Protein AF-0000000087550745 (afdb_homodimer)

Foldseek 3Di:
DDPPQPAFLLLVVLVVQVADDDDDPDDDDDDDVVVVVCVVPAPADKKKWKAFSNRQFIHDTDPCVCQFAVHPDDDGGNLVVVVFFDLVCLLLVLQLSNVVVVVCVVVPLVQQQFKKKKFKTWGATSVRDIFIKIKMKGQNDGDPSSRGGMIMMMIGGCRVVDRDGQSKMWMAGHPVGGDIDIDGCPVVVPDQLPCLVQDPVLLSLLSCLSSVDDLVRSCVVVVHDSVVSVVSVVSSCVSQVHPDSVSSNVSCSVSSVD/DDPPQPAFLLLVVLVVQVADDDDDPDDDDDDDVVVVVCVVPAPADKKKWKAFSNRQFIDDTDPCVCQFAVHPDDDGGNLVVVVFFDLVCLLLVLQLSNVVVVVCVVVPLVQQQFKKKKFKTWGATSVGDIFIKIKMKGQNDGDPSSRGTMIMMMIGGCRVVDRDGQSKMWMAGHPVGGDIDIDGCPVVVPDQLPCLVQDPVLLSLLSCLLSVDDLVRSCVVVVHDSVVSVVSVVSSCVSQVHPDSVSSNVSCSVSSVD

Radius of gyration: 26.05 Å; Cα contacts (8 Å, |Δi|>4): 948; chains: 2; bounding box: 43×88×63 Å

pLDDT: mean 74.12, std 20.61, range [26.25, 97.5]

Nearest PDB structures (foldseek):
  3clo-assembly1_B  TM=5.464E-01  e=2.932E-12  Bacteroides thetaiotaomicron VPI-5482
  3clo-assembly2_C-2  TM=5.522E-01  e=1.733E-11  Bacteroides thetaiotaomicron VPI-5482
  7xi3-assembly1_A  TM=6.611E-01  e=1.599E-03  Mus musculus
  3gdi-assembly1_B  TM=6.402E-01  e=3.003E-03  Mus musculus
  5y7y-assembly1_B  TM=6.169E-01  e=2.529E-03  Bos taurus

Structure (mmCIF, N/CA/C/O backbone):
data_AF-0000000087550745-model_v1
#
loop_
_entity.id
_entity.type
_entity.pdbx_description
1 polymer 'LuxR family transcriptional regulator'
#
loop_
_atom_site.group_PDB
_atom_site.id
_atom_site.type_symbol
_atom_site.label_atom_id
_atom_site.label_alt_id
_atom_site.label_comp_id
_atom_site.label_asym_id
_atom_site.label_entity_id
_atom_site.label_seq_id
_atom_site.pdbx_PDB_ins_code
_atom_site.Cartn_x
_atom_site.Cartn_y
_atom_site.Cartn_z
_atom_site.occupancy
_atom_site.B_iso_or_equiv
_atom_site.auth_seq_id
_atom_site.auth_comp_id
_atom_site.auth_asym_id
_atom_site.auth_atom_id
_atom_site.pdbx_PDB_model_num
ATOM 1 N N . MET A 1 1 ? 15.719 37.594 24.797 1 26.25 1 MET A N 1
ATOM 2 C CA . MET A 1 1 ? 14.594 37.656 23.859 1 26.25 1 MET A CA 1
ATOM 3 C C . MET A 1 1 ? 14.219 36.281 23.359 1 26.25 1 MET A C 1
ATOM 5 O O . MET A 1 1 ? 15.062 35.562 22.797 1 26.25 1 MET A O 1
ATOM 9 N N . GLY A 1 2 ? 13.227 35.594 24 1 27.47 2 GLY A N 1
ATOM 10 C CA . GLY A 1 2 ? 12.953 34.156 24.094 1 27.47 2 GLY A CA 1
ATOM 11 C C . GLY A 1 2 ? 12.477 33.562 22.781 1 27.47 2 GLY A C 1
ATOM 12 O O . GLY A 1 2 ? 11.711 34.188 22.047 1 27.47 2 GLY A O 1
ATOM 13 N N . ASN A 1 3 ? 13.328 32.812 22.047 1 27.67 3 ASN A N 1
ATOM 14 C CA . ASN A 1 3 ? 13.172 32.125 20.781 1 27.67 3 ASN A CA 1
ATOM 15 C C . ASN A 1 3 ? 11.859 31.328 20.734 1 27.67 3 ASN A C 1
ATOM 17 O O . ASN A 1 3 ? 11.711 30.312 21.406 1 27.67 3 ASN A O 1
ATOM 21 N N . ILE A 1 4 ? 10.742 32.031 20.594 1 31.38 4 ILE A N 1
ATOM 22 C CA . ILE A 1 4 ? 9.422 31.453 20.438 1 31.38 4 ILE A CA 1
ATOM 23 C C . ILE A 1 4 ? 9.445 30.438 19.297 1 31.38 4 ILE A C 1
ATOM 25 O O . ILE A 1 4 ? 9.688 30.781 18.141 1 31.38 4 ILE A O 1
ATOM 29 N N . GLU A 1 5 ? 9.812 29.234 19.547 1 31.73 5 GLU A N 1
ATOM 30 C CA . GLU A 1 5 ? 9.812 28.062 18.703 1 31.73 5 GLU A CA 1
ATOM 31 C C . GLU A 1 5 ? 8.523 27.953 17.891 1 31.73 5 GLU A C 1
ATOM 33 O O . GLU A 1 5 ? 7.43 27.906 18.453 1 31.73 5 GLU A O 1
ATOM 38 N N . LYS A 1 6 ? 8.492 28.438 16.75 1 32.53 6 LYS A N 1
ATOM 39 C CA . LYS A 1 6 ? 7.445 28.484 15.727 1 32.53 6 LYS A CA 1
ATOM 40 C C . LYS A 1 6 ? 6.781 27.125 15.562 1 32.53 6 LYS A C 1
ATOM 42 O O . LYS A 1 6 ? 7.434 26.156 15.188 1 32.53 6 LYS A O 1
ATOM 47 N N . LYS A 1 7 ? 5.672 26.953 16.234 1 33.5 7 LYS A N 1
ATOM 48 C CA . LYS A 1 7 ? 4.875 25.719 16.234 1 33.5 7 LYS A CA 1
ATOM 49 C C . LYS A 1 7 ? 4.375 25.391 14.836 1 33.5 7 LYS A C 1
ATOM 51 O O . LYS A 1 7 ? 4.055 26.281 14.055 1 33.5 7 LYS A O 1
ATOM 56 N N . HIS A 1 8 ? 4.473 24.188 14.305 1 34.88 8 HIS A N 1
ATOM 57 C CA . HIS A 1 8 ? 4.152 23.703 12.969 1 34.88 8 HIS A CA 1
ATOM 58 C C . HIS A 1 8 ? 2.666 23.844 12.664 1 34.88 8 HIS A C 1
ATOM 60 O O . HIS A 1 8 ? 1.827 23.641 13.547 1 34.88 8 HIS A O 1
ATOM 66 N N . PRO A 1 9 ? 2.262 24.359 11.562 1 32.78 9 PRO A N 1
ATOM 67 C CA . PRO A 1 9 ? 0.885 24.719 11.227 1 32.78 9 PRO A CA 1
ATOM 68 C C . PRO A 1 9 ? -0.096 23.562 11.406 1 32.78 9 PRO A C 1
ATOM 70 O O . PRO A 1 9 ? -1.253 23.781 11.773 1 32.78 9 PRO A O 1
ATOM 73 N N . LEU A 1 10 ? 0.311 22.344 11.039 1 35.41 10 LEU A N 1
ATOM 74 C CA . LEU A 1 10 ? -0.59 21.219 11.258 1 35.41 10 LEU A CA 1
ATOM 75 C C . LEU A 1 10 ? -1.054 21.172 12.711 1 35.41 10 LEU A C 1
ATOM 77 O O . LEU A 1 10 ? -2.111 20.609 13.008 1 35.41 10 LEU A O 1
ATOM 81 N N . ILE A 1 11 ? -0.181 21.828 13.445 1 40.38 11 ILE A N 1
ATOM 82 C CA . ILE A 1 11 ? -0.551 21.828 14.859 1 40.38 11 ILE A CA 1
ATOM 83 C C . ILE A 1 11 ? -1.88 22.547 15.039 1 40.38 11 ILE A C 1
ATOM 85 O O . ILE A 1 11 ? -2.736 22.109 15.812 1 40.38 11 ILE A O 1
ATOM 89 N N . GLU A 1 12 ? -1.921 23.625 14.391 1 38.81 12 GLU A N 1
ATOM 90 C CA . GLU A 1 12 ? -3.152 24.391 14.539 1 38.81 12 GLU A CA 1
ATOM 91 C C . GLU A 1 12 ? -4.359 23.609 14.031 1 38.81 12 GLU A C 1
ATOM 93 O O . GLU A 1 12 ? -5.434 23.656 14.633 1 38.81 12 GLU A O 1
ATOM 98 N N . ILE A 1 13 ? -4.234 22.984 12.828 1 38.56 13 ILE A N 1
ATOM 99 C CA . ILE A 1 13 ? -5.312 22.141 12.328 1 38.56 13 ILE A CA 1
ATOM 100 C C . ILE A 1 13 ? -5.645 21.062 13.359 1 38.56 13 ILE A C 1
ATOM 102 O O . ILE A 1 13 ? -6.82 20.812 13.641 1 38.56 13 ILE A O 1
ATOM 106 N N . TRP A 1 14 ? -4.527 20.531 13.75 1 37.34 14 TRP A N 1
ATOM 107 C CA . TRP A 1 14 ? -4.719 19.5 14.766 1 37.34 14 TRP A CA 1
ATOM 108 C C . TRP A 1 14 ? -5.262 20.094 16.062 1 37.34 14 TRP A C 1
ATOM 110 O O . TRP A 1 14 ? -6.039 19.453 16.766 1 37.34 14 TRP A O 1
ATOM 120 N N . ASN A 1 15 ? -4.84 21.359 16.344 1 41.06 15 ASN A N 1
ATOM 121 C CA . ASN A 1 15 ? -5.332 22.047 17.516 1 41.06 15 ASN A CA 1
ATOM 122 C C . ASN A 1 15 ? -6.824 22.375 17.406 1 41.06 15 ASN A C 1
ATOM 124 O O . ASN A 1 15 ? -7.48 22.656 18.406 1 41.06 15 ASN A O 1
ATOM 128 N N . ALA A 1 16 ? -7.176 22.672 16.234 1 35.22 16 ALA A N 1
ATOM 129 C CA . ALA A 1 16 ? -8.602 22.953 16.094 1 35.22 16 ALA A CA 1
ATOM 130 C C . ALA A 1 16 ? -9.445 21.781 16.578 1 35.22 16 ALA A C 1
ATOM 132 O O . ALA A 1 16 ? -10.672 21.906 16.703 1 35.22 16 ALA A O 1
ATOM 133 N N . TYR A 1 17 ? -8.797 20.719 16.547 1 31.16 17 TYR A N 1
ATOM 134 C CA . TYR A 1 17 ? -9.43 19.641 17.297 1 31.16 17 TYR A CA 1
ATOM 135 C C . TYR A 1 17 ? -9.508 19.969 18.781 1 31.16 17 TYR A C 1
ATOM 137 O O . TYR A 1 17 ? -8.57 20.547 19.344 1 31.16 17 TYR A O 1
ATOM 145 N N . PRO A 1 18 ? -10.625 20.078 19.406 1 28.62 18 PRO A N 1
ATOM 146 C CA . PRO A 1 18 ? -10.742 20.547 20.797 1 28.62 18 PRO A CA 1
ATOM 147 C C . PRO A 1 18 ? -9.688 19.953 21.719 1 28.62 18 PRO A C 1
ATOM 149 O O . PRO A 1 18 ? -9.602 18.719 21.859 1 28.62 18 PRO A O 1
ATOM 152 N N . SER A 1 19 ? -8.461 20.297 21.469 1 29.95 19 SER A N 1
ATOM 153 C CA . SER A 1 19 ? -7.461 19.703 22.344 1 29.95 19 SER A CA 1
ATOM 154 C C . SER A 1 19 ? -7.328 20.484 23.641 1 29.95 19 SER A C 1
ATOM 156 O O . SER A 1 19 ? -7.312 21.719 23.625 1 29.95 19 SER A O 1
ATOM 158 N N . SER A 1 20 ? -7.949 20.016 24.766 1 26.41 20 SER A N 1
ATOM 159 C CA . SER A 1 20 ? -7.402 20.469 26.047 1 26.41 20 SER A CA 1
ATOM 160 C C . SER A 1 20 ? -5.906 20.188 26.141 1 26.41 20 SER A C 1
ATOM 162 O O . SER A 1 20 ? -5.445 19.125 25.703 1 26.41 20 SER A O 1
ATOM 164 N N . ARG A 1 21 ? -4.984 21.109 26.391 1 27.33 21 ARG A N 1
ATOM 165 C CA . ARG A 1 21 ? -3.533 21.234 26.484 1 27.33 21 ARG A CA 1
ATOM 166 C C . ARG A 1 21 ? -2.965 20.25 27.5 1 27.33 21 ARG A C 1
ATOM 168 O O . ARG A 1 21 ? -2.803 20.578 28.672 1 27.33 21 ARG A O 1
ATOM 175 N N . LYS A 1 22 ? -3.307 18.984 27.844 1 30.02 22 LYS A N 1
ATOM 176 C CA . LYS A 1 22 ? -2.475 18.5 28.938 1 30.02 22 LYS A CA 1
ATOM 177 C C . LYS A 1 22 ? -1.048 18.234 28.469 1 30.02 22 LYS A C 1
ATOM 179 O O . LYS A 1 22 ? -0.823 17.922 27.297 1 30.02 22 LYS A O 1
ATOM 184 N N . GLU A 1 23 ? 0.021 18.203 29.359 1 27.86 23 GLU A N 1
ATOM 185 C CA . GLU A 1 23 ? 1.466 18.109 29.547 1 27.86 23 GLU A CA 1
ATOM 186 C C . GLU A 1 23 ? 2.045 16.906 28.812 1 27.86 23 GLU A C 1
ATOM 188 O O . GLU A 1 23 ? 1.304 16.016 28.391 1 27.86 23 GLU A O 1
ATOM 193 N N . ASP A 1 24 ? 3.301 16.344 29.25 1 30.47 24 ASP A N 1
ATOM 194 C CA . ASP A 1 24 ? 4.562 15.703 28.891 1 30.47 24 ASP A CA 1
ATOM 195 C C . ASP A 1 24 ? 4.371 14.211 28.641 1 30.47 24 ASP A C 1
ATOM 197 O O . ASP A 1 24 ? 4.512 13.391 29.547 1 30.47 24 ASP A O 1
ATOM 201 N N . THR A 1 25 ? 3.309 13.688 28.109 1 31.59 25 THR A N 1
ATOM 202 C CA . THR A 1 25 ? 3.188 12.242 28.266 1 31.59 25 THR A CA 1
ATOM 203 C C . THR A 1 25 ? 4.25 11.523 27.438 1 31.59 25 THR A C 1
ATOM 205 O O . THR A 1 25 ? 4.449 11.836 26.266 1 31.59 25 THR A O 1
ATOM 208 N N . GLU A 1 26 ? 5.137 10.711 28.141 1 31.48 26 GLU A N 1
ATOM 209 C CA . GLU A 1 26 ? 6.246 9.844 27.766 1 31.48 26 GLU A CA 1
ATOM 210 C C . GLU A 1 26 ? 5.859 8.938 26.594 1 31.48 26 GLU A C 1
ATOM 212 O O . GLU A 1 26 ? 4.793 8.32 26.625 1 31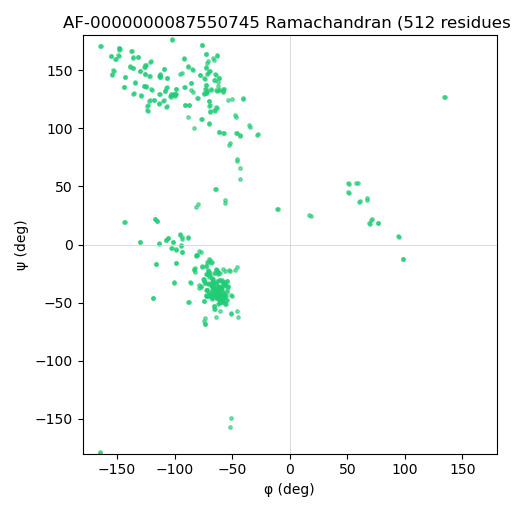.48 26 GLU A O 1
ATOM 217 N N . ILE A 1 27 ? 6.375 9.117 25.516 1 35.84 27 ILE A N 1
ATOM 218 C CA . ILE A 1 27 ? 6.34 8.438 24.219 1 35.84 27 ILE A CA 1
ATOM 219 C C . ILE A 1 27 ? 6.785 6.984 24.391 1 35.84 27 ILE A C 1
ATOM 221 O O . ILE A 1 27 ? 7.895 6.719 24.859 1 35.84 27 ILE A O 1
ATOM 225 N N . LEU A 1 28 ? 5.902 6.035 24.531 1 32.44 28 LEU A N 1
ATOM 226 C CA . LEU A 1 28 ? 6.137 4.613 24.75 1 32.44 28 LEU A CA 1
ATOM 227 C C . LEU A 1 28 ? 6.891 3.998 23.562 1 32.44 28 LEU A C 1
ATOM 229 O O . LEU A 1 28 ? 6.75 4.453 22.438 1 32.44 28 LEU A O 1
ATOM 233 N N . ASN A 1 29 ? 7.965 3.096 23.859 1 33.69 29 ASN A N 1
ATOM 234 C CA . ASN A 1 29 ? 8.938 2.297 23.125 1 33.69 29 ASN A CA 1
ATOM 235 C C . ASN A 1 29 ? 8.25 1.257 22.234 1 33.69 29 ASN A C 1
ATOM 237 O O . ASN A 1 29 ? 7.426 0.478 22.719 1 33.69 29 ASN A O 1
ATOM 241 N N . LYS A 1 30 ? 8.031 1.413 21.062 1 36.38 30 LYS A N 1
ATOM 242 C CA . LYS A 1 30 ? 7.379 0.523 20.109 1 36.38 30 LYS A CA 1
ATOM 243 C C . LYS A 1 30 ? 8.203 -0.742 19.891 1 36.38 30 LYS A C 1
ATOM 245 O O . LYS A 1 30 ? 9.391 -0.668 19.562 1 36.38 30 LYS A O 1
ATOM 250 N N . PRO A 1 31 ? 7.867 -2.021 20.203 1 36.91 31 PRO A N 1
ATOM 251 C CA . PRO A 1 31 ? 8.531 -3.328 20.188 1 36.91 31 PRO A CA 1
ATOM 252 C C . PRO A 1 31 ? 8.867 -3.797 18.766 1 36.91 31 PRO A C 1
ATOM 254 O O . PRO A 1 31 ? 8.242 -3.35 17.797 1 36.91 31 PRO A O 1
ATOM 257 N N . PRO A 1 32 ? 9.875 -4.836 18.438 1 44.97 32 PRO A N 1
ATOM 258 C CA . PRO A 1 32 ? 10.5 -5.457 17.281 1 44.97 32 PRO A CA 1
ATOM 259 C C . PRO A 1 32 ? 9.5 -6.168 16.375 1 44.97 32 PRO A C 1
ATOM 261 O O . PRO A 1 32 ? 9.57 -6.043 15.148 1 44.97 32 PRO A O 1
ATOM 264 N N . ILE A 1 33 ? 8.656 -7.164 16.75 1 42.31 33 ILE A N 1
ATOM 265 C CA . ILE A 1 33 ? 7.684 -7.902 15.953 1 42.31 33 ILE A CA 1
ATOM 266 C C . ILE A 1 33 ? 6.848 -6.922 15.125 1 42.31 33 ILE A C 1
ATOM 268 O O . ILE A 1 33 ? 6.492 -7.211 13.984 1 42.31 33 ILE A O 1
ATOM 272 N N . GLU A 1 34 ? 6.82 -5.785 15.562 1 53.19 34 GLU A N 1
ATOM 273 C CA . GLU A 1 34 ? 6.078 -4.695 14.938 1 53.19 34 GLU A CA 1
ATOM 274 C C . GLU A 1 34 ? 6.727 -4.27 13.625 1 53.19 34 GLU A C 1
ATOM 276 O O . GLU A 1 34 ? 6.035 -3.986 12.648 1 53.19 34 GLU A O 1
ATOM 281 N N . ARG A 1 35 ? 8.016 -4.516 13.641 1 55.44 35 ARG A N 1
ATOM 282 C CA . ARG A 1 35 ? 8.727 -4.109 12.43 1 55.44 35 ARG A CA 1
ATOM 283 C C . ARG A 1 35 ? 8.484 -5.094 11.297 1 55.44 35 ARG A C 1
ATOM 285 O O . ARG A 1 35 ? 8.211 -4.688 10.164 1 55.44 35 ARG A O 1
ATOM 292 N N . ILE A 1 36 ? 8.406 -6.387 11.648 1 54.38 36 ILE A N 1
ATOM 293 C CA . ILE A 1 36 ? 8.281 -7.426 10.633 1 54.38 36 ILE A CA 1
ATOM 294 C C . ILE A 1 36 ? 6.879 -7.387 10.023 1 54.38 36 ILE A C 1
ATOM 296 O O . ILE A 1 36 ? 6.723 -7.461 8.805 1 54.38 36 ILE A O 1
ATOM 300 N N . ILE A 1 37 ? 5.93 -7.152 10.836 1 62.56 37 ILE A N 1
ATOM 301 C CA . ILE A 1 37 ? 4.559 -7.141 10.344 1 62.56 37 ILE A CA 1
ATOM 302 C C . ILE A 1 37 ? 4.332 -5.902 9.477 1 62.56 37 ILE A C 1
ATOM 304 O O . ILE A 1 37 ? 3.709 -5.984 8.414 1 62.56 37 ILE A O 1
ATOM 308 N N . GLY A 1 38 ? 4.969 -4.887 9.859 1 68.38 38 GLY A N 1
ATOM 309 C CA . GLY A 1 38 ? 4.922 -3.693 9.039 1 68.38 38 GLY A CA 1
ATOM 310 C C . GLY A 1 38 ? 5.539 -3.891 7.664 1 68.38 38 GLY A C 1
ATOM 311 O O . GLY A 1 38 ? 4.953 -3.508 6.652 1 68.38 38 GLY A O 1
ATOM 312 N N . GLU A 1 39 ? 6.645 -4.625 7.703 1 70.88 39 GLU A N 1
ATOM 313 C CA . GLU A 1 39 ? 7.355 -4.883 6.453 1 70.88 39 GLU A CA 1
ATOM 314 C C . GLU A 1 39 ? 6.562 -5.828 5.555 1 70.88 39 GLU A C 1
ATOM 316 O O . GLU A 1 39 ? 6.645 -5.738 4.324 1 70.88 39 GLU A O 1
ATOM 321 N N . MET A 1 40 ? 5.723 -6.582 6.16 1 72.12 40 MET A N 1
ATOM 322 C CA . MET A 1 40 ? 4.914 -7.531 5.398 1 72.12 40 MET A CA 1
ATOM 323 C C . MET A 1 40 ? 3.811 -6.809 4.633 1 72.12 40 MET A C 1
ATOM 325 O O . MET A 1 40 ? 3.496 -7.172 3.496 1 72.12 40 MET A O 1
ATOM 329 N N . PHE A 1 41 ? 3.387 -5.77 5.227 1 82.44 41 PHE A N 1
ATOM 330 C CA . PHE A 1 41 ? 2.215 -5.129 4.641 1 82.44 41 PHE A CA 1
ATOM 331 C C . PHE A 1 41 ? 2.623 -3.941 3.775 1 82.44 41 PHE A C 1
ATOM 333 O O . PHE A 1 41 ? 1.837 -3.469 2.951 1 82.44 41 PHE A O 1
ATOM 340 N N . ALA A 1 42 ? 3.887 -3.514 3.986 1 84.62 42 ALA A N 1
ATOM 341 C CA . ALA A 1 42 ? 4.332 -2.359 3.207 1 84.62 42 ALA A CA 1
ATOM 342 C C . ALA A 1 42 ? 4.453 -2.713 1.727 1 84.62 42 ALA A C 1
ATOM 344 O O . ALA A 1 42 ? 5.094 -3.703 1.368 1 84.62 42 ALA A O 1
ATOM 345 N N . ILE A 1 43 ? 3.916 -1.849 0.873 1 90 43 ILE A N 1
ATOM 346 C CA . ILE A 1 43 ? 3.852 -2.158 -0.551 1 90 43 ILE A CA 1
ATOM 347 C C . ILE A 1 43 ? 5.066 -1.568 -1.264 1 90 43 ILE A C 1
ATOM 349 O O . ILE A 1 43 ? 5.234 -1.751 -2.471 1 90 43 ILE A O 1
ATOM 353 N N . GLY A 1 44 ? 5.922 -0.901 -0.604 1 89.69 44 GLY A N 1
ATOM 354 C CA . GLY A 1 44 ? 7.145 -0.267 -1.068 1 89.69 44 GLY A CA 1
ATOM 355 C C . GLY A 1 44 ? 8.078 0.123 0.06 1 89.69 44 GLY A C 1
ATOM 356 O O . GLY A 1 44 ? 7.82 -0.186 1.225 1 89.69 44 GLY A O 1
ATOM 357 N N . GLU A 1 45 ? 9.211 0.732 -0.355 1 91.75 45 GLU A N 1
ATOM 358 C CA . GLU A 1 45 ? 10.086 1.254 0.694 1 91.75 45 GLU A CA 1
ATOM 359 C C . GLU A 1 45 ? 9.344 2.258 1.575 1 91.75 45 GLU A C 1
ATOM 361 O O . GLU A 1 45 ? 8.633 3.125 1.072 1 91.75 45 GLU A O 1
ATOM 366 N N . PHE A 1 46 ? 9.492 2.043 2.885 1 92.25 46 PHE A N 1
ATOM 367 C CA . PHE A 1 46 ? 8.703 2.879 3.785 1 92.25 46 PHE A CA 1
ATOM 368 C C . PHE A 1 46 ? 9.547 3.34 4.969 1 92.25 46 PHE A C 1
ATOM 370 O O . PHE A 1 46 ? 10.672 2.873 5.16 1 92.25 46 PHE A O 1
ATOM 377 N N . TYR A 1 47 ? 9.047 4.289 5.664 1 91.62 47 TYR A N 1
ATOM 378 C CA . TYR A 1 47 ? 9.516 4.688 6.984 1 91.62 47 TYR A CA 1
ATOM 379 C C . TYR A 1 47 ? 8.367 5.223 7.836 1 91.62 47 TYR A C 1
ATOM 381 O O . TYR A 1 47 ? 7.273 5.477 7.32 1 91.62 47 TYR A O 1
ATOM 389 N N . TYR A 1 48 ? 8.586 5.27 9.109 1 89.69 48 TYR A N 1
ATOM 390 C CA . TYR A 1 48 ? 7.586 5.836 10.008 1 89.69 48 TYR A CA 1
ATOM 391 C C . TYR A 1 48 ? 8.234 6.75 11.039 1 89.69 48 TYR A C 1
ATOM 393 O O . TYR A 1 48 ? 9.461 6.754 11.188 1 89.69 48 TYR A O 1
ATOM 401 N N . TYR A 1 49 ? 7.473 7.578 11.617 1 88.31 49 TYR A N 1
ATOM 402 C CA . TYR A 1 49 ? 7.855 8.43 12.734 1 88.31 49 TYR A CA 1
ATOM 403 C C . TYR A 1 49 ? 6.648 8.734 13.617 1 88.31 49 TYR A C 1
ATOM 405 O O . TYR A 1 49 ? 5.504 8.547 13.203 1 88.31 49 TYR A O 1
ATOM 413 N N . VAL A 1 50 ? 6.977 9.109 14.805 1 87.44 50 VAL A N 1
ATOM 414 C CA . VAL A 1 50 ? 5.941 9.555 15.734 1 87.44 50 VAL A CA 1
ATOM 415 C C . VAL A 1 50 ? 5.906 11.078 15.773 1 87.44 50 VAL A C 1
ATOM 417 O O . VAL A 1 50 ? 6.949 11.727 15.875 1 87.44 50 VAL A O 1
ATOM 420 N N . LEU A 1 51 ? 4.75 11.633 15.609 1 85.81 51 LEU A N 1
ATOM 421 C CA . LEU A 1 51 ? 4.539 13.078 15.641 1 85.81 51 LEU A CA 1
ATOM 422 C C . LEU A 1 51 ? 3.832 13.492 16.922 1 85.81 51 LEU A C 1
ATOM 424 O O . LEU A 1 51 ? 2.77 12.953 17.25 1 85.81 51 LEU A O 1
ATOM 428 N N . ASN A 1 52 ? 4.516 14.297 17.656 1 81.88 52 ASN A N 1
ATOM 429 C CA . ASN A 1 52 ? 3.797 15.039 18.688 1 81.88 52 ASN A CA 1
ATOM 430 C C . ASN A 1 52 ? 2.994 16.188 18.109 1 81.88 52 ASN A C 1
ATOM 432 O O . ASN A 1 52 ? 3.564 17.203 17.688 1 81.88 52 ASN A O 1
ATOM 436 N N . ILE A 1 53 ? 1.759 16.031 18.094 1 77 53 ILE A N 1
ATOM 437 C CA . ILE A 1 53 ? 0.876 16.969 17.391 1 77 53 ILE A CA 1
ATOM 438 C C . ILE A 1 53 ? 0.847 18.297 18.141 1 77 53 ILE A C 1
ATOM 440 O O . ILE A 1 53 ? 0.713 19.359 17.516 1 77 53 ILE A O 1
ATOM 444 N N . THR A 1 54 ? 1.08 18.312 19.391 1 71.19 54 THR A N 1
ATOM 445 C CA . THR A 1 54 ? 0.961 19.5 20.219 1 71.19 54 THR A CA 1
ATOM 446 C C . THR A 1 54 ? 2.115 20.469 19.953 1 71.19 54 THR A C 1
ATOM 448 O O . THR A 1 54 ? 1.937 21.688 20 1 71.19 54 THR A O 1
ATOM 451 N N . ASN A 1 55 ? 3.248 19.891 19.656 1 73.12 55 ASN A N 1
ATOM 452 C CA . ASN A 1 55 ? 4.379 20.797 19.469 1 73.12 55 ASN A CA 1
ATOM 453 C C . ASN A 1 55 ? 5.113 20.5 18.156 1 73.12 55 ASN A C 1
ATOM 455 O O . ASN A 1 55 ? 6.188 21.047 17.906 1 73.12 55 ASN A O 1
ATOM 459 N N . SER A 1 56 ? 4.668 19.562 17.344 1 81.38 56 SER A N 1
ATOM 460 C CA . SER A 1 56 ? 5.113 19.266 15.992 1 81.38 56 SER A CA 1
ATOM 461 C C . SER A 1 56 ? 6.5 18.641 15.992 1 81.38 56 SER A C 1
ATOM 463 O O . SER A 1 56 ? 7.203 18.672 14.984 1 81.38 56 SER A O 1
ATOM 465 N N . THR A 1 57 ? 6.867 18.062 17.125 1 81 57 THR A N 1
ATOM 466 C CA . THR A 1 57 ? 8.164 17.391 17.172 1 81 57 THR A CA 1
ATOM 467 C C . THR A 1 57 ? 8.023 15.93 16.734 1 81 57 THR A C 1
ATOM 469 O O . THR A 1 57 ? 6.949 15.344 16.859 1 81 57 THR A O 1
ATOM 472 N N . LEU A 1 58 ? 9.109 15.453 16.234 1 87 58 LEU A N 1
ATOM 473 C CA . LEU A 1 58 ? 9.133 14.078 15.75 1 87 58 LEU A CA 1
ATOM 474 C C . LEU A 1 58 ? 10.039 13.211 16.625 1 87 58 LEU A C 1
ATOM 476 O O . LEU A 1 58 ? 11.031 13.703 17.172 1 87 58 LEU A O 1
ATOM 480 N N . SER A 1 59 ? 9.648 11.984 16.766 1 86.69 59 SER A N 1
ATOM 481 C CA . SER A 1 59 ? 10.453 11.008 17.484 1 86.69 59 SER A CA 1
ATOM 482 C C . SER A 1 59 ? 10.289 9.609 16.891 1 86.69 59 SER A C 1
ATOM 484 O O . SER A 1 59 ? 9.516 9.414 15.961 1 86.69 59 SER A O 1
ATOM 486 N N . ASN A 1 60 ? 11.164 8.648 17.312 1 87.12 60 ASN A N 1
ATOM 487 C CA . ASN A 1 60 ? 11.086 7.238 16.953 1 87.12 60 ASN A CA 1
ATOM 488 C C . ASN A 1 60 ? 11.125 7.039 15.445 1 87.12 60 ASN A C 1
ATOM 490 O O . ASN A 1 60 ? 10.289 6.32 14.891 1 87.12 60 ASN A O 1
ATOM 494 N N . HIS A 1 61 ? 12.117 7.605 14.898 1 89.19 61 HIS A N 1
ATOM 495 C CA . HIS A 1 61 ? 12.25 7.531 13.445 1 89.19 61 HIS A CA 1
ATOM 496 C C . HIS A 1 61 ? 12.664 6.133 13 1 89.19 61 HIS A C 1
ATOM 498 O O . HIS A 1 61 ? 13.57 5.535 13.586 1 89.19 61 HIS A O 1
ATOM 504 N N . HIS A 1 62 ? 11.922 5.668 12.039 1 88.06 62 HIS A N 1
ATOM 505 C CA . HIS A 1 62 ? 12.461 4.547 11.281 1 88.06 62 HIS A CA 1
ATOM 506 C C . HIS A 1 62 ? 13.703 4.961 10.5 1 88.06 62 HIS A C 1
ATOM 508 O O . HIS A 1 62 ? 13.742 6.043 9.906 1 88.06 62 HIS A O 1
ATOM 514 N N . GLU A 1 63 ? 14.695 4.141 10.398 1 87.88 63 GLU A N 1
ATOM 515 C CA . GLU A 1 63 ? 16 4.504 9.867 1 87.88 63 GLU A CA 1
ATOM 516 C C . GLU A 1 63 ? 15.945 4.738 8.359 1 87.88 63 GLU A C 1
ATOM 518 O O . GLU A 1 63 ? 16.734 5.516 7.816 1 87.88 63 GLU A O 1
ATOM 523 N N . ASN A 1 64 ? 15.016 4.227 7.691 1 92.12 64 ASN A N 1
ATOM 524 C CA . ASN A 1 64 ? 14.922 4.285 6.238 1 92.12 64 ASN A CA 1
ATOM 525 C C . ASN A 1 64 ? 14.656 5.707 5.754 1 92.12 64 ASN A C 1
ATOM 527 O O . ASN A 1 64 ? 14.82 6.004 4.566 1 92.12 64 ASN A O 1
ATOM 531 N N . ILE A 1 65 ? 14.234 6.582 6.676 1 94.75 65 ILE A N 1
ATOM 532 C CA . ILE A 1 65 ? 13.953 7.949 6.258 1 94.75 65 ILE A CA 1
ATOM 533 C C . ILE A 1 65 ? 15.234 8.617 5.762 1 94.75 65 ILE A C 1
ATOM 535 O O . ILE A 1 65 ? 15.203 9.398 4.809 1 94.75 65 ILE A O 1
ATOM 539 N N . LEU A 1 66 ? 16.359 8.281 6.348 1 95.88 66 LEU A N 1
ATOM 540 C CA . LEU A 1 66 ? 17.641 8.859 5.957 1 95.88 66 LEU A CA 1
ATOM 541 C C . LEU A 1 66 ? 18.031 8.414 4.555 1 95.88 66 LEU A C 1
ATOM 543 O O . LEU A 1 66 ? 18.375 9.242 3.707 1 95.88 66 LEU A O 1
ATOM 547 N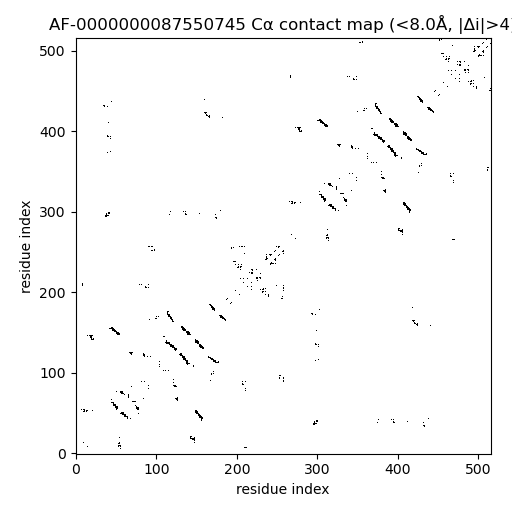 N . LYS A 1 67 ? 17.906 7.172 4.285 1 93.69 67 LYS A N 1
ATOM 548 C CA . LYS A 1 67 ? 18.297 6.605 2.994 1 93.69 67 LYS A CA 1
ATOM 549 C C . LYS A 1 67 ? 17.344 7.066 1.89 1 93.69 67 LYS A C 1
ATOM 551 O O . LYS A 1 67 ? 17.797 7.48 0.817 1 93.69 67 LYS A O 1
ATOM 556 N N . LEU A 1 68 ? 16.078 7.055 2.137 1 95.19 68 LEU A N 1
ATOM 557 C CA . LEU A 1 68 ? 15.078 7.34 1.121 1 95.19 68 LEU A CA 1
ATOM 558 C C . LEU A 1 68 ? 15.148 8.797 0.671 1 95.19 68 LEU A C 1
ATOM 560 O O . LEU A 1 68 ? 14.93 9.102 -0.503 1 95.19 68 LEU A O 1
ATOM 564 N N . HIS A 1 69 ? 15.508 9.633 1.58 1 96.5 69 HIS A N 1
ATOM 565 C CA . HIS A 1 69 ? 15.469 11.055 1.248 1 96.5 69 HIS A CA 1
ATOM 566 C C . HIS A 1 69 ? 16.875 11.648 1.211 1 96.5 69 HIS A C 1
ATOM 568 O O . HIS A 1 69 ? 17.031 12.844 0.927 1 96.5 69 HIS A O 1
ATOM 574 N N . GLY A 1 70 ? 17.891 10.867 1.45 1 94.75 70 GLY A N 1
ATOM 575 C CA . GLY A 1 70 ? 19.25 11.352 1.433 1 94.75 70 GLY A CA 1
ATOM 576 C C . GLY A 1 70 ? 19.562 12.328 2.555 1 94.75 70 GLY A C 1
ATOM 577 O O . GLY A 1 70 ? 20.219 13.344 2.338 1 94.75 70 GLY A O 1
ATOM 578 N N . LEU A 1 71 ? 19.031 12.07 3.699 1 95 71 LEU A N 1
ATOM 579 C CA . LEU A 1 71 ? 19.219 12.961 4.844 1 95 71 LEU A CA 1
ATOM 580 C C . LEU A 1 71 ? 20.406 12.5 5.695 1 95 71 LEU A C 1
ATOM 582 O O . LEU A 1 71 ? 20.625 11.297 5.852 1 95 71 LEU A O 1
ATOM 586 N N . LYS A 1 72 ? 21.078 13.414 6.289 1 94.06 72 LYS A N 1
ATOM 587 C CA . LYS A 1 72 ? 22.203 13.109 7.18 1 94.06 72 LYS A CA 1
ATOM 588 C C . LYS A 1 72 ? 21.703 12.836 8.602 1 94.06 72 LYS A C 1
ATOM 590 O O . LYS A 1 72 ? 22.297 12.039 9.328 1 94.06 72 LYS A O 1
ATOM 595 N N . LYS A 1 73 ? 20.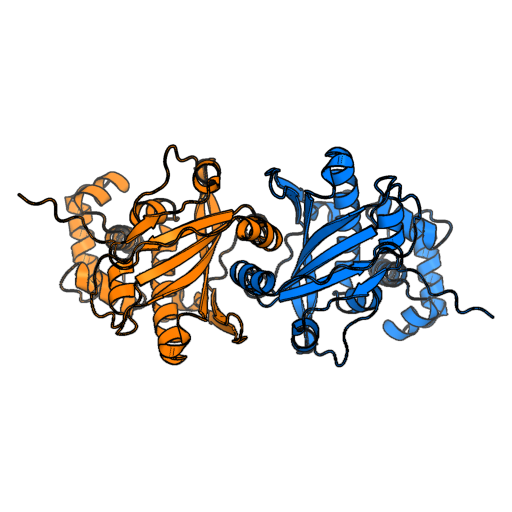625 13.531 8.969 1 95.06 73 LYS A N 1
ATOM 596 C CA . LYS A 1 73 ? 20.016 13.367 10.281 1 95.06 73 LYS A CA 1
ATOM 597 C C . LYS A 1 73 ? 18.5 13.297 10.172 1 95.06 73 LYS A C 1
ATOM 599 O O . LYS A 1 73 ? 17.906 13.836 9.234 1 95.06 73 LYS A O 1
ATOM 604 N N . PRO A 1 74 ? 17.922 12.594 11.125 1 94.25 74 PRO A N 1
ATOM 605 C CA . PRO A 1 74 ? 16.469 12.547 11.094 1 94.25 74 PRO A CA 1
ATOM 606 C C . PRO A 1 74 ? 15.82 13.914 11.305 1 94.25 74 PRO A C 1
ATOM 608 O O . PRO A 1 74 ? 16.344 14.742 12.055 1 94.25 74 PRO A O 1
ATOM 611 N N . PRO A 1 75 ? 14.695 14.109 10.641 1 92.44 75 PRO A N 1
ATOM 612 C CA . PRO A 1 75 ? 13.969 15.359 10.867 1 92.44 75 PRO A CA 1
ATOM 613 C C . PRO A 1 75 ? 13.516 15.523 12.312 1 92.44 75 PRO A C 1
ATOM 615 O O . PRO A 1 75 ? 13.117 14.555 12.953 1 92.44 75 PRO A O 1
ATOM 618 N N . LYS A 1 76 ? 13.555 16.719 12.781 1 88 76 LYS A N 1
ATOM 619 C CA . LYS A 1 76 ? 13.219 16.969 14.18 1 88 76 LYS A CA 1
ATOM 620 C C . LYS A 1 76 ? 11.789 17.5 14.312 1 88 76 LYS A C 1
ATOM 622 O O . LYS A 1 76 ? 11.148 17.297 15.344 1 88 76 LYS A O 1
ATOM 627 N N . ASN A 1 77 ? 11.398 18.219 13.312 1 85.25 77 ASN A N 1
ATOM 628 C CA . ASN A 1 77 ? 10.07 18.828 13.352 1 85.25 77 ASN A CA 1
ATOM 629 C C . ASN A 1 77 ? 9.305 18.578 12.055 1 85.25 77 ASN A C 1
ATOM 631 O O . ASN A 1 77 ? 9.898 18.234 11.031 1 85.25 77 ASN A O 1
ATOM 635 N N . LEU A 1 78 ? 8.008 18.75 12.133 1 83.31 78 LEU A N 1
ATOM 636 C CA . LEU A 1 78 ? 7.105 18.484 11.016 1 83.31 78 LEU A CA 1
ATOM 637 C C . LEU A 1 78 ? 7.469 19.328 9.805 1 83.31 78 LEU A C 1
ATOM 639 O O . LEU A 1 78 ? 7.328 18.891 8.664 1 83.31 78 LEU A O 1
ATOM 643 N N . THR A 1 79 ? 7.973 20.469 10.039 1 79.62 79 THR A N 1
ATOM 644 C CA . THR A 1 79 ? 8.359 21.359 8.961 1 79.62 79 THR A CA 1
ATOM 645 C C . THR A 1 79 ? 9.406 20.719 8.062 1 79.62 79 THR A C 1
ATOM 647 O O . THR A 1 79 ? 9.383 20.891 6.844 1 79.62 79 THR A O 1
ATOM 650 N N . GLU A 1 80 ? 10.266 20.016 8.648 1 86.12 80 GLU A N 1
ATOM 651 C CA . GLU A 1 80 ? 11.328 19.359 7.895 1 86.12 80 GLU A CA 1
ATOM 652 C C . GLU A 1 80 ? 10.766 18.25 6.996 1 86.12 80 GLU A C 1
ATOM 654 O O . GLU A 1 80 ? 11.312 17.969 5.93 1 86.12 80 GLU A O 1
ATOM 659 N N . ILE A 1 81 ? 9.688 17.656 7.375 1 89.62 81 ILE A N 1
ATOM 660 C CA . ILE A 1 81 ? 9.008 16.672 6.547 1 89.62 81 ILE A CA 1
ATOM 661 C C . ILE A 1 81 ? 8.312 17.359 5.383 1 89.62 81 ILE A C 1
ATOM 663 O O . ILE A 1 81 ? 8.375 16.891 4.242 1 89.62 81 ILE A O 1
ATOM 667 N N . PHE A 1 82 ? 7.688 18.406 5.676 1 81.69 82 PHE A N 1
ATOM 668 C CA . PHE A 1 82 ? 6.965 19.156 4.664 1 81.69 82 PHE A CA 1
ATOM 669 C C . PHE A 1 82 ? 7.922 19.688 3.598 1 81.69 82 PHE A C 1
ATOM 671 O O . PHE A 1 82 ? 7.555 19.781 2.424 1 81.69 82 PHE A O 1
ATOM 678 N N . ASP A 1 83 ? 9.117 19.969 4.016 1 84.25 83 ASP A N 1
ATOM 679 C CA . ASP A 1 83 ? 10.133 20.453 3.086 1 84.25 83 ASP A CA 1
ATOM 680 C C . ASP A 1 83 ? 10.461 19.406 2.031 1 84.25 83 ASP A C 1
ATOM 682 O O . ASP A 1 83 ? 11 19.719 0.97 1 84.25 83 ASP A O 1
ATOM 686 N N . LEU A 1 84 ? 10.172 18.203 2.348 1 91.06 84 LEU A N 1
ATOM 687 C CA . LEU A 1 84 ? 10.43 17.109 1.41 1 91.06 84 LEU A CA 1
ATOM 688 C C . LEU A 1 84 ? 9.305 16.984 0.393 1 91.06 84 LEU A C 1
ATOM 690 O O . LEU A 1 84 ? 9.469 16.359 -0.652 1 91.06 84 LEU A O 1
ATOM 694 N N . ALA A 1 85 ? 8.117 17.531 0.715 1 88.44 85 ALA A N 1
ATOM 695 C CA . ALA A 1 85 ? 6.957 17.422 -0.164 1 88.44 85 ALA A CA 1
ATOM 696 C C . ALA A 1 85 ? 7.098 18.344 -1.37 1 88.44 85 ALA A C 1
ATOM 698 O O . ALA A 1 85 ? 7.645 19.453 -1.256 1 88.44 85 ALA A O 1
ATOM 699 N N . HIS A 1 86 ? 6.637 17.891 -2.508 1 86.62 86 HIS A N 1
ATOM 700 C CA . HIS A 1 86 ? 6.621 18.75 -3.682 1 86.62 86 HIS A CA 1
ATOM 701 C C . HIS A 1 86 ? 5.816 20.016 -3.42 1 86.62 86 HIS A C 1
ATOM 703 O O . HIS A 1 86 ? 4.703 19.953 -2.893 1 86.62 86 HIS A O 1
ATOM 709 N N . PRO A 1 87 ? 6.348 21.078 -3.793 1 74.81 87 PRO A N 1
ATOM 710 C CA . PRO A 1 87 ? 5.672 22.359 -3.51 1 74.81 87 PRO A CA 1
ATOM 711 C C . PRO A 1 87 ? 4.262 22.422 -4.094 1 74.81 87 PRO A C 1
ATOM 713 O O . PRO A 1 87 ? 3.35 22.953 -3.459 1 74.81 87 PRO A O 1
ATOM 716 N N . ASP A 1 88 ? 4.016 21.766 -5.258 1 73.56 88 ASP A N 1
ATOM 717 C CA . ASP A 1 88 ? 2.717 21.781 -5.922 1 73.56 88 ASP A CA 1
ATOM 718 C C . ASP A 1 88 ? 1.695 20.953 -5.152 1 73.56 88 ASP A C 1
ATOM 720 O O . ASP A 1 88 ? 0.492 21.047 -5.406 1 73.56 88 ASP A O 1
ATOM 724 N N . ASP A 1 89 ? 2.195 20.125 -4.227 1 83.06 89 ASP A N 1
ATOM 725 C CA . ASP A 1 89 ? 1.287 19.219 -3.543 1 83.06 89 ASP A CA 1
ATOM 726 C C . ASP A 1 89 ? 0.881 19.766 -2.178 1 83.06 89 ASP A C 1
ATOM 728 O O . ASP A 1 89 ? 0.014 19.203 -1.508 1 83.06 89 ASP A O 1
ATOM 732 N N . ILE A 1 90 ? 1.409 20.859 -1.745 1 76.81 90 ILE A N 1
ATOM 733 C CA . ILE A 1 90 ? 1.203 21.391 -0.401 1 76.81 90 ILE A CA 1
ATOM 734 C C . ILE A 1 90 ? -0.263 21.781 -0.217 1 76.81 90 ILE A C 1
ATOM 736 O O . ILE A 1 90 ? -0.869 21.469 0.812 1 76.81 90 ILE A O 1
ATOM 740 N N . GLU A 1 91 ? -0.798 22.406 -1.214 1 73.12 91 GLU A N 1
ATOM 741 C CA . GLU A 1 91 ? -2.205 22.797 -1.14 1 73.12 91 GLU A CA 1
ATOM 742 C C . GLU A 1 91 ? -3.098 21.562 -0.951 1 73.12 91 GLU A C 1
ATOM 744 O O . GLU A 1 91 ? -4.016 21.578 -0.128 1 73.12 91 GLU A O 1
ATOM 749 N N . PHE A 1 92 ? -2.877 20.641 -1.741 1 84.31 92 PHE A N 1
ATOM 750 C CA . PHE A 1 92 ? -3.65 19.422 -1.633 1 84.31 92 PHE A CA 1
ATOM 751 C C . PHE A 1 92 ? -3.508 18.812 -0.242 1 84.31 92 PHE A C 1
ATOM 753 O O . PHE A 1 92 ? -4.488 18.344 0.341 1 84.31 92 PHE A O 1
ATOM 760 N N . ILE A 1 93 ? -2.289 18.766 0.283 1 85.25 93 ILE A N 1
ATOM 761 C CA . ILE A 1 93 ? -2.027 18.172 1.587 1 85.25 93 ILE A CA 1
ATOM 762 C C . ILE A 1 93 ? -2.861 18.875 2.654 1 85.25 93 ILE A C 1
ATOM 764 O O . ILE A 1 93 ? -3.49 18.219 3.492 1 85.25 93 ILE A O 1
ATOM 768 N N . ILE A 1 94 ? -2.869 20.109 2.611 1 75.06 94 ILE A N 1
ATOM 769 C CA . ILE A 1 94 ? -3.625 20.906 3.57 1 75.06 94 ILE A CA 1
ATOM 770 C C . ILE A 1 94 ? -5.113 20.578 3.459 1 75.06 94 ILE A C 1
ATOM 772 O O . ILE A 1 94 ? -5.773 20.312 4.465 1 75.06 94 ILE A O 1
ATOM 776 N N . ARG A 1 95 ? -5.613 20.516 2.281 1 80.31 95 ARG A N 1
ATOM 777 C CA . ARG A 1 95 ? -7.016 20.188 2.055 1 80.31 95 ARG A CA 1
ATOM 778 C C . ARG A 1 95 ? -7.332 18.781 2.537 1 80.31 95 ARG A C 1
ATOM 780 O O . ARG A 1 95 ? -8.391 18.547 3.117 1 80.31 95 ARG A O 1
ATOM 787 N N . ALA A 1 96 ? -6.453 17.938 2.18 1 88.62 96 ALA A N 1
ATOM 788 C CA . ALA A 1 96 ? -6.637 16.562 2.623 1 88.62 96 ALA A CA 1
ATOM 789 C C . ALA A 1 96 ? -6.766 16.484 4.141 1 88.62 96 ALA A C 1
ATOM 791 O O . ALA A 1 96 ? -7.641 15.781 4.66 1 88.62 96 ALA A O 1
ATOM 792 N N . GLU A 1 97 ? -5.906 17.219 4.832 1 83.88 97 GLU A N 1
ATOM 793 C CA . GLU A 1 97 ? -5.934 17.219 6.293 1 83.88 97 GLU A CA 1
ATOM 794 C C . GLU A 1 97 ? -7.242 17.797 6.816 1 83.88 97 GLU A C 1
ATOM 796 O O . GLU A 1 97 ? -7.801 17.312 7.801 1 83.88 97 GLU A O 1
ATOM 801 N N . GLU A 1 98 ? -7.684 18.75 6.203 1 78.19 98 GLU A N 1
ATOM 802 C CA . GLU A 1 98 ? -8.969 19.344 6.582 1 78.19 98 GLU A CA 1
ATOM 803 C C . GLU A 1 98 ? -10.094 18.328 6.461 1 78.19 98 GLU A C 1
ATOM 805 O O . GLU A 1 98 ? -10.93 18.203 7.359 1 78.19 98 GLU A O 1
ATOM 810 N N . VAL A 1 99 ? -10.133 17.703 5.371 1 84.94 99 VAL A N 1
ATOM 811 C CA . VAL A 1 99 ? -11.164 16.719 5.078 1 84.94 99 VAL A CA 1
ATOM 812 C C . VAL A 1 99 ? -11.07 15.562 6.082 1 84.94 99 VAL A C 1
ATOM 814 O O . VAL A 1 99 ? -12.094 15.039 6.531 1 84.94 99 VAL A O 1
ATOM 817 N N . VAL A 1 100 ? -9.875 15.219 6.43 1 88.19 100 VAL A N 1
ATOM 818 C CA . VAL A 1 100 ? -9.664 14.148 7.398 1 88.19 100 VAL A CA 1
ATOM 819 C C . VAL A 1 100 ? -10.289 14.539 8.734 1 88.19 100 VAL A C 1
ATOM 821 O O . VAL A 1 100 ? -11.062 13.773 9.32 1 88.19 100 VAL A O 1
ATOM 824 N N . ILE A 1 101 ? -9.969 15.688 9.195 1 80.56 101 ILE A N 1
ATOM 825 C CA . ILE A 1 101 ? -10.445 16.15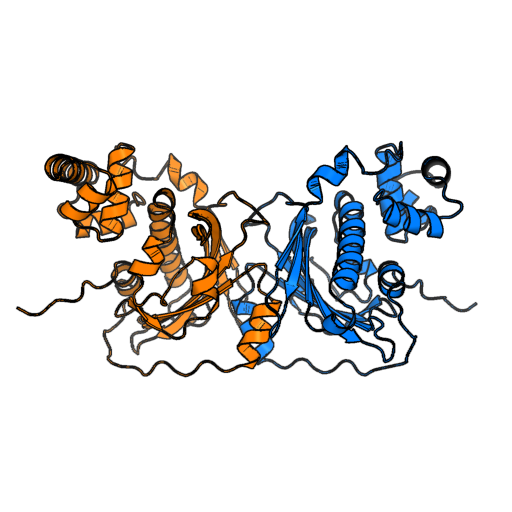6 10.492 1 80.56 101 ILE A CA 1
ATOM 826 C C . ILE A 1 101 ? -11.969 16.25 10.484 1 80.56 101 ILE A C 1
ATOM 828 O O . ILE A 1 101 ? -12.633 15.789 11.422 1 80.56 101 ILE A O 1
ATOM 832 N N . LYS A 1 102 ? -12.508 16.781 9.453 1 81.31 102 LYS A N 1
ATOM 833 C CA . LYS A 1 102 ? -13.953 16.906 9.32 1 81.31 102 LYS A CA 1
ATOM 834 C C . LYS A 1 102 ? -14.625 15.539 9.344 1 81.31 102 LYS A C 1
ATOM 836 O O . LYS A 1 102 ? -15.625 15.344 10.039 1 81.31 102 LYS A O 1
ATOM 841 N N . LYS A 1 103 ? -14.109 14.633 8.594 1 89.44 103 LYS A N 1
ATOM 842 C CA . LYS A 1 103 ? -14.703 13.305 8.5 1 89.44 103 LYS A CA 1
ATOM 843 C C . LYS A 1 103 ? -14.594 12.555 9.828 1 89.44 103 LYS A C 1
ATOM 845 O O . LYS A 1 103 ? -15.508 11.836 10.227 1 89.44 103 LYS A O 1
ATOM 850 N N . MET A 1 104 ? -13.477 12.719 10.445 1 85.69 104 MET A N 1
ATOM 851 C CA . MET A 1 104 ? -13.305 12.086 11.75 1 85.69 104 MET A CA 1
ATOM 852 C C . MET A 1 104 ? -14.32 12.617 12.758 1 85.69 104 MET A C 1
ATOM 854 O O . MET A 1 104 ? -14.867 11.859 13.555 1 85.69 104 MET A O 1
ATOM 858 N N . ALA A 1 105 ? -14.523 13.883 12.719 1 81.19 105 ALA A N 1
ATOM 859 C CA . ALA A 1 105 ? -15.531 14.492 13.578 1 81.19 105 ALA A CA 1
ATOM 860 C C . ALA A 1 105 ? -16.922 13.938 13.273 1 81.19 105 ALA A C 1
ATOM 862 O O . ALA A 1 105 ? -17.703 13.664 14.188 1 81.19 105 ALA A O 1
ATOM 863 N N . GLU A 1 106 ? -17.219 13.773 12.016 1 89.06 106 GLU A N 1
ATOM 864 C CA . GLU A 1 106 ? -18.5 13.219 11.578 1 89.06 106 GLU A CA 1
ATOM 865 C C . GLU A 1 106 ? -18.688 11.797 12.102 1 89.06 106 GLU A C 1
ATOM 867 O O . GLU A 1 106 ? -19.797 11.414 12.484 1 89.06 106 GLU A O 1
ATOM 872 N N . ILE A 1 107 ? -17.641 11.055 12.031 1 90.5 107 ILE A N 1
ATOM 873 C CA . ILE A 1 107 ? -17.688 9.68 12.5 1 90.5 107 ILE A CA 1
ATOM 874 C C . ILE A 1 107 ? -17.875 9.648 14.016 1 90.5 107 ILE A C 1
ATOM 876 O O . ILE A 1 107 ? -18.656 8.859 14.539 1 90.5 107 ILE A O 1
ATOM 880 N N . GLY A 1 108 ? -17.141 10.492 14.688 1 89.81 108 GLY A N 1
ATOM 881 C CA . GLY A 1 108 ? -17.219 10.594 16.141 1 89.81 108 GLY A CA 1
ATOM 882 C C . GLY A 1 108 ? -15.867 10.656 16.812 1 89.81 108 GLY A C 1
ATOM 883 O O . GLY A 1 108 ? -15.031 9.766 16.609 1 89.81 108 GLY A O 1
ATOM 884 N N . ILE A 1 109 ? -15.711 11.641 17.594 1 81.38 109 ILE A N 1
ATOM 885 C CA . ILE A 1 109 ? -14.43 11.906 18.25 1 81.38 109 ILE A CA 1
ATOM 886 C C . ILE A 1 109 ? -14.07 10.742 19.172 1 81.38 109 ILE A C 1
ATOM 888 O O . ILE A 1 109 ? -12.891 10.477 19.406 1 81.38 109 ILE A O 1
ATOM 892 N N . GLU A 1 110 ? -15.023 10.031 19.609 1 85.62 110 GLU A N 1
ATOM 893 C CA . GLU A 1 110 ? -14.789 8.906 20.5 1 85.62 110 GLU A CA 1
ATOM 894 C C . GLU A 1 110 ? -14.109 7.75 19.781 1 85.62 110 GLU A C 1
ATOM 896 O O . GLU A 1 110 ? -13.555 6.848 20.406 1 85.62 110 GLU A O 1
ATOM 901 N N . HIS A 1 111 ? -14.078 7.836 18.484 1 89.25 111 HIS A N 1
ATOM 902 C CA . HIS A 1 111 ? -13.531 6.742 17.688 1 89.25 111 HIS A CA 1
ATOM 903 C C . HIS A 1 111 ? -12.156 7.098 17.141 1 89.25 111 HIS A C 1
ATOM 905 O O . HIS A 1 111 ? -11.539 6.297 16.438 1 89.25 111 HIS A O 1
ATOM 911 N N . GLN A 1 112 ? -11.586 8.227 17.5 1 86.5 112 GLN A N 1
ATOM 912 C CA . GLN A 1 112 ? -10.438 8.789 16.812 1 86.5 112 GLN A CA 1
ATOM 913 C C . GLN A 1 112 ? -9.211 7.891 16.953 1 86.5 112 GLN A C 1
ATOM 915 O O . GLN A 1 112 ? -8.352 7.852 16.062 1 86.5 112 GLN A O 1
ATOM 920 N N . LEU A 1 113 ? -9.141 7.051 18.016 1 85.12 113 LEU A N 1
ATOM 921 C CA . LEU A 1 113 ? -7.996 6.168 18.234 1 85.12 113 LEU A CA 1
ATOM 922 C C . LEU A 1 113 ? -8.109 4.914 17.359 1 85.12 113 LEU A C 1
ATOM 924 O O . LEU A 1 113 ? -7.152 4.148 17.25 1 85.12 113 LEU A O 1
ATOM 928 N N . TYR A 1 114 ? -9.289 4.773 16.719 1 85.19 114 TYR A N 1
ATOM 929 C CA . TYR A 1 114 ? -9.523 3.576 15.914 1 85.19 114 TYR A CA 1
ATOM 930 C C . TYR A 1 114 ? -9.68 3.932 14.438 1 85.19 114 TYR A C 1
ATOM 932 O O . TYR A 1 114 ? -10.305 3.184 13.68 1 85.19 114 TYR A O 1
ATOM 940 N N . LEU A 1 115 ? -9.188 5.094 14.062 1 88.44 115 LEU A N 1
ATOM 941 C CA . LEU A 1 115 ? -9.258 5.547 12.68 1 88.44 115 LEU A CA 1
ATOM 942 C C . LEU A 1 115 ? -7.871 5.836 12.125 1 88.44 115 LEU A C 1
ATOM 944 O O . LEU A 1 115 ? -6.973 6.246 12.867 1 88.44 115 LEU A O 1
ATOM 948 N N . LYS A 1 116 ? -7.75 5.527 10.852 1 92.5 116 LYS A N 1
ATOM 949 C CA . LYS A 1 116 ? -6.551 5.852 10.086 1 92.5 116 LYS A CA 1
ATOM 950 C C . LYS A 1 116 ? -6.902 6.656 8.836 1 92.5 116 LYS A C 1
ATOM 952 O O . LYS A 1 116 ? -7.906 6.379 8.172 1 92.5 116 LYS A O 1
ATOM 957 N N . SER A 1 117 ? -6.133 7.672 8.594 1 92.69 117 SER A N 1
ATOM 958 C CA . SER A 1 117 ? -6.297 8.453 7.367 1 92.69 117 SER A CA 1
ATOM 959 C C . SER A 1 117 ? -5.137 8.219 6.402 1 92.69 117 SER A C 1
ATOM 961 O O . SER A 1 117 ? -4.027 7.891 6.828 1 92.69 117 SER A O 1
ATOM 963 N N . SER A 1 118 ? -5.438 8.359 5.125 1 95.69 118 SER A N 1
ATOM 964 C CA . SER A 1 118 ? -4.367 8.188 4.148 1 95.69 118 SER A CA 1
ATOM 965 C C . SER A 1 118 ? -4.645 8.984 2.875 1 95.69 118 SER A C 1
ATOM 967 O O . SER A 1 118 ? -5.805 9.219 2.523 1 95.69 118 SER A O 1
ATOM 969 N N . TYR A 1 119 ? -3.658 9.422 2.23 1 95.06 119 TYR A N 1
ATOM 970 C CA . TYR A 1 119 ? -3.654 10.07 0.927 1 95.06 119 TYR A CA 1
ATOM 971 C C . TYR A 1 119 ? -2.254 10.086 0.329 1 95.06 119 TYR A C 1
ATOM 973 O O . TYR A 1 119 ? -1.289 9.68 0.979 1 95.06 119 TYR A O 1
ATOM 981 N N . CYS A 1 120 ? -2.148 10.492 -0.976 1 96.19 120 CYS A N 1
ATOM 982 C CA . CYS A 1 120 ? -0.863 10.43 -1.661 1 96.19 120 CYS A CA 1
ATOM 983 C C . CYS A 1 120 ? -0.343 11.828 -1.979 1 96.19 120 CYS A C 1
ATOM 985 O O . CYS A 1 120 ? -1.127 12.75 -2.195 1 96.19 120 CYS A O 1
ATOM 987 N N . PHE A 1 121 ? 0.962 12.031 -1.926 1 92.5 121 PHE A N 1
ATOM 988 C CA . PHE A 1 121 ? 1.615 13.242 -2.416 1 92.5 121 PHE A CA 1
ATOM 989 C C . PHE A 1 121 ? 3.068 12.961 -2.775 1 92.5 121 PHE A C 1
ATOM 991 O O . PHE A 1 121 ? 3.621 11.93 -2.393 1 92.5 121 PHE A O 1
ATOM 998 N N . ARG A 1 122 ? 3.674 13.852 -3.561 1 93.06 122 ARG A N 1
ATOM 999 C CA . ARG A 1 122 ? 5.043 13.664 -4.027 1 93.06 122 ARG A CA 1
ATOM 1000 C C . ARG A 1 122 ? 6.047 14.18 -3.004 1 93.06 122 ARG A C 1
ATOM 1002 O O . ARG A 1 122 ? 5.832 15.219 -2.383 1 93.06 122 ARG A O 1
ATOM 1009 N N . MET A 1 123 ? 7.129 13.406 -2.834 1 94.62 123 MET A N 1
ATOM 1010 C CA . MET A 1 123 ? 8.227 13.805 -1.964 1 94.62 123 MET A CA 1
ATOM 1011 C C . MET A 1 123 ? 9.57 13.672 -2.682 1 94.62 123 MET A C 1
ATOM 1013 O O . MET A 1 123 ? 9.742 12.781 -3.521 1 94.62 123 MET A O 1
ATOM 1017 N N . ARG A 1 124 ? 10.477 14.516 -2.301 1 92.12 124 ARG A N 1
ATOM 1018 C CA . ARG A 1 124 ? 11.82 14.469 -2.867 1 92.12 124 ARG A CA 1
ATOM 1019 C C . ARG A 1 124 ? 12.602 13.289 -2.32 1 92.12 124 ARG A C 1
ATOM 1021 O O . ARG A 1 124 ? 12.602 13.031 -1.113 1 92.12 124 ARG A O 1
ATOM 1028 N N . THR A 1 125 ? 13.258 12.57 -3.248 1 92.31 125 THR A N 1
ATOM 1029 C CA . THR A 1 125 ? 14.047 11.406 -2.85 1 92.31 125 THR A CA 1
ATOM 1030 C C . THR A 1 125 ? 15.531 11.742 -2.834 1 92.31 125 THR A C 1
ATOM 1032 O O . THR A 1 125 ? 15.93 12.852 -3.199 1 92.31 125 THR A O 1
ATOM 1035 N N . ALA A 1 126 ? 16.375 10.758 -2.4 1 91.19 126 ALA A N 1
ATOM 1036 C CA . ALA A 1 126 ? 17.828 10.922 -2.307 1 91.19 126 ALA A CA 1
ATOM 1037 C C . ALA A 1 126 ? 18.438 11.219 -3.676 1 91.19 126 ALA A C 1
ATOM 1039 O O . ALA A 1 126 ? 19.484 11.867 -3.773 1 91.19 126 ALA A O 1
ATOM 1040 N N . LYS A 1 127 ? 17.766 10.812 -4.715 1 81.12 127 LYS A N 1
ATOM 1041 C CA . LYS A 1 127 ? 18.25 11.023 -6.078 1 81.12 127 LYS A CA 1
ATOM 1042 C C . LYS A 1 127 ? 17.922 12.43 -6.562 1 81.12 127 LYS A C 1
ATOM 1044 O O . LYS A 1 127 ? 18.344 12.828 -7.652 1 81.12 127 LYS A O 1
ATOM 1049 N N . GLY A 1 128 ? 17.156 13.148 -5.852 1 82.31 128 GLY A N 1
ATOM 1050 C CA . GLY A 1 128 ? 16.859 14.531 -6.191 1 82.31 128 GLY A CA 1
ATOM 1051 C C . GLY A 1 128 ? 15.531 14.688 -6.918 1 82.31 128 GLY A C 1
ATOM 1052 O O . GLY A 1 128 ? 15.023 15.805 -7.055 1 82.31 128 GLY A O 1
ATOM 1053 N N . ASN A 1 129 ? 14.961 13.562 -7.371 1 86.06 129 ASN A N 1
ATOM 1054 C CA . ASN A 1 129 ? 13.664 13.609 -8.047 1 86.06 129 ASN A CA 1
ATOM 1055 C C . ASN A 1 129 ? 12.516 13.406 -7.062 1 86.06 129 ASN A C 1
ATOM 1057 O O . ASN A 1 129 ? 12.727 12.953 -5.938 1 86.06 129 ASN A O 1
ATOM 1061 N N . TYR A 1 130 ? 11.328 13.859 -7.551 1 88.94 130 TYR A N 1
ATOM 1062 C CA . TYR A 1 130 ? 10.133 13.625 -6.746 1 88.94 130 TYR A CA 1
ATOM 1063 C C . TYR A 1 130 ? 9.461 12.312 -7.145 1 88.94 130 TYR A C 1
ATOM 1065 O O . TYR A 1 130 ? 9.375 11.984 -8.328 1 88.94 130 TYR A O 1
ATOM 1073 N N . GLU A 1 131 ? 9.078 11.547 -6.145 1 93.5 131 GLU A N 1
ATOM 1074 C CA . GLU A 1 131 ? 8.32 10.312 -6.32 1 93.5 131 GLU A CA 1
ATOM 1075 C C . GLU A 1 131 ? 7.031 10.328 -5.496 1 93.5 131 GLU A C 1
ATOM 1077 O O . GLU A 1 131 ? 6.914 11.094 -4.539 1 93.5 131 GLU A O 1
ATOM 1082 N N . LEU A 1 132 ? 6.047 9.547 -5.973 1 94.25 132 LEU A N 1
ATOM 1083 C CA . LEU A 1 132 ? 4.758 9.539 -5.285 1 94.25 132 LEU A CA 1
ATOM 1084 C C . LEU A 1 132 ? 4.809 8.641 -4.055 1 94.25 132 LEU A C 1
ATOM 1086 O O . LEU A 1 132 ? 5.23 7.484 -4.141 1 94.25 132 LEU A O 1
ATOM 1090 N N . PHE A 1 133 ? 4.438 9.211 -2.926 1 97 133 PHE A N 1
ATOM 1091 C CA . PHE A 1 133 ? 4.375 8.492 -1.661 1 97 133 PHE A CA 1
ATOM 1092 C C . PHE A 1 133 ? 2.932 8.359 -1.183 1 97 133 PHE A C 1
ATOM 1094 O O . PHE A 1 133 ? 2.111 9.25 -1.425 1 97 133 PHE A O 1
ATOM 1101 N N . HIS A 1 134 ? 2.629 7.23 -0.571 1 97.5 134 HIS A N 1
ATOM 1102 C CA . HIS A 1 134 ? 1.402 7.027 0.191 1 97.5 134 HIS A CA 1
ATOM 1103 C C . HIS A 1 134 ? 1.601 7.379 1.661 1 97.5 134 HIS A C 1
ATOM 1105 O O . HIS A 1 134 ? 2.471 6.812 2.326 1 97.5 134 HIS A O 1
ATOM 1111 N N . HIS A 1 135 ? 0.867 8.32 2.16 1 96.06 135 HIS A N 1
ATOM 1112 C CA . HIS A 1 135 ? 0.9 8.766 3.551 1 96.06 135 HIS A CA 1
ATOM 1113 C C . HIS A 1 135 ? -0.235 8.141 4.355 1 96.06 135 HIS A C 1
ATOM 1115 O O . HIS A 1 135 ? -1.389 8.148 3.92 1 96.06 135 HIS A O 1
ATOM 1121 N N . GLN A 1 136 ? 0.091 7.566 5.465 1 93.88 136 GLN A N 1
ATOM 1122 C CA . GLN A 1 136 ? -0.887 7.066 6.422 1 93.88 136 GLN A CA 1
ATOM 1123 C C . GLN A 1 136 ? -0.627 7.629 7.816 1 93.88 136 GLN A C 1
ATOM 1125 O O . GLN A 1 136 ? 0.525 7.742 8.242 1 93.88 136 GLN A O 1
ATOM 1130 N N . ALA A 1 137 ? -1.696 8.047 8.492 1 90.69 137 ALA A N 1
ATOM 1131 C CA . ALA A 1 137 ? -1.575 8.57 9.852 1 90.69 137 ALA A CA 1
ATOM 1132 C C . ALA A 1 137 ? -2.641 7.969 10.766 1 90.69 137 ALA A C 1
ATOM 1134 O O . ALA A 1 137 ? -3.791 7.797 10.359 1 90.69 137 ALA A O 1
ATOM 1135 N N . MET A 1 138 ? -2.219 7.648 11.977 1 88.12 138 MET A N 1
ATOM 1136 C CA . MET A 1 138 ? -3.104 7.125 13.016 1 88.12 138 MET A CA 1
ATOM 1137 C C . MET A 1 138 ? -2.834 7.805 14.352 1 88.12 138 MET A C 1
ATOM 1139 O O . MET A 1 138 ? -1.686 7.891 14.789 1 88.12 138 MET A O 1
ATOM 1143 N N . VAL A 1 139 ? -3.906 8.258 14.938 1 83.75 139 VAL A N 1
ATOM 1144 C CA . VAL A 1 139 ? -3.768 8.844 16.266 1 83.75 139 VAL A CA 1
ATOM 1145 C C . VAL A 1 139 ? -3.498 7.734 17.281 1 83.75 139 VAL A C 1
ATOM 1147 O O . VAL A 1 139 ? -4.184 6.711 17.297 1 83.75 139 VAL A O 1
ATOM 1150 N N . THR A 1 140 ? -2.459 8 18.109 1 79.75 140 THR A N 1
ATOM 1151 C CA . THR A 1 140 ? -2.098 6.973 19.078 1 79.75 140 THR A CA 1
ATOM 1152 C C . THR A 1 140 ? -2.314 7.473 20.5 1 79.75 140 THR A C 1
ATOM 1154 O O . THR A 1 140 ? -2.32 6.684 21.453 1 79.75 140 THR A O 1
ATOM 1157 N N . MET A 1 141 ? -2.438 8.758 20.656 1 77.56 141 MET A N 1
ATOM 1158 C CA . MET A 1 141 ? -2.666 9.344 21.969 1 77.56 141 MET A CA 1
ATOM 1159 C C . MET A 1 141 ? -3.598 10.547 21.875 1 77.56 141 MET A C 1
ATOM 1161 O O . MET A 1 141 ? -3.469 11.367 20.969 1 77.56 141 MET A O 1
ATOM 1165 N N . GLU A 1 142 ? -4.566 10.578 22.844 1 80.44 142 GLU A N 1
ATOM 1166 C CA . GLU A 1 142 ? -5.469 11.719 22.969 1 80.44 142 GLU A CA 1
ATOM 1167 C C . GLU A 1 142 ? -5.461 12.289 24.391 1 80.44 142 GLU A C 1
ATOM 1169 O O . GLU A 1 142 ? -5.07 11.594 25.328 1 80.44 142 GLU A O 1
ATOM 1174 N N . GLY A 1 143 ? -5.762 13.547 24.422 1 73.75 143 GLY A N 1
ATOM 1175 C CA . GLY A 1 143 ? -5.887 14.18 25.734 1 73.75 143 GLY A CA 1
ATOM 1176 C C . GLY A 1 143 ? -7.188 13.836 26.438 1 73.75 143 GLY A C 1
ATOM 1177 O O . GLY A 1 143 ? -8.039 13.141 25.875 1 73.75 143 GLY A O 1
ATOM 1178 N N . GLU A 1 144 ? -7.34 14.219 27.703 1 75.81 144 GLU A N 1
ATOM 1179 C CA . GLU A 1 144 ? -8.555 14.016 28.484 1 75.81 144 GLU A CA 1
ATOM 1180 C C . GLU A 1 144 ? -9.766 14.648 27.797 1 75.81 144 GLU A C 1
ATOM 1182 O O . GLU A 1 144 ? -10.883 14.125 27.891 1 75.81 144 GLU A O 1
ATOM 1187 N N . ASP A 1 145 ? -9.547 15.719 27.125 1 76.44 145 ASP A N 1
ATOM 1188 C CA . ASP A 1 145 ? -10.609 16.422 26.391 1 76.44 145 ASP A CA 1
ATOM 1189 C C . ASP A 1 145 ? -10.758 15.875 24.984 1 76.44 145 ASP A C 1
ATOM 1191 O O . ASP A 1 145 ? -11.414 16.5 24.141 1 76.44 145 ASP A O 1
ATOM 1195 N N . LYS A 1 146 ? -10.047 14.805 24.609 1 77.69 146 LYS A N 1
ATOM 1196 C CA . LYS A 1 146 ? -10.094 14.125 23.312 1 77.69 146 LYS A CA 1
ATOM 1197 C C . LYS A 1 146 ? -9.328 14.914 22.25 1 77.69 146 LYS A C 1
ATOM 1199 O O . LYS A 1 146 ? -9.531 14.711 21.047 1 77.69 146 LYS A O 1
ATOM 1204 N N . SER A 1 147 ? -8.492 15.773 22.797 1 77.88 147 SER A N 1
ATOM 1205 C CA . SER A 1 147 ? -7.605 16.469 21.875 1 77.88 147 SER A CA 1
ATOM 1206 C C . SER A 1 147 ? -6.562 15.516 21.297 1 77.88 147 SER A C 1
ATOM 1208 O O . SER A 1 147 ? -6.191 14.531 21.922 1 77.88 147 SER A O 1
ATOM 1210 N N . LEU A 1 148 ? -6.172 15.859 20.047 1 76.19 148 LEU A N 1
ATOM 1211 C CA . LEU A 1 148 ? -5.125 15.062 19.422 1 76.19 148 LEU A CA 1
ATOM 1212 C C . LEU A 1 148 ? -3.762 15.383 20.016 1 76.19 148 LEU A C 1
ATOM 1214 O O . LEU A 1 148 ? -3.365 16.547 20.078 1 76.19 148 LEU A O 1
ATOM 1218 N N . VAL A 1 149 ? -3.012 14.32 20.422 1 76.88 149 VAL A N 1
ATOM 1219 C CA . VAL A 1 149 ? -1.742 14.547 21.109 1 76.88 149 VAL A CA 1
ATOM 1220 C C . VAL A 1 149 ? -0.603 13.938 20.297 1 76.88 149 VAL A C 1
ATOM 1222 O O . VAL A 1 149 ? 0.445 14.562 20.125 1 76.88 149 VAL A O 1
ATOM 1225 N N . GLN A 1 150 ? -0.854 12.68 19.844 1 82.19 150 GLN A N 1
ATOM 1226 C CA . GLN A 1 150 ? 0.219 11.961 19.156 1 82.19 150 GLN A CA 1
ATOM 1227 C C . GLN A 1 150 ? -0.325 11.109 18.016 1 82.19 150 GLN A C 1
ATOM 1229 O O . GLN A 1 150 ? -1.438 10.586 18.094 1 82.19 150 GLN A O 1
ATOM 1234 N N . SER A 1 151 ? 0.491 11.07 17 1 84.25 151 SER A N 1
ATOM 1235 C CA . SER A 1 151 ? 0.153 10.18 15.891 1 84.25 151 SER A CA 1
ATOM 1236 C C . SER A 1 151 ? 1.388 9.453 15.367 1 84.25 151 SER A C 1
ATOM 1238 O O . SER A 1 151 ? 2.516 9.898 15.586 1 84.25 151 SER A O 1
ATOM 1240 N N . ILE A 1 152 ? 1.143 8.312 14.812 1 87.56 152 ILE A N 1
ATOM 1241 C CA . ILE A 1 152 ? 2.156 7.637 14.008 1 87.56 152 ILE A CA 1
ATOM 1242 C C . ILE A 1 152 ? 1.893 7.895 12.531 1 87.56 152 ILE A C 1
ATOM 1244 O O . ILE A 1 152 ? 0.744 7.859 12.078 1 87.56 152 ILE A O 1
ATOM 1248 N N . ASN A 1 153 ? 2.938 8.234 11.844 1 90.19 153 ASN A N 1
ATOM 1249 C CA . ASN A 1 153 ? 2.859 8.516 10.414 1 90.19 153 ASN A CA 1
ATOM 1250 C C . ASN A 1 153 ? 3.752 7.574 9.609 1 90.19 153 ASN A C 1
ATOM 1252 O O . ASN A 1 153 ? 4.891 7.312 9.992 1 90.19 153 ASN A O 1
ATOM 1256 N N . ILE A 1 154 ? 3.17 7.062 8.57 1 93.06 154 ILE A N 1
ATOM 1257 C CA . ILE A 1 154 ? 3.877 6.129 7.695 1 93.06 154 ILE A CA 1
ATOM 1258 C C . ILE A 1 154 ? 3.889 6.668 6.27 1 93.06 154 ILE A C 1
ATOM 1260 O O . ILE A 1 154 ? 2.84 7.008 5.719 1 93.06 154 ILE A O 1
ATOM 1264 N N . HIS A 1 155 ? 5.066 6.824 5.695 1 95.25 155 HIS A N 1
ATOM 1265 C CA . HIS A 1 155 ? 5.219 7.145 4.277 1 95.25 155 HIS A CA 1
ATOM 1266 C C . HIS A 1 155 ? 5.777 5.957 3.502 1 95.25 155 HIS A C 1
ATOM 1268 O O . HIS A 1 155 ? 6.82 5.41 3.863 1 95.25 155 HIS A O 1
ATOM 1274 N N . THR A 1 156 ? 5.086 5.578 2.535 1 95.31 156 THR A N 1
ATOM 1275 C CA . THR A 1 156 ? 5.512 4.488 1.666 1 95.31 156 THR A CA 1
ATOM 1276 C C . THR A 1 156 ? 5.695 4.977 0.233 1 95.31 156 THR A C 1
ATOM 1278 O O . THR A 1 156 ? 4.797 5.598 -0.337 1 95.31 156 THR A O 1
ATOM 1281 N N . ASN A 1 157 ? 6.922 4.75 -0.335 1 95.31 157 ASN A N 1
ATOM 1282 C CA . ASN A 1 157 ? 7.148 5.074 -1.74 1 95.31 157 ASN A CA 1
ATOM 1283 C C . ASN A 1 157 ? 6.371 4.137 -2.662 1 95.31 157 ASN A C 1
ATOM 1285 O O . ASN A 1 157 ? 6.641 2.936 -2.699 1 95.31 157 ASN A O 1
ATOM 1289 N N . ILE A 1 158 ? 5.379 4.699 -3.402 1 95.5 158 ILE A N 1
ATOM 1290 C CA . ILE A 1 158 ? 4.539 3.861 -4.25 1 95.5 158 ILE A CA 1
ATOM 1291 C C . ILE A 1 158 ? 4.727 4.258 -5.711 1 95.5 158 ILE A C 1
ATOM 1293 O O . ILE A 1 158 ? 3.857 3.992 -6.547 1 95.5 158 ILE A O 1
ATOM 1297 N N . ASN A 1 159 ? 5.828 4.871 -5.965 1 92.69 159 ASN A N 1
ATOM 1298 C CA . ASN A 1 159 ? 6.094 5.41 -7.293 1 92.69 159 ASN A CA 1
ATOM 1299 C C . ASN A 1 159 ? 6.105 4.312 -8.352 1 92.69 159 ASN A C 1
ATOM 1301 O O . ASN A 1 159 ? 5.754 4.555 -9.508 1 92.69 159 ASN A O 1
ATOM 1305 N N . HIS A 1 160 ? 6.492 3.107 -8.023 1 90.94 160 HIS A N 1
ATOM 1306 C CA . HIS A 1 160 ? 6.535 1.99 -8.961 1 90.94 160 HIS A CA 1
ATOM 1307 C C . HIS A 1 160 ? 5.129 1.495 -9.289 1 90.94 160 HIS A C 1
ATOM 1309 O O . HIS A 1 160 ? 4.938 0.752 -10.25 1 90.94 160 HIS A O 1
ATOM 1315 N N . ILE A 1 161 ? 4.168 1.824 -8.477 1 93.5 161 ILE A N 1
ATOM 1316 C CA . ILE A 1 161 ? 2.777 1.426 -8.68 1 93.5 161 ILE A CA 1
ATOM 1317 C C . ILE A 1 161 ? 2.068 2.459 -9.555 1 93.5 161 ILE A C 1
ATOM 1319 O O . ILE A 1 161 ? 1.386 2.104 -10.516 1 93.5 161 ILE A O 1
ATOM 1323 N N . THR A 1 162 ? 2.205 3.723 -9.188 1 90.94 162 THR A N 1
ATOM 1324 C CA . THR A 1 162 ? 1.653 4.832 -9.961 1 90.94 162 THR A CA 1
ATOM 1325 C C . THR A 1 162 ? 2.445 6.113 -9.711 1 90.94 162 THR A C 1
ATOM 1327 O O . THR A 1 162 ? 2.949 6.328 -8.609 1 90.94 162 THR A O 1
ATOM 1330 N N . LYS A 1 163 ? 2.531 6.891 -10.773 1 86.44 163 LYS A N 1
ATOM 1331 C CA . LYS A 1 163 ? 3.186 8.195 -10.672 1 86.44 163 LYS A CA 1
ATOM 1332 C C . LYS A 1 163 ? 2.16 9.32 -10.594 1 86.44 163 LYS A C 1
ATOM 1334 O O . LYS A 1 163 ? 2.521 10.484 -10.414 1 86.44 163 LYS A O 1
ATOM 1339 N N . GLU A 1 164 ? 0.882 8.938 -10.688 1 87.06 164 GLU A N 1
ATOM 1340 C CA . GLU A 1 164 ? -0.199 9.922 -10.688 1 87.06 164 GLU A CA 1
ATOM 1341 C C . GLU A 1 164 ? -0.903 9.969 -9.336 1 87.06 164 GLU A C 1
ATOM 1343 O O . GLU A 1 164 ? -1.33 8.938 -8.812 1 87.06 164 GLU A O 1
ATOM 1348 N N . ASN A 1 165 ? -0.997 11.133 -8.805 1 91.19 165 ASN A N 1
ATOM 1349 C CA . ASN A 1 165 ? -1.76 11.312 -7.578 1 91.19 165 ASN A CA 1
ATOM 1350 C C . ASN A 1 165 ? -3.258 11.148 -7.816 1 91.19 165 ASN A C 1
ATOM 1352 O O . ASN A 1 165 ? -3.84 11.852 -8.648 1 91.19 165 ASN A O 1
ATOM 1356 N N . PRO A 1 166 ? -3.871 10.242 -7.086 1 91.12 166 PRO A N 1
ATOM 1357 C CA . PRO A 1 166 ? -5.312 10.062 -7.27 1 91.12 166 PRO A CA 1
ATOM 1358 C C . PRO A 1 166 ? -6.133 11.18 -6.617 1 91.12 166 PRO A C 1
ATOM 1360 O O . PRO A 1 166 ? -7.324 11.312 -6.891 1 91.12 166 PRO A O 1
ATOM 1363 N N . TYR A 1 167 ? -5.543 11.898 -5.676 1 92.06 167 TYR A N 1
ATOM 1364 C CA . TYR A 1 167 ? -6.191 12.969 -4.926 1 92.06 167 TYR A CA 1
ATOM 1365 C C . TYR A 1 167 ? -7.391 12.438 -4.148 1 92.06 167 TYR A C 1
ATOM 1367 O O . TYR A 1 167 ? -8.438 13.078 -4.098 1 92.06 167 TYR A O 1
ATOM 1375 N N . THR A 1 168 ? -7.234 11.281 -3.66 1 94 168 THR A N 1
ATOM 1376 C CA . THR A 1 168 ? -8.242 10.625 -2.838 1 94 168 THR A CA 1
ATOM 1377 C C . THR A 1 168 ? -7.797 10.562 -1.379 1 94 168 THR A C 1
ATOM 1379 O O . THR A 1 168 ? -6.637 10.258 -1.09 1 94 168 THR A O 1
ATOM 1382 N N . VAL A 1 169 ? -8.688 10.938 -0.513 1 94.06 169 VAL A N 1
ATOM 1383 C CA . VAL A 1 169 ? -8.484 10.742 0.92 1 94.06 169 VAL A CA 1
ATOM 1384 C C . VAL A 1 169 ? -9.258 9.516 1.387 1 94.06 169 VAL A C 1
ATOM 1386 O O . VAL A 1 169 ? -10.445 9.359 1.073 1 94.06 169 VAL A O 1
ATOM 1389 N N . LEU A 1 170 ? -8.578 8.648 2.055 1 95 170 LEU A N 1
ATOM 1390 C CA . LEU A 1 170 ? -9.211 7.469 2.633 1 95 170 LEU A CA 1
ATOM 1391 C C . LEU A 1 170 ? -9.18 7.527 4.156 1 95 170 LEU A C 1
ATOM 1393 O O . LEU A 1 170 ? -8.141 7.824 4.754 1 95 170 LEU A O 1
ATOM 1397 N N . ILE A 1 171 ? -10.297 7.324 4.766 1 93.12 171 ILE A N 1
ATOM 1398 C CA . ILE A 1 171 ? -10.398 7.098 6.203 1 93.12 171 ILE A CA 1
ATOM 1399 C C . ILE A 1 171 ? -10.875 5.668 6.469 1 93.12 171 ILE A C 1
ATOM 1401 O O . ILE A 1 171 ? -11.93 5.262 5.992 1 93.12 171 ILE A O 1
ATOM 1405 N N . SER A 1 172 ? -10.055 4.953 7.184 1 91.44 172 SER A N 1
ATOM 1406 C CA . SER A 1 172 ? -10.383 3.555 7.434 1 91.44 172 SER A CA 1
ATOM 1407 C C . SER A 1 172 ? -10.383 3.246 8.93 1 91.44 172 SER A C 1
ATOM 1409 O O . SER A 1 172 ? -9.586 3.803 9.68 1 91.44 172 SER A O 1
ATOM 1411 N N . GLY A 1 173 ? -11.273 2.324 9.266 1 88.56 173 GLY A N 1
ATOM 1412 C CA . GLY A 1 173 ? -11.281 1.831 10.633 1 88.56 173 GLY A CA 1
ATOM 1413 C C . GLY A 1 173 ? -10.172 0.827 10.906 1 88.56 173 GLY A C 1
ATOM 1414 O O . GLY A 1 173 ? -9.734 0.116 10 1 88.56 173 GLY A O 1
ATOM 1415 N N . ILE A 1 174 ? -9.734 0.904 12.078 1 83.06 174 ILE A N 1
ATOM 1416 C CA . ILE A 1 174 ? -8.828 -0.114 12.602 1 83.06 174 ILE A CA 1
ATOM 1417 C C . ILE A 1 174 ? -9.57 -1.003 13.602 1 83.06 174 ILE A C 1
ATOM 1419 O O . ILE A 1 174 ? -10.406 -0.522 14.367 1 83.06 174 ILE A O 1
ATOM 1423 N N . SER A 1 175 ? -9.273 -2.305 13.617 1 77.19 175 SER A N 1
ATOM 1424 C CA . SER A 1 175 ? -9.992 -3.24 14.477 1 77.19 175 SER A CA 1
ATOM 1425 C C . SER A 1 175 ? -10.25 -2.639 15.852 1 77.19 175 SER A C 1
ATOM 1427 O O . SER A 1 175 ? -9.359 -2.039 16.453 1 77.19 175 SER A O 1
ATOM 1429 N N . PRO A 1 176 ? -11.445 -2.621 16.25 1 76.88 176 PRO A N 1
ATOM 1430 C CA . PRO A 1 176 ? -12.539 -3.467 15.773 1 76.88 176 PRO A CA 1
ATOM 1431 C C . PRO A 1 176 ? -13.352 -2.805 14.664 1 76.88 176 PRO A C 1
ATOM 1433 O O . PRO A 1 176 ? -14.273 -3.418 14.117 1 76.88 176 PRO A O 1
ATOM 1436 N N . ARG A 1 177 ? -13.109 -1.603 14.367 1 83.5 177 ARG A N 1
ATOM 1437 C CA . ARG A 1 177 ? -13.812 -0.944 13.273 1 83.5 177 ARG A CA 1
ATOM 1438 C C . ARG A 1 177 ? -13.328 -1.461 11.922 1 83.5 177 ARG A C 1
ATOM 1440 O O . ARG A 1 177 ? -12.195 -1.92 11.797 1 83.5 177 ARG A O 1
ATOM 1447 N N . ASN A 1 178 ? -14.188 -1.405 10.961 1 80.88 178 ASN A N 1
ATOM 1448 C CA . ASN A 1 178 ? -13.828 -1.904 9.641 1 80.88 178 ASN A CA 1
ATOM 1449 C C . ASN A 1 178 ? -14.43 -1.049 8.531 1 80.88 178 ASN A C 1
ATOM 1451 O O . ASN A 1 178 ? -14.555 -1.5 7.391 1 80.88 178 ASN A O 1
ATOM 1455 N N . ASP A 1 179 ? -14.789 0.101 8.867 1 86.12 179 ASP A N 1
ATOM 1456 C CA . ASP A 1 179 ? -15.398 0.971 7.871 1 86.12 179 ASP A CA 1
ATOM 1457 C C . ASP A 1 179 ? -14.336 1.699 7.051 1 86.12 179 ASP A C 1
ATOM 1459 O O . ASP A 1 179 ? -13.211 1.896 7.52 1 86.12 179 ASP A O 1
ATOM 1463 N N . PHE A 1 180 ? -14.695 1.995 5.809 1 88.88 180 PHE A N 1
ATOM 1464 C CA . PHE A 1 180 ? -13.867 2.725 4.855 1 88.88 180 PHE A CA 1
ATOM 1465 C C . PHE A 1 180 ? -14.648 3.881 4.238 1 88.88 180 PHE A C 1
ATOM 1467 O O . PHE A 1 180 ? -15.766 3.695 3.748 1 88.88 180 PHE A O 1
ATOM 1474 N N . HIS A 1 181 ? -14.031 5.027 4.312 1 91.81 181 HIS A N 1
ATOM 1475 C CA . HIS A 1 181 ? -14.602 6.223 3.715 1 91.81 181 HIS A CA 1
ATOM 1476 C C . HIS A 1 181 ? -13.641 6.855 2.715 1 91.81 181 HIS A C 1
ATOM 1478 O O . HIS A 1 181 ? -12.562 7.32 3.094 1 91.81 181 HIS A O 1
ATOM 1484 N N . GLN A 1 182 ? -14.094 6.832 1.438 1 93.25 182 GLN A N 1
ATOM 1485 C CA . GLN A 1 182 ? -13.289 7.426 0.376 1 93.25 182 GLN A CA 1
ATOM 1486 C C . GLN A 1 182 ? -13.836 8.789 -0.033 1 93.25 182 GLN A C 1
ATOM 1488 O O . GLN A 1 182 ? -15.031 8.93 -0.307 1 93.25 182 GLN A O 1
ATOM 1493 N N . ILE A 1 183 ? -12.953 9.758 -0.054 1 92.12 183 ILE A N 1
ATOM 1494 C CA . ILE A 1 183 ? -13.328 11.109 -0.452 1 92.12 183 ILE A CA 1
ATOM 1495 C C . ILE A 1 183 ? -12.453 11.562 -1.622 1 92.12 183 ILE A C 1
ATOM 1497 O O . ILE A 1 183 ? -11.227 11.602 -1.511 1 92.12 183 ILE A O 1
ATOM 1501 N N . ASP A 1 184 ? -13.062 11.883 -2.773 1 89.56 184 ASP A N 1
ATOM 1502 C CA . ASP A 1 184 ? -12.359 12.336 -3.969 1 89.56 184 ASP A CA 1
ATOM 1503 C C . ASP A 1 184 ? -12.172 13.852 -3.951 1 89.56 184 ASP A C 1
ATOM 1505 O O . ASP A 1 184 ? -13.148 14.602 -3.908 1 89.56 184 ASP A O 1
ATOM 1509 N N . LEU A 1 185 ? -10.984 14.234 -3.99 1 86.81 185 LEU A N 1
ATOM 1510 C CA . LEU A 1 185 ? -10.688 15.664 -3.938 1 86.81 185 LEU A CA 1
ATOM 1511 C C . LEU A 1 185 ? -10.219 16.172 -5.297 1 86.81 185 LEU A C 1
ATOM 1513 O O . LEU A 1 185 ? -9.719 17.297 -5.406 1 86.81 185 LEU A O 1
ATOM 1517 N N . LYS A 1 186 ? -10.227 15.242 -6.344 1 71.44 186 LYS A N 1
ATOM 1518 C CA . LYS A 1 186 ? -9.758 15.633 -7.672 1 71.44 186 LYS A CA 1
ATOM 1519 C C . LYS A 1 186 ? -10.438 16.922 -8.141 1 71.44 186 LYS A C 1
ATOM 1521 O O . LYS A 1 186 ? -9.789 17.812 -8.688 1 71.44 186 LYS A O 1
ATOM 1526 N N . ASN A 1 187 ? -11.883 16.859 -8.219 1 53.53 187 ASN A N 1
ATOM 1527 C CA . ASN A 1 187 ? -12.625 17.984 -8.766 1 53.53 187 ASN A CA 1
ATOM 1528 C C . ASN A 1 187 ? -12.461 19.234 -7.902 1 53.53 187 ASN A C 1
ATOM 1530 O O . ASN A 1 187 ? -13.055 20.266 -8.188 1 53.53 187 ASN A O 1
ATOM 1534 N N . LEU A 1 188 ? -12.141 18.984 -6.777 1 46.66 188 LEU A N 1
ATOM 1535 C CA . LEU A 1 188 ? -12.008 20.219 -6.004 1 46.66 188 LEU A CA 1
ATOM 1536 C C . LEU A 1 188 ? -11.039 21.188 -6.676 1 46.66 188 LEU A C 1
ATOM 1538 O O . LEU A 1 188 ? -10.906 22.328 -6.246 1 46.66 188 LEU A O 1
ATOM 1542 N N . ASN A 1 189 ? -10.016 20.594 -7.285 1 40.44 189 ASN A N 1
ATOM 1543 C CA . ASN A 1 189 ? -9.289 21.703 -7.902 1 40.44 189 ASN A CA 1
ATOM 1544 C C . ASN A 1 189 ? -10.234 22.656 -8.625 1 40.44 189 ASN A C 1
ATOM 1546 O O . ASN A 1 189 ? -10.023 23.875 -8.609 1 40.44 189 ASN A O 1
ATOM 1550 N N . ARG A 1 190 ? -11.062 22.094 -9.648 1 36.72 190 ARG A N 1
ATOM 1551 C CA . ARG A 1 190 ? -11.57 23.062 -10.602 1 36.72 190 ARG A CA 1
ATOM 1552 C C . ARG A 1 190 ? -12.688 23.906 -9.984 1 36.72 190 ARG A C 1
ATOM 1554 O O . ARG A 1 190 ? -12.75 25.125 -10.195 1 36.72 190 ARG A O 1
ATOM 1561 N N . GLU A 1 191 ? -13.812 23.188 -9.672 1 34.72 191 GLU A N 1
ATOM 1562 C CA . GLU A 1 191 ? -14.961 24.062 -9.477 1 34.72 191 GLU A CA 1
ATOM 1563 C C . GLU A 1 191 ? -14.859 24.812 -8.148 1 34.72 191 GLU A C 1
ATOM 1565 O O . GLU A 1 191 ? -15.148 26.016 -8.086 1 34.72 191 GLU A O 1
ATOM 1570 N N . ASP A 1 192 ? -14.992 24 -7.035 1 33.91 192 ASP A N 1
ATOM 1571 C CA . ASP A 1 192 ? -15.219 24.766 -5.809 1 33.91 192 ASP A CA 1
ATOM 1572 C C . ASP A 1 192 ? -13.898 25.266 -5.227 1 33.91 192 ASP A C 1
ATOM 1574 O O . ASP A 1 192 ? -13.844 25.672 -4.062 1 33.91 192 ASP A O 1
ATOM 1578 N N . CYS A 1 193 ? -12.828 24.672 -5.535 1 33.69 193 CYS A N 1
ATOM 1579 C CA . CYS A 1 193 ? -11.703 25.5 -5.094 1 33.69 193 CYS A CA 1
ATOM 1580 C C . CYS A 1 193 ? -12.016 26.984 -5.242 1 33.69 193 CYS A C 1
ATOM 1582 O O . CYS A 1 193 ? -12.469 27.422 -6.297 1 33.69 193 CYS A O 1
ATOM 1584 N N . ILE A 1 194 ? -12.273 27.484 -4.254 1 34.5 194 ILE A N 1
ATOM 1585 C CA . ILE A 1 194 ? -12.516 28.922 -4.199 1 34.5 194 ILE A CA 1
ATOM 1586 C C . ILE A 1 194 ? -11.734 29.609 -5.309 1 34.5 194 ILE A C 1
ATOM 1588 O O . ILE A 1 194 ? -10.547 29.359 -5.492 1 34.5 194 ILE A O 1
ATOM 1592 N N . ASP A 1 195 ? -12.289 29.844 -6.43 1 37.78 195 ASP A N 1
ATOM 1593 C CA . ASP A 1 195 ? -11.883 30.922 -7.324 1 37.78 195 ASP A CA 1
ATOM 1594 C C . ASP A 1 195 ? -10.906 31.875 -6.629 1 37.78 195 ASP A C 1
ATOM 1596 O O . ASP A 1 195 ? -11.312 32.938 -6.133 1 37.78 195 ASP A O 1
ATOM 1600 N N . ASN A 1 196 ? -10.211 31.422 -5.816 1 43.25 196 ASN A N 1
ATOM 1601 C CA . ASN A 1 196 ? -9.422 32.438 -5.137 1 43.25 196 ASN A CA 1
ATOM 1602 C C . ASN A 1 196 ? -8.453 33.125 -6.09 1 43.25 196 ASN A C 1
ATOM 1604 O O . ASN A 1 196 ? -7.449 32.531 -6.492 1 43.25 196 ASN A O 1
ATOM 1608 N N . ASN A 1 197 ? -9.117 33.531 -7.332 1 56.34 197 ASN A N 1
ATOM 1609 C CA . ASN A 1 197 ? -8.484 34.438 -8.281 1 56.34 197 ASN A CA 1
ATOM 1610 C C . ASN A 1 197 ? -6.977 34.562 -8.047 1 56.34 197 ASN A C 1
ATOM 1612 O O . ASN A 1 197 ? -6.371 35.594 -8.297 1 56.34 197 ASN A O 1
ATOM 1616 N N . LEU A 1 198 ? -6.43 33.438 -7.414 1 62.47 198 LEU A N 1
ATOM 1617 C CA . LEU A 1 198 ? -4.988 33.594 -7.242 1 62.47 198 LEU A CA 1
ATOM 1618 C C . LEU A 1 198 ? -4.246 33.125 -8.5 1 62.47 198 LEU A C 1
ATOM 1620 O O . LEU A 1 198 ? -4.637 32.156 -9.141 1 62.47 198 LEU A O 1
ATOM 1624 N N . THR A 1 199 ? -3.34 33.906 -8.953 1 65.12 199 THR A N 1
ATOM 1625 C CA . THR A 1 199 ? -2.438 33.531 -10.039 1 65.12 199 THR A CA 1
ATOM 1626 C C . THR A 1 199 ? -1.554 32.344 -9.625 1 65.12 199 THR A C 1
ATOM 1628 O O . THR A 1 199 ? -1.478 32 -8.445 1 65.12 199 THR A O 1
ATOM 1631 N N . LYS A 1 200 ? -0.974 31.703 -10.562 1 65.88 200 LYS A N 1
ATOM 1632 C CA . LYS A 1 200 ? -0.048 30.609 -10.312 1 65.88 200 LYS A CA 1
ATOM 1633 C C . LYS A 1 200 ? 1.021 31 -9.297 1 65.88 200 LYS A C 1
ATOM 1635 O O . LYS A 1 200 ? 1.338 30.234 -8.383 1 65.88 200 LYS A O 1
ATOM 1640 N N . ARG A 1 201 ? 1.535 32.188 -9.5 1 74.06 201 ARG A N 1
ATOM 1641 C CA . ARG A 1 201 ? 2.584 32.688 -8.609 1 74.06 201 ARG A CA 1
ATOM 1642 C C . ARG A 1 201 ? 2.047 32.906 -7.195 1 74.06 201 ARG A C 1
ATOM 1644 O O . ARG A 1 201 ? 2.715 32.562 -6.215 1 74.06 201 ARG A O 1
ATOM 1651 N N . GLU A 1 202 ? 0.815 33.375 -7.109 1 74.69 202 GLU A N 1
ATOM 1652 C CA . GLU A 1 202 ? 0.189 33.594 -5.809 1 74.69 202 GLU A CA 1
ATOM 1653 C C . GLU A 1 202 ? -0.059 32.25 -5.09 1 74.69 202 GLU A C 1
ATOM 1655 O O . GLU A 1 202 ? 0.134 32.156 -3.879 1 74.69 202 GLU A O 1
ATOM 1660 N N . SER A 1 203 ? -0.368 31.359 -5.84 1 69.75 203 SER A N 1
ATOM 1661 C CA . SER A 1 203 ? -0.597 30.031 -5.27 1 69.75 203 SER A CA 1
ATOM 1662 C C . SER A 1 203 ? 0.699 29.422 -4.742 1 69.75 203 SER A C 1
ATOM 1664 O O . SER A 1 203 ? 0.71 28.797 -3.682 1 69.75 203 SER A O 1
ATOM 1666 N N . GLU A 1 204 ? 1.697 29.578 -5.43 1 71.81 204 GLU A N 1
ATOM 1667 C CA . GLU A 1 204 ? 3.02 29.141 -5.008 1 71.81 204 GLU A CA 1
ATOM 1668 C C . GLU A 1 204 ? 3.438 29.797 -3.699 1 71.81 204 GLU A C 1
ATOM 1670 O O . GLU A 1 204 ? 3.934 29.125 -2.791 1 71.81 204 GLU A O 1
ATOM 1675 N N . ILE A 1 205 ? 3.254 31.078 -3.705 1 76 205 ILE A N 1
ATOM 1676 C CA . ILE A 1 205 ? 3.627 31.844 -2.523 1 76 205 ILE A CA 1
ATOM 1677 C C . ILE A 1 205 ? 2.76 31.422 -1.338 1 76 205 ILE A C 1
ATOM 1679 O O . ILE A 1 205 ? 3.26 31.266 -0.222 1 76 205 ILE A O 1
ATOM 1683 N N . LEU A 1 206 ? 1.498 31.188 -1.626 1 73.38 206 LEU A N 1
ATOM 1684 C CA . LEU A 1 206 ? 0.58 30.734 -0.585 1 73.38 206 LEU A CA 1
ATOM 1685 C C . LEU A 1 206 ? 1.047 29.422 0.018 1 73.38 206 LEU A C 1
ATOM 1687 O O . LEU A 1 206 ? 0.972 29.219 1.233 1 73.38 206 LEU A O 1
ATOM 1691 N N . ALA A 1 207 ? 1.566 28.656 -0.854 1 67.31 207 ALA A N 1
ATOM 1692 C CA . ALA A 1 207 ? 2.064 27.375 -0.399 1 67.31 207 ALA A CA 1
ATOM 1693 C C . ALA A 1 207 ? 3.232 27.531 0.569 1 67.31 207 ALA A C 1
ATOM 1695 O O . ALA A 1 207 ? 3.305 26.859 1.591 1 67.31 207 ALA A O 1
ATOM 1696 N N . PHE A 1 208 ? 4.125 28.406 0.306 1 71.38 208 PHE A N 1
ATOM 1697 C CA . PHE A 1 208 ? 5.273 28.672 1.164 1 71.38 208 PHE A CA 1
ATOM 1698 C C . PHE A 1 208 ? 4.832 29.328 2.467 1 71.38 208 PHE A C 1
ATOM 1700 O O . PHE A 1 208 ? 5.383 29.047 3.531 1 71.38 208 PHE A O 1
ATOM 1707 N N . ILE A 1 209 ? 3.779 30.156 2.342 1 72.81 209 ILE A N 1
ATOM 1708 C CA . ILE A 1 209 ? 3.234 30.797 3.537 1 72.81 209 ILE A CA 1
ATOM 1709 C C . ILE A 1 209 ? 2.631 29.734 4.453 1 72.81 209 ILE A C 1
ATOM 1711 O O . ILE A 1 209 ? 2.861 29.75 5.668 1 72.81 209 ILE A O 1
ATOM 1715 N N . ALA A 1 210 ? 2.033 28.891 3.76 1 62.94 210 ALA A N 1
ATOM 1716 C CA . ALA A 1 210 ? 1.368 27.828 4.512 1 62.94 210 ALA A CA 1
ATOM 1717 C C . ALA A 1 210 ? 2.387 26.938 5.207 1 62.94 210 ALA A C 1
ATOM 1719 O O . ALA A 1 210 ? 2.111 26.391 6.277 1 62.94 210 ALA A O 1
ATOM 1720 N N . LYS A 1 211 ? 3.486 26.859 4.539 1 60.41 211 LYS A N 1
ATOM 1721 C CA . LYS A 1 211 ? 4.57 26.047 5.066 1 60.41 211 LYS A CA 1
ATOM 1722 C C . LYS A 1 211 ? 5.301 26.75 6.203 1 60.41 211 LYS A C 1
ATOM 1724 O O . LYS A 1 211 ? 6.168 26.172 6.855 1 60.41 211 LYS A O 1
ATOM 1729 N N . GLY A 1 212 ? 4.926 27.969 6.41 1 62.88 212 GLY A N 1
ATOM 1730 C CA . GLY A 1 212 ? 5.48 28.734 7.516 1 62.88 212 GLY A CA 1
ATOM 1731 C C . GLY A 1 212 ? 6.668 29.594 7.117 1 62.88 212 GLY A C 1
ATOM 1732 O O . GLY A 1 212 ? 7.383 30.109 7.98 1 62.88 212 GLY A O 1
ATOM 1733 N N . TYR A 1 213 ? 6.977 29.672 5.91 1 73.19 213 TYR A N 1
ATOM 1734 C CA . TYR A 1 213 ? 8.109 30.484 5.469 1 73.19 213 TYR A CA 1
ATOM 1735 C C . TYR A 1 213 ? 7.785 31.969 5.562 1 73.19 213 TYR A C 1
ATOM 1737 O O . TYR A 1 213 ? 6.66 32.375 5.277 1 73.19 213 TYR A O 1
ATOM 1745 N N . SER A 1 214 ? 8.75 32.719 6.047 1 78.25 214 SER A N 1
ATOM 1746 C CA . SER A 1 214 ? 8.617 34.188 6.059 1 78.25 214 SER A CA 1
ATOM 1747 C C . SER A 1 214 ? 8.758 34.75 4.652 1 78.25 214 SER A C 1
ATOM 1749 O O . SER A 1 214 ? 9.227 34.062 3.738 1 78.25 214 SER A O 1
ATOM 1751 N N . ALA A 1 215 ? 8.305 36.031 4.539 1 82.38 215 ALA A N 1
ATOM 1752 C CA . ALA A 1 215 ? 8.422 36.719 3.256 1 82.38 215 ALA A CA 1
ATOM 1753 C C . ALA A 1 215 ? 9.875 36.781 2.781 1 82.38 215 ALA A C 1
ATOM 1755 O O . ALA A 1 215 ? 10.141 36.625 1.588 1 82.38 215 ALA A O 1
ATOM 1756 N N . THR A 1 216 ? 10.719 36.875 3.719 1 85.38 216 THR A N 1
ATOM 1757 C CA . THR A 1 216 ? 12.141 36.906 3.391 1 85.38 216 THR A CA 1
ATOM 1758 C C . THR A 1 216 ? 12.617 35.562 2.883 1 85.38 216 THR A C 1
ATOM 1760 O O . THR A 1 216 ? 13.352 35.469 1.896 1 85.38 216 THR A O 1
ATOM 1763 N N . GLU A 1 217 ? 12.195 34.531 3.508 1 81.19 217 GLU A N 1
ATOM 1764 C CA . GLU A 1 217 ? 12.578 33.188 3.135 1 81.19 217 GLU A CA 1
ATOM 1765 C C . GLU A 1 217 ? 12 32.781 1.776 1 81.19 217 GLU A C 1
ATOM 1767 O O . GLU A 1 217 ? 12.68 32.188 0.952 1 81.19 217 GLU A O 1
ATOM 1772 N N . ILE A 1 218 ? 10.797 33.094 1.606 1 82.88 218 ILE A N 1
ATOM 1773 C CA . ILE A 1 218 ? 10.125 32.812 0.344 1 82.88 218 ILE A CA 1
ATOM 1774 C C . ILE A 1 218 ? 10.844 33.531 -0.797 1 82.88 218 ILE A C 1
ATOM 1776 O O . ILE A 1 218 ? 11.047 32.969 -1.871 1 82.88 218 ILE A O 1
ATOM 1780 N N . ALA A 1 219 ? 11.32 34.75 -0.574 1 85.44 219 ALA A N 1
ATOM 1781 C CA . ALA A 1 219 ? 12.047 35.531 -1.562 1 85.44 219 ALA A CA 1
ATOM 1782 C C . ALA A 1 219 ? 13.336 34.844 -1.981 1 85.44 219 ALA A C 1
ATOM 1784 O O . ALA A 1 219 ? 13.664 34.781 -3.17 1 85.44 219 ALA A O 1
ATOM 1785 N N . GLN A 1 220 ? 13.945 34.281 -1.075 1 79.81 220 GLN A N 1
ATOM 1786 C CA . GLN A 1 220 ? 15.203 33.594 -1.338 1 79.81 220 GLN A CA 1
ATOM 1787 C C . GLN A 1 220 ? 14.969 32.312 -2.125 1 79.81 220 GLN A C 1
ATOM 1789 O O . GLN A 1 220 ? 15.711 32 -3.064 1 79.81 220 GLN A O 1
ATOM 1794 N N . ILE A 1 221 ? 13.891 31.672 -1.746 1 74.94 221 ILE A N 1
ATOM 1795 C CA . ILE A 1 221 ? 13.609 30.359 -2.318 1 74.94 221 ILE A CA 1
ATOM 1796 C C . ILE A 1 221 ? 13.18 30.516 -3.775 1 74.94 221 ILE A C 1
ATOM 1798 O O . ILE A 1 221 ? 13.602 29.734 -4.637 1 74.94 221 ILE A O 1
ATOM 1802 N N . LEU A 1 222 ? 12.336 31.453 -4.031 1 76.12 222 LEU A N 1
ATOM 1803 C CA . LEU A 1 222 ? 11.742 31.625 -5.355 1 76.12 222 LEU A CA 1
ATOM 1804 C C . LEU A 1 222 ? 12.547 32.625 -6.184 1 76.12 222 LEU A C 1
ATOM 1806 O O . LEU A 1 222 ? 12.18 32.938 -7.32 1 76.12 222 LEU A O 1
ATOM 1810 N N . ILE A 1 223 ? 13.711 33.062 -5.617 1 80.38 223 ILE A N 1
ATOM 1811 C CA . ILE A 1 223 ? 14.578 34.031 -6.273 1 80.38 223 ILE A CA 1
ATOM 1812 C C . ILE A 1 223 ? 13.758 35.25 -6.703 1 80.38 223 ILE A C 1
ATOM 1814 O O . ILE A 1 223 ? 13.789 35.656 -7.867 1 80.38 223 ILE A O 1
ATOM 1818 N N . LEU A 1 224 ? 13.016 35.844 -5.824 1 82.88 224 LEU A N 1
ATOM 1819 C CA . LEU A 1 224 ? 12.242 37.062 -5.957 1 82.88 224 LEU A CA 1
ATOM 1820 C C . LEU A 1 224 ? 12.688 38.125 -4.938 1 82.88 224 LEU A C 1
ATOM 1822 O O . LEU A 1 224 ? 13.414 37.781 -3.998 1 82.88 224 LEU A O 1
ATOM 1826 N N . SER A 1 225 ? 12.438 39.375 -5.172 1 82.5 225 SER A N 1
ATOM 1827 C CA . SER A 1 225 ? 12.664 40.375 -4.145 1 82.5 225 SER A CA 1
ATOM 1828 C C . SER A 1 225 ? 11.641 40.281 -3.02 1 82.5 225 SER A C 1
ATOM 1830 O O . SER A 1 225 ? 10.516 39.812 -3.24 1 82.5 225 SER A O 1
ATOM 1832 N N . GLU A 1 226 ? 12.086 40.594 -1.854 1 87.38 226 GLU A N 1
ATOM 1833 C CA . GLU A 1 226 ? 11.156 40.594 -0.722 1 87.38 226 GLU A CA 1
ATOM 1834 C C . GLU A 1 226 ? 9.938 41.469 -1.013 1 87.38 226 GLU A C 1
ATOM 1836 O O . GLU A 1 226 ? 8.828 41.156 -0.588 1 87.38 226 GLU A O 1
ATOM 1841 N N . HIS A 1 227 ? 10.188 42.531 -1.701 1 88.31 227 HIS A N 1
ATOM 1842 C CA . HIS A 1 227 ? 9.094 43.438 -2.061 1 88.31 227 HIS A CA 1
ATOM 1843 C C . HIS A 1 227 ? 8.055 42.75 -2.924 1 88.31 227 HIS A C 1
ATOM 1845 O O . HIS A 1 227 ? 6.855 42.875 -2.691 1 88.31 227 HIS A O 1
ATOM 1851 N N . THR A 1 228 ? 8.422 42 -3.91 1 87.81 228 THR A N 1
ATOM 1852 C CA . THR A 1 228 ? 7.535 41.25 -4.793 1 87.81 228 THR A CA 1
ATOM 1853 C C . THR A 1 228 ? 6.723 40.219 -4.004 1 87.81 228 THR A C 1
ATOM 1855 O O . THR A 1 228 ? 5.52 40.094 -4.219 1 87.81 228 THR A O 1
ATOM 1858 N N . VAL A 1 229 ? 7.406 39.531 -3.098 1 87.88 229 VAL A N 1
ATOM 1859 C CA . VAL A 1 229 ? 6.719 38.562 -2.279 1 87.88 229 VAL A CA 1
ATOM 1860 C C . VAL A 1 229 ? 5.652 39.219 -1.424 1 87.88 229 VAL A C 1
ATOM 1862 O O . VAL A 1 229 ? 4.539 38.719 -1.292 1 87.88 229 VAL A O 1
ATOM 1865 N N . ARG A 1 230 ? 6.023 40.375 -0.869 1 86.81 230 ARG A N 1
ATOM 1866 C CA . ARG A 1 230 ? 5.086 41.125 -0.027 1 86.81 230 ARG A CA 1
ATOM 1867 C C . ARG A 1 230 ? 3.883 41.594 -0.836 1 86.81 230 ARG A C 1
ATOM 1869 O O . ARG A 1 230 ? 2.754 41.594 -0.343 1 86.81 230 ARG A O 1
ATOM 1876 N N . THR A 1 231 ? 4.168 42 -2.049 1 88.19 231 THR A N 1
ATOM 1877 C CA . THR A 1 231 ? 3.084 42.406 -2.938 1 88.19 231 THR A CA 1
ATOM 1878 C C . THR A 1 231 ? 2.156 41.219 -3.232 1 88.19 231 THR A C 1
ATOM 1880 O O . THR A 1 231 ? 0.933 41.344 -3.164 1 88.19 231 THR A O 1
ATOM 1883 N N . HIS A 1 232 ? 2.734 40.062 -3.539 1 85.94 232 HIS A N 1
ATOM 1884 C CA . HIS A 1 232 ? 1.919 38.875 -3.781 1 85.94 232 HIS A CA 1
ATOM 1885 C C . HIS A 1 232 ? 1.129 38.5 -2.535 1 85.94 232 HIS A C 1
ATOM 1887 O O . HIS A 1 232 ? -0.042 38.125 -2.631 1 85.94 232 HIS A O 1
ATOM 1893 N N . ARG A 1 233 ? 1.759 38.594 -1.456 1 85.06 233 ARG A N 1
ATOM 1894 C CA . ARG A 1 233 ? 1.09 38.312 -0.194 1 85.06 233 ARG A CA 1
ATOM 1895 C C . ARG A 1 233 ? -0.132 39.188 0 1 85.06 233 ARG A C 1
ATOM 1897 O O . ARG A 1 233 ? -1.197 38.719 0.4 1 85.06 233 ARG A O 1
ATOM 1904 N N . LYS A 1 234 ? 0.108 40.5 -0.224 1 85.38 234 LYS A N 1
ATOM 1905 C CA . LYS A 1 234 ? -0.996 41.438 -0.128 1 85.38 234 LYS A CA 1
ATOM 1906 C C . LYS A 1 234 ? -2.127 41.062 -1.081 1 85.38 234 LYS A C 1
ATOM 1908 O O . LYS A 1 234 ? -3.301 41.125 -0.709 1 85.38 234 LYS A O 1
ATOM 1913 N N . ASN A 1 235 ? -1.782 40.688 -2.289 1 85.25 235 ASN A N 1
ATOM 1914 C CA . ASN A 1 235 ? -2.781 40.312 -3.273 1 85.25 235 ASN A CA 1
ATOM 1915 C C . ASN A 1 235 ? -3.541 39.062 -2.828 1 85.25 235 ASN A C 1
ATOM 1917 O O . ASN A 1 235 ? -4.762 38.969 -2.988 1 85.25 235 ASN A O 1
ATOM 1921 N N . ILE A 1 236 ? -2.799 38.125 -2.299 1 80.5 236 ILE A N 1
ATOM 1922 C CA . ILE A 1 236 ? -3.389 36.875 -1.824 1 80.5 236 ILE A CA 1
ATOM 1923 C C . ILE A 1 236 ? -4.395 37.156 -0.712 1 80.5 236 ILE A C 1
ATOM 1925 O O . ILE A 1 236 ? -5.508 36.625 -0.718 1 80.5 236 ILE A O 1
ATOM 1929 N N . LEU A 1 237 ? -3.936 38.031 0.209 1 79.38 237 LEU A N 1
ATOM 1930 C CA . LEU A 1 237 ? -4.805 38.375 1.322 1 79.38 237 LEU A CA 1
ATOM 1931 C C . LEU A 1 237 ? -6.07 39.062 0.822 1 79.38 237 LEU A C 1
ATOM 1933 O O . LEU A 1 237 ? -7.168 38.781 1.304 1 79.38 237 LEU A O 1
ATOM 1937 N N . ALA A 1 238 ? -5.906 39.906 -0.124 1 81.56 238 ALA A N 1
ATOM 1938 C CA . ALA A 1 238 ? -7.031 40.656 -0.691 1 81.56 238 ALA A CA 1
ATOM 1939 C C . ALA A 1 238 ? -7.98 39.719 -1.432 1 81.56 238 ALA A C 1
ATOM 1941 O O . ALA A 1 238 ? -9.195 39.781 -1.232 1 81.56 238 ALA A O 1
ATOM 1942 N N . LYS A 1 239 ? -7.383 38.812 -2.217 1 77.12 239 LYS A N 1
ATOM 1943 C CA . LYS A 1 239 ? -8.195 37.938 -3.043 1 77.12 239 LYS A CA 1
ATOM 1944 C C . LYS A 1 239 ? -8.922 36.906 -2.186 1 77.12 239 LYS A C 1
ATOM 1946 O O . LYS A 1 239 ? -9.992 36.406 -2.561 1 77.12 239 LYS A O 1
ATOM 1951 N N . THR A 1 240 ? -8.344 36.656 -1.1 1 72.44 240 THR A N 1
ATOM 1952 C CA . THR A 1 240 ? -8.938 35.656 -0.232 1 72.44 240 THR A CA 1
ATOM 1953 C C . THR A 1 240 ? -9.711 36.312 0.908 1 72.44 240 THR A C 1
ATOM 1955 O O . THR A 1 240 ? -10.258 35.625 1.772 1 72.44 240 THR A O 1
ATOM 1958 N N . ASN A 1 241 ? -9.766 37.594 0.931 1 74.25 241 ASN A N 1
ATOM 1959 C CA . ASN A 1 241 ? -10.391 38.375 1.995 1 74.25 241 ASN A CA 1
ATOM 1960 C C . ASN A 1 241 ? -9.891 37.969 3.371 1 74.25 241 ASN A C 1
ATOM 1962 O O . ASN A 1 241 ? -10.68 37.688 4.273 1 74.25 241 ASN A O 1
ATOM 1966 N N . SER A 1 242 ? -8.539 37.812 3.4 1 76.44 242 SER A N 1
ATOM 1967 C CA . SER A 1 242 ? -7.902 37.469 4.664 1 76.44 242 SER A CA 1
ATOM 1968 C C . SER A 1 242 ? -7.145 38.656 5.254 1 76.44 242 SER A C 1
ATOM 1970 O O . SER A 1 242 ? -6.512 39.406 4.52 1 76.44 242 SER A O 1
ATOM 1972 N N . ARG A 1 243 ? -7.301 38.875 6.508 1 77.12 243 ARG A N 1
ATOM 1973 C CA . ARG A 1 243 ? -6.699 40 7.176 1 77.12 243 ARG A CA 1
ATOM 1974 C C . ARG A 1 243 ? -5.215 39.781 7.441 1 77.12 243 ARG A C 1
ATOM 1976 O O . ARG A 1 243 ? -4.438 40.719 7.539 1 77.12 243 ARG A O 1
ATOM 1983 N N . ASN A 1 244 ? -4.859 38.469 7.758 1 74.19 244 ASN A N 1
ATOM 1984 C CA . ASN A 1 244 ? -3.477 38.125 8.055 1 74.19 244 ASN A CA 1
ATOM 1985 C C . ASN A 1 244 ? -3.158 36.688 7.621 1 74.19 244 ASN A C 1
ATOM 1987 O O . ASN A 1 244 ? -4.039 35.969 7.156 1 74.19 244 ASN A O 1
ATOM 1991 N N . SER A 1 245 ? -1.873 36.375 7.645 1 67.31 245 SER A N 1
ATOM 1992 C CA . SER A 1 245 ? -1.396 35.062 7.18 1 67.31 245 SER A CA 1
ATOM 1993 C C . SER A 1 245 ? -2.076 33.938 7.93 1 67.31 245 SER A C 1
ATOM 1995 O O . SER A 1 245 ? -2.338 32.875 7.355 1 67.31 245 SER A O 1
ATOM 1997 N N . LYS A 1 246 ? -2.322 34.219 9.133 1 63.03 246 LYS A N 1
ATOM 1998 C CA . LYS A 1 246 ? -2.973 33.188 9.938 1 63.03 246 LYS A CA 1
ATOM 1999 C C . LYS A 1 246 ? -4.383 32.906 9.422 1 63.03 246 LYS A C 1
ATOM 2001 O O . LYS A 1 246 ? -4.777 31.75 9.297 1 63.03 246 LYS A O 1
ATOM 2006 N N . GLU A 1 247 ? -5.098 34 9.32 1 65.94 247 GLU A N 1
ATOM 2007 C CA . GLU A 1 247 ? -6.441 33.875 8.758 1 65.94 247 GLU A CA 1
ATOM 2008 C C . GLU A 1 247 ? -6.395 33.281 7.355 1 65.94 247 GLU A C 1
ATOM 2010 O O . GLU A 1 247 ? -7.254 32.469 6.984 1 65.94 247 GLU A O 1
ATOM 2015 N N . LEU A 1 248 ? -5.426 33.75 6.605 1 66.81 248 LEU A N 1
ATOM 2016 C CA . LEU A 1 248 ? -5.246 33.25 5.25 1 66.81 248 LEU A CA 1
ATOM 2017 C C . LEU A 1 248 ? -5.086 31.734 5.258 1 66.81 248 LEU A C 1
ATOM 2019 O O . LEU A 1 248 ? -5.742 31.031 4.484 1 66.81 248 LEU A O 1
ATOM 2023 N N . VAL A 1 249 ? -4.234 31.406 6.051 1 59.38 249 VAL A N 1
ATOM 2024 C CA . VAL A 1 249 ? -3.973 29.969 6.133 1 59.38 249 VAL A CA 1
ATOM 2025 C C . VAL A 1 249 ? -5.238 29.234 6.574 1 59.38 249 VAL A C 1
ATOM 2027 O O . VAL A 1 249 ? -5.582 28.188 6.023 1 59.38 249 VAL A O 1
ATOM 2030 N N . LYS A 1 250 ? -5.973 29.891 7.469 1 56.53 250 LYS A N 1
ATOM 2031 C CA . LYS A 1 250 ? -7.234 29.328 7.918 1 56.53 250 LYS A CA 1
ATOM 2032 C C . LYS A 1 250 ? -8.242 29.25 6.777 1 56.53 250 LYS A C 1
ATOM 2034 O O . LYS A 1 250 ? -8.883 28.219 6.578 1 56.53 250 LYS A O 1
ATOM 2039 N N . LYS A 1 251 ? -8.445 30.438 6.188 1 56.91 251 LYS A N 1
ATOM 2040 C CA . LYS A 1 251 ? -9.398 30.531 5.086 1 56.91 251 LYS A CA 1
ATOM 2041 C C . LYS A 1 251 ? -8.977 29.625 3.924 1 56.91 251 LYS A C 1
ATOM 2043 O O . LYS A 1 251 ? -9.82 29.016 3.262 1 56.91 251 LYS A O 1
ATOM 2048 N N . ALA A 1 252 ? -7.711 29.797 3.641 1 55.62 252 ALA A N 1
ATOM 2049 C CA . ALA A 1 252 ? -7.195 28.969 2.557 1 55.62 252 ALA A CA 1
ATOM 2050 C C . ALA A 1 252 ? -7.473 27.484 2.818 1 55.62 252 ALA A C 1
ATOM 2052 O O . ALA A 1 252 ? -7.824 26.734 1.901 1 55.62 252 ALA A O 1
ATOM 2053 N N . PHE A 1 253 ? -7.449 27.312 4.066 1 46.03 253 PHE A N 1
ATOM 2054 C CA . PHE A 1 253 ? -7.785 25.969 4.523 1 46.03 253 PHE A CA 1
ATOM 2055 C C . PHE A 1 253 ? -9.281 25.719 4.406 1 46.03 253 PHE A C 1
ATOM 2057 O O . PHE A 1 253 ? -9.703 24.656 3.941 1 46.03 253 PHE A O 1
ATOM 2064 N N . LYS A 1 254 ? -10.023 26.672 4.918 1 47.41 254 LYS A N 1
ATOM 2065 C CA . LYS A 1 254 ? -11.477 26.562 4.926 1 47.41 254 LYS A CA 1
ATOM 2066 C C . LYS A 1 254 ? -12.039 26.562 3.506 1 47.41 254 LYS A C 1
ATOM 2068 O O . LYS A 1 254 ? -13 25.844 3.219 1 47.41 254 LYS A O 1
ATOM 2073 N N . ASN A 1 255 ? -11.391 27.438 2.711 1 47.53 255 ASN A N 1
ATOM 2074 C CA . ASN A 1 255 ? -11.938 27.641 1.374 1 47.53 255 ASN A CA 1
ATOM 2075 C C . ASN A 1 255 ? -11.242 26.75 0.34 1 47.53 255 ASN A C 1
ATOM 2077 O O . ASN A 1 255 ? -11.516 26.859 -0.856 1 47.53 255 ASN A O 1
ATOM 2081 N N . GLY A 1 256 ? -10.5 25.922 0.796 1 43.47 256 GLY A N 1
ATOM 2082 C CA . GLY A 1 256 ? -9.859 24.969 -0.083 1 43.47 256 GLY A CA 1
ATOM 2083 C C . GLY A 1 256 ? -8.812 25.594 -0.989 1 43.47 256 GLY A C 1
ATOM 2084 O O . GLY A 1 256 ? -8.617 25.141 -2.123 1 43.47 256 GLY A O 1
ATOM 2085 N N . LEU A 1 257 ? -8.344 26.844 -0.627 1 44.5 257 LEU A N 1
ATOM 2086 C CA . LEU A 1 257 ? -7.41 27.578 -1.475 1 44.5 257 LEU A CA 1
ATOM 2087 C C . LEU A 1 257 ? -6.012 26.984 -1.384 1 44.5 257 LEU A C 1
ATOM 2089 O O . LEU A 1 257 ? -5.18 27.203 -2.268 1 44.5 257 LEU A O 1
ATOM 2093 N N . ILE A 1 258 ? -5.773 26.438 -0.224 1 45.84 258 ILE A N 1
ATOM 2094 C CA . ILE A 1 258 ? -4.52 25.719 -0.035 1 45.84 258 ILE A CA 1
ATOM 2095 C C . ILE A 1 258 ? -4.793 24.406 0.689 1 45.84 258 ILE A C 1
ATOM 2097 O O . ILE A 1 258 ? -5.789 24.266 1.402 1 45.84 258 ILE A O 1
ATOM 2101 N N . MET B 1 1 ? -12.289 -45.531 -8.211 1 26.38 1 MET B N 1
ATOM 2102 C CA . MET B 1 1 ? -11.492 -44.75 -9.148 1 26.38 1 MET B CA 1
ATOM 2103 C C . MET B 1 1 ? -11.094 -43.406 -8.523 1 26.38 1 MET B C 1
ATOM 2105 O O . MET B 1 1 ? -11.953 -42.656 -8.086 1 26.38 1 MET B O 1
ATOM 2109 N N . GLY B 1 2 ? -9.859 -43.281 -7.934 1 27.77 2 GLY B N 1
ATOM 2110 C CA . GLY B 1 2 ? -9.359 -42.375 -6.91 1 27.77 2 GLY B CA 1
ATOM 2111 C C . GLY B 1 2 ? -9.227 -40.969 -7.395 1 27.77 2 GLY B C 1
ATOM 2112 O O . GLY B 1 2 ? -8.781 -40.719 -8.516 1 27.77 2 GLY B O 1
ATOM 2113 N N . ASN B 1 3 ? -10.156 -40.031 -7.031 1 27.94 3 ASN B N 1
ATOM 2114 C CA . ASN B 1 3 ? -10.305 -38.625 -7.32 1 27.94 3 ASN B CA 1
ATOM 2115 C C . ASN B 1 3 ? -8.984 -37.875 -7.156 1 27.94 3 ASN B C 1
ATOM 2117 O O . ASN B 1 3 ? -8.516 -37.656 -6.035 1 27.94 3 ASN B O 1
ATOM 2121 N N . ILE B 1 4 ? -8.055 -38.094 -8.07 1 31.36 4 ILE B N 1
ATOM 2122 C CA . ILE B 1 4 ? -6.773 -37.406 -8.109 1 31.36 4 ILE B CA 1
ATOM 2123 C C . ILE B 1 4 ? -7.012 -35.906 -8.055 1 31.36 4 ILE B C 1
ATOM 2125 O O . ILE B 1 4 ? -7.609 -35.312 -8.977 1 31.36 4 ILE B O 1
ATOM 2129 N N . GLU B 1 5 ? -7.113 -35.312 -6.949 1 31.78 5 GLU B N 1
ATOM 2130 C CA . GLU B 1 5 ? -7.219 -33.906 -6.602 1 31.78 5 GLU B CA 1
ATOM 2131 C C . GLU B 1 5 ? -6.238 -33.062 -7.41 1 31.78 5 GLU B C 1
ATOM 2133 O O . GLU B 1 5 ? -5.027 -33.312 -7.363 1 31.78 5 GLU B O 1
ATOM 2138 N N . LYS B 1 6 ? -6.617 -32.531 -8.469 1 32.81 6 LYS B N 1
ATOM 2139 C CA . LYS B 1 6 ? -5.953 -31.672 -9.43 1 32.81 6 LYS B CA 1
ATOM 2140 C C . LYS B 1 6 ? -5.188 -30.547 -8.727 1 32.81 6 LYS B C 1
ATOM 2142 O O . LYS B 1 6 ? -5.781 -29.719 -8.039 1 32.81 6 LYS B O 1
ATOM 2147 N N . LYS B 1 7 ? -3.914 -30.766 -8.531 1 33.81 7 LYS B N 1
ATOM 2148 C CA . LYS B 1 7 ? -2.994 -29.844 -7.867 1 33.81 7 LYS B CA 1
ATOM 2149 C C . LYS B 1 7 ? -2.904 -28.531 -8.617 1 33.81 7 LYS B C 1
ATOM 2151 O O . LYS B 1 7 ? -2.967 -28.5 -9.844 1 33.81 7 LYS B O 1
ATOM 2156 N N . HIS B 1 8 ? -2.979 -27.344 -8.031 1 35.38 8 HIS B N 1
ATOM 2157 C CA . HIS B 1 8 ? -3.016 -25.984 -8.57 1 35.38 8 HIS B CA 1
ATOM 2158 C C . HIS B 1 8 ? -1.724 -25.641 -9.305 1 35.38 8 HIS B C 1
ATOM 2160 O O . HIS B 1 8 ? -0.639 -26.047 -8.875 1 35.38 8 HIS B O 1
ATOM 2166 N N . PRO B 1 9 ? -1.753 -25.094 -10.461 1 33.34 9 PRO B N 1
ATOM 2167 C CA . PRO B 1 9 ? -0.605 -24.875 -11.344 1 33.34 9 PRO B CA 1
ATOM 2168 C C . PRO B 1 9 ? 0.531 -24.109 -10.664 1 33.34 9 PRO B C 1
ATOM 2170 O O . PRO B 1 9 ? 1.704 -24.359 -10.953 1 33.34 9 PRO B O 1
ATOM 2173 N N . LEU B 1 10 ? 0.21 -23.094 -9.867 1 36.38 10 LEU B N 1
ATOM 2174 C CA . LEU B 1 10 ? 1.277 -22.406 -9.156 1 36.38 10 LEU B CA 1
ATOM 2175 C C . LEU B 1 10 ? 2.15 -23.391 -8.391 1 36.38 10 LEU B C 1
ATOM 2177 O O . LEU B 1 10 ? 3.314 -23.094 -8.102 1 36.38 10 LEU B O 1
ATOM 2181 N N . ILE B 1 11 ? 1.452 -24.5 -8.172 1 41.19 11 ILE B N 1
ATOM 2182 C CA . ILE B 1 11 ? 2.219 -25.484 -7.426 1 41.19 11 ILE B CA 1
ATOM 2183 C C . ILE B 1 11 ? 3.426 -25.938 -8.25 1 41.19 11 ILE B C 1
ATOM 2185 O O . ILE B 1 11 ? 4.527 -26.094 -7.715 1 41.19 11 ILE B O 1
ATOM 2189 N N . GLU B 1 12 ? 3.121 -26.156 -9.453 1 39.53 12 GLU B N 1
ATOM 2190 C CA . GLU B 1 12 ? 4.223 -26.609 -10.297 1 39.53 12 GLU B CA 1
ATOM 2191 C C . GLU B 1 12 ? 5.32 -25.547 -10.383 1 39.53 12 GLU B C 1
ATOM 2193 O O . GLU B 1 12 ? 6.508 -25.875 -10.383 1 39.53 12 GLU B O 1
ATOM 2198 N N . ILE B 1 13 ? 4.93 -24.266 -10.625 1 39.28 13 ILE B N 1
ATOM 2199 C CA . ILE B 1 13 ? 5.914 -23.188 -10.617 1 39.28 13 ILE B CA 1
ATOM 2200 C C . ILE B 1 13 ? 6.684 -23.188 -9.297 1 39.28 13 ILE B C 1
ATOM 2202 O O . ILE B 1 13 ? 7.91 -23.078 -9.289 1 39.28 13 ILE B O 1
ATOM 2206 N N . TRP B 1 14 ? 5.82 -23.281 -8.328 1 38.41 14 TRP B N 1
ATOM 2207 C CA . TRP B 1 14 ? 6.445 -23.312 -7.008 1 38.41 14 TRP B CA 1
ATOM 2208 C C . TRP B 1 14 ? 7.266 -24.594 -6.828 1 38.41 14 TRP B C 1
ATOM 2210 O O . TRP B 1 14 ? 8.305 -24.578 -6.16 1 38.41 14 TRP B O 1
ATOM 2220 N N . ASN B 1 15 ? 6.773 -25.688 -7.461 1 41.94 15 ASN B N 1
ATOM 2221 C CA . ASN B 1 15 ? 7.504 -26.953 -7.41 1 41.94 15 ASN B CA 1
ATOM 2222 C C . ASN B 1 15 ? 8.82 -26.875 -8.164 1 41.94 15 ASN B C 1
ATOM 2224 O O . ASN B 1 15 ? 9.711 -27.703 -7.969 1 41.94 15 ASN B O 1
ATOM 2228 N N . ALA B 1 16 ? 8.75 -26.156 -9.203 1 36.69 16 ALA B N 1
ATOM 2229 C CA . ALA B 1 16 ? 10 -26.047 -9.945 1 36.69 16 ALA B CA 1
ATOM 2230 C C . ALA B 1 16 ? 11.117 -25.484 -9.055 1 36.69 16 ALA B C 1
ATOM 2232 O O . ALA B 1 16 ? 12.289 -25.5 -9.438 1 36.69 16 ALA B O 1
ATOM 2233 N N . TYR B 1 17 ? 10.633 -24.859 -8.062 1 31.61 17 TYR B N 1
ATOM 2234 C CA . TYR B 1 17 ? 11.617 -24.609 -7.02 1 31.61 17 TYR B CA 1
ATOM 2235 C C . TYR B 1 17 ? 12.133 -25.906 -6.418 1 31.61 17 TYR B C 1
ATOM 2237 O O . TYR B 1 17 ? 11.359 -26.844 -6.207 1 31.61 17 TYR B O 1
ATOM 2245 N N . PRO B 1 18 ? 13.344 -26.25 -6.504 1 29.72 18 PRO B N 1
ATOM 2246 C CA . PRO B 1 18 ? 13.852 -27.562 -6.094 1 29.72 18 PRO B CA 1
ATOM 2247 C C . PRO B 1 18 ? 13.266 -28.031 -4.762 1 29.72 18 PRO B C 1
ATOM 2249 O O . PRO B 1 18 ? 13.477 -27.391 -3.732 1 29.72 18 PRO B O 1
ATOM 2252 N N . SER B 1 19 ? 12.008 -28.109 -4.637 1 30.44 19 SER B N 1
ATOM 2253 C CA . SER B 1 19 ? 11.602 -28.547 -3.307 1 30.44 19 SER B CA 1
ATOM 2254 C C . SER B 1 19 ? 11.539 -30.078 -3.23 1 30.44 19 SER B C 1
ATOM 2256 O O . SER B 1 19 ? 11.211 -30.734 -4.215 1 30.44 19 SER B O 1
ATOM 2258 N N . SER B 1 20 ? 12.492 -30.703 -2.475 1 26.77 20 SER B N 1
ATOM 2259 C CA . SER B 1 20 ? 12.242 -32.031 -1.963 1 26.77 20 SER B CA 1
ATOM 2260 C C . SER B 1 20 ? 10.891 -32.125 -1.25 1 26.77 20 SER B C 1
ATOM 2262 O O . SER B 1 20 ? 10.531 -31.219 -0.498 1 26.77 20 SER B O 1
ATOM 2264 N N . ARG B 1 21 ? 9.961 -33.031 -1.592 1 27.58 21 ARG B N 1
ATOM 2265 C CA . ARG B 1 21 ? 8.586 -33.344 -1.204 1 27.58 21 ARG B CA 1
ATOM 2266 C C . ARG B 1 21 ? 8.492 -33.594 0.294 1 27.58 21 ARG B C 1
ATOM 2268 O O . ARG B 1 21 ? 8.641 -34.75 0.737 1 27.58 21 ARG B O 1
ATOM 2275 N N . LYS B 1 22 ? 9.086 -33.031 1.353 1 30.45 22 LYS B N 1
ATOM 2276 C CA . LYS B 1 22 ? 8.664 -33.688 2.588 1 30.45 22 LYS B CA 1
ATOM 2277 C C . LYS B 1 22 ? 7.215 -33.344 2.932 1 30.45 22 LYS B C 1
ATOM 2279 O O . LYS B 1 22 ? 6.734 -32.281 2.57 1 30.45 22 LYS B O 1
ATOM 2284 N N . GLU B 1 23 ? 6.418 -34.156 3.725 1 27.78 23 GLU B N 1
ATOM 2285 C CA . GLU B 1 23 ? 5.094 -34.406 4.277 1 27.78 23 GLU B CA 1
ATOM 2286 C C . GLU B 1 23 ? 4.527 -33.156 4.957 1 27.78 23 GLU B C 1
ATOM 2288 O O . GLU B 1 23 ? 5.25 -32.188 5.188 1 27.78 23 GLU B O 1
ATOM 2293 N N . ASP B 1 24 ? 3.631 -33.344 6.07 1 30.3 24 ASP B N 1
ATOM 2294 C CA . ASP B 1 24 ? 2.42 -32.875 6.746 1 30.3 24 ASP B CA 1
ATOM 2295 C C . ASP B 1 24 ? 2.707 -31.672 7.633 1 30.3 24 ASP B C 1
ATOM 2297 O O . ASP B 1 24 ? 2.971 -31.812 8.828 1 30.3 24 ASP B O 1
ATOM 2301 N N . THR B 1 25 ? 3.621 -30.766 7.383 1 31.66 25 THR B N 1
ATOM 2302 C CA . THR B 1 25 ? 3.969 -29.938 8.523 1 31.66 25 THR B CA 1
ATOM 2303 C C . THR B 1 25 ? 2.816 -29 8.883 1 31.66 25 THR B C 1
ATOM 2305 O O . THR B 1 25 ? 2.256 -28.328 8.008 1 31.66 25 THR B O 1
ATOM 2308 N N . GLU B 1 26 ? 2.287 -29.156 10.148 1 31.72 26 GLU B N 1
ATOM 2309 C CA . GLU B 1 26 ? 1.241 -28.453 10.891 1 31.72 26 GLU B CA 1
ATOM 2310 C C . GLU B 1 26 ? 1.414 -26.938 10.781 1 31.72 26 GLU B C 1
ATOM 2312 O O . GLU B 1 26 ? 2.516 -26.422 10.969 1 31.72 26 GLU B O 1
ATOM 2317 N N . ILE B 1 27 ? 0.62 -26.297 10.133 1 36.22 27 ILE B N 1
ATOM 2318 C CA . ILE B 1 27 ? 0.396 -24.891 9.859 1 36.22 27 ILE B CA 1
ATOM 2319 C C . ILE B 1 27 ? 0.191 -24.125 11.172 1 36.22 27 ILE B C 1
ATOM 2321 O O . ILE B 1 27 ? -0.717 -24.453 11.945 1 36.22 27 ILE B O 1
ATOM 2325 N N . LEU B 1 28 ? 1.19 -23.516 11.734 1 32.91 28 LEU B N 1
ATOM 2326 C CA . LEU B 1 28 ? 1.207 -22.797 13 1 32.91 28 LEU B CA 1
ATOM 2327 C C . LEU B 1 28 ? 0.254 -21.609 12.961 1 32.91 28 LEU B C 1
ATOM 2329 O O . LEU B 1 28 ? 0.015 -21.031 11.891 1 32.91 28 LEU B O 1
ATOM 2333 N N . ASN B 1 29 ? -0.524 -21.359 14.148 1 34.16 29 ASN B N 1
ATOM 2334 C CA . ASN B 1 29 ? -1.544 -20.422 14.602 1 34.16 29 ASN B CA 1
ATOM 2335 C C . ASN B 1 29 ? -1.026 -18.984 14.602 1 34.16 29 ASN B C 1
ATOM 2337 O O . ASN B 1 29 ? 0.018 -18.688 15.188 1 34.16 29 ASN B O 1
ATOM 2341 N N . LYS B 1 30 ? -1.222 -18.234 13.711 1 36.69 30 LYS B N 1
ATOM 2342 C CA . LYS B 1 30 ? -0.79 -16.844 13.531 1 36.69 30 LYS B CA 1
ATOM 2343 C C . LYS B 1 30 ? -1.431 -15.938 14.57 1 36.69 30 LYS B C 1
ATOM 2345 O O . LYS B 1 30 ? -2.654 -15.914 14.711 1 36.69 30 LYS B O 1
ATOM 2350 N N . PRO B 1 31 ? -0.845 -15.211 15.602 1 36.84 31 PRO B N 1
ATOM 2351 C CA . PRO B 1 31 ? -1.173 -14.406 16.781 1 36.84 31 PRO B CA 1
ATOM 2352 C C . PRO B 1 31 ? -1.889 -13.109 16.422 1 36.84 31 PRO B C 1
ATOM 2354 O O . PRO B 1 31 ? -1.764 -12.617 15.305 1 36.84 31 PRO B O 1
ATOM 2357 N N . PRO B 1 32 ? -2.74 -12.273 17.328 1 44.28 32 PRO B N 1
ATOM 2358 C CA . PRO B 1 32 ? -3.609 -11.094 17.359 1 44.28 32 PRO B CA 1
ATOM 2359 C C . PRO B 1 32 ? -2.861 -9.805 17.031 1 44.28 32 PRO B C 1
ATOM 2361 O O . PRO B 1 32 ? -3.342 -8.992 16.234 1 44.28 32 PRO B O 1
ATOM 2364 N N . ILE B 1 33 ? -1.832 -9.273 17.766 1 41.41 33 ILE B N 1
ATOM 2365 C CA . ILE B 1 33 ? -1.083 -8.039 17.562 1 41.41 33 ILE B CA 1
ATOM 2366 C C . ILE B 1 33 ? -0.692 -7.914 16.094 1 41.41 33 ILE B C 1
ATOM 2368 O O . ILE B 1 33 ? -0.681 -6.812 15.547 1 41.41 33 ILE B O 1
ATOM 2372 N N . GLU B 1 34 ? -0.719 -8.953 15.453 1 52.91 34 GLU B N 1
ATOM 2373 C CA . GLU B 1 34 ? -0.369 -9.086 14.047 1 52.91 34 GLU B CA 1
ATOM 2374 C C . GLU B 1 34 ? -1.439 -8.461 13.156 1 52.91 34 GLU B C 1
ATOM 2376 O O . GLU B 1 34 ? -1.121 -7.824 12.148 1 52.91 34 GLU B O 1
ATOM 2381 N N . ARG B 1 35 ? -2.611 -8.453 13.766 1 54.97 35 ARG B N 1
ATOM 2382 C CA . ARG B 1 35 ? -3.705 -7.922 12.961 1 54.97 35 ARG B CA 1
ATOM 2383 C C . ARG B 1 35 ? -3.674 -6.398 12.93 1 54.97 35 ARG B C 1
ATOM 2385 O O . ARG B 1 35 ? -3.809 -5.793 11.867 1 54.97 35 ARG B O 1
ATOM 2392 N N . ILE B 1 36 ? -3.307 -5.789 14.078 1 54.06 36 ILE B N 1
ATOM 2393 C CA . ILE B 1 36 ? -3.348 -4.336 14.195 1 54.06 36 ILE B CA 1
ATOM 2394 C C . ILE B 1 36 ? -2.213 -3.721 13.383 1 54.06 36 ILE B C 1
ATOM 2396 O O . ILE B 1 36 ? -2.422 -2.748 12.656 1 54.06 36 ILE B O 1
ATOM 2400 N N . ILE B 1 37 ? -1.107 -4.352 13.422 1 62.31 37 ILE B N 1
ATOM 2401 C CA . ILE B 1 37 ? 0.039 -3.805 12.703 1 62.31 37 ILE B CA 1
ATOM 2402 C C . ILE B 1 37 ? -0.18 -3.949 11.195 1 62.31 37 ILE B C 1
ATOM 2404 O O . ILE B 1 37 ? 0.1 -3.025 10.43 1 62.31 37 ILE B O 1
ATOM 2408 N N . GLY B 1 38 ? -0.82 -4.977 10.875 1 68.25 38 GLY B N 1
ATOM 2409 C CA . GLY B 1 38 ? -1.193 -5.148 9.477 1 68.25 38 GLY B CA 1
ATOM 2410 C C . GLY B 1 38 ? -2.156 -4.086 8.984 1 68.25 38 GLY B C 1
ATOM 2411 O O . GLY B 1 38 ? -1.957 -3.51 7.914 1 68.25 38 GLY B O 1
ATOM 2412 N N . GLU B 1 39 ? -3.092 -3.775 9.875 1 70.75 39 GLU B N 1
ATOM 2413 C CA . GLU B 1 39 ? -4.098 -2.777 9.523 1 70.75 39 GLU B CA 1
ATOM 2414 C C . GLU B 1 39 ? -3.482 -1.382 9.438 1 70.75 39 GLU B C 1
ATOM 2416 O O . GLU B 1 39 ? -3.936 -0.545 8.648 1 70.75 39 GLU B O 1
ATOM 2421 N N . MET B 1 40 ? -2.395 -1.218 10.117 1 72.19 40 MET B N 1
ATOM 2422 C CA . MET B 1 40 ? -1.723 0.079 10.109 1 72.19 40 MET B CA 1
ATOM 2423 C C . MET B 1 40 ? -1.011 0.314 8.781 1 72.19 40 MET B C 1
ATOM 2425 O O . MET B 1 40 ? -1.005 1.434 8.266 1 72.19 40 MET B O 1
ATOM 2429 N N . PHE B 1 41 ? -0.586 -0.752 8.242 1 82.56 41 PHE B N 1
ATOM 2430 C CA . PHE B 1 41 ? 0.257 -0.587 7.066 1 82.56 41 PHE B CA 1
ATOM 2431 C C . PHE B 1 41 ? -0.55 -0.791 5.789 1 82.56 41 PHE B C 1
ATOM 2433 O O . PHE B 1 41 ? -0.123 -0.385 4.707 1 82.56 41 PHE B O 1
ATOM 2440 N N . ALA B 1 42 ? -1.736 -1.396 5.984 1 84.56 42 ALA B N 1
ATOM 2441 C CA . ALA B 1 42 ? -2.545 -1.646 4.793 1 84.56 42 ALA B CA 1
ATOM 2442 C C . ALA B 1 42 ? -3.051 -0.338 4.191 1 84.56 42 ALA B C 1
ATOM 2444 O O . ALA B 1 42 ? -3.637 0.49 4.891 1 84.56 42 ALA B O 1
ATOM 2445 N N . ILE B 1 43 ? -2.92 -0.2 2.873 1 89.88 43 ILE B N 1
ATOM 2446 C CA . ILE B 1 43 ? -3.238 1.064 2.219 1 89.88 43 ILE B CA 1
ATOM 2447 C C . ILE B 1 43 ? -4.676 1.034 1.708 1 89.88 43 ILE B C 1
ATOM 2449 O O . ILE B 1 43 ? -5.164 2.02 1.149 1 89.88 43 ILE B O 1
ATOM 2453 N N . GLY B 1 44 ? -5.383 -0.011 1.879 1 89.69 44 GLY B N 1
ATOM 2454 C CA . GLY B 1 44 ? -6.762 -0.254 1.495 1 89.69 44 GLY B CA 1
ATOM 2455 C C . GLY B 1 44 ? -7.367 -1.47 2.174 1 89.69 44 GLY B C 1
ATOM 2456 O O . GLY B 1 44 ? -6.734 -2.086 3.033 1 89.69 44 GLY B O 1
ATOM 2457 N N . GLU B 1 45 ? -8.641 -1.719 1.807 1 91.75 45 GLU B N 1
ATOM 2458 C CA . GLU B 1 45 ? -9.227 -2.955 2.318 1 91.75 45 GLU B CA 1
ATOM 2459 C C . GLU B 1 45 ? -8.406 -4.172 1.896 1 91.75 45 GLU B C 1
ATOM 2461 O O . GLU B 1 45 ? -7.996 -4.277 0.738 1 91.75 45 GLU B O 1
ATOM 2466 N N . PHE B 1 46 ? -8.133 -5.02 2.885 1 92.19 46 PHE B N 1
ATOM 2467 C CA . PHE B 1 46 ? -7.234 -6.125 2.584 1 92.19 46 PHE B CA 1
ATOM 2468 C C . PHE B 1 46 ? -7.738 -7.418 3.213 1 92.19 46 PHE B C 1
ATOM 2470 O O . PHE B 1 46 ? -8.68 -7.402 4.004 1 92.19 46 PHE B O 1
ATOM 2477 N N . TYR B 1 47 ? -7.176 -8.492 2.787 1 91.62 47 TYR B N 1
ATOM 2478 C CA . TYR B 1 47 ? -7.281 -9.797 3.436 1 91.62 47 TYR B CA 1
ATOM 2479 C C . TYR B 1 47 ? -6.016 -10.617 3.215 1 91.62 47 TYR B C 1
ATOM 2481 O O . TYR B 1 47 ? -5.172 -10.258 2.393 1 91.62 47 TYR B O 1
ATOM 2489 N N . TYR B 1 48 ? -5.859 -11.617 4.016 1 89.62 48 TYR B N 1
ATOM 2490 C CA . TYR B 1 48 ? -4.723 -12.523 3.844 1 89.62 48 TYR B CA 1
ATOM 2491 C C . TYR B 1 48 ? -5.156 -13.977 3.99 1 89.62 48 TYR B C 1
ATOM 2493 O O . TYR B 1 48 ? -6.27 -14.258 4.441 1 89.62 48 TYR B O 1
ATOM 2501 N N . TYR B 1 49 ? -4.371 -14.844 3.51 1 88.31 49 TYR B N 1
ATOM 2502 C CA . TYR B 1 49 ? -4.516 -16.281 3.676 1 88.31 49 TYR B CA 1
ATOM 2503 C C . TYR B 1 49 ? -3.156 -16.984 3.627 1 88.31 49 TYR B C 1
ATOM 2505 O O . TYR B 1 49 ? -2.17 -16.391 3.182 1 88.31 49 TYR B O 1
ATOM 2513 N N . VAL B 1 50 ? -3.178 -18.156 4.168 1 87.44 50 VAL B N 1
ATOM 2514 C CA . VAL B 1 50 ? -1.985 -18.984 4.098 1 87.44 50 VAL B CA 1
ATOM 2515 C C . VAL B 1 50 ? -2.148 -20.031 2.992 1 87.44 50 VAL B C 1
ATOM 2517 O O . VAL B 1 50 ? -3.191 -20.672 2.889 1 87.44 50 VAL B O 1
ATOM 2520 N N . LEU B 1 51 ? -1.172 -20.109 2.135 1 85.75 51 LEU B N 1
ATOM 2521 C CA . LEU B 1 51 ? -1.16 -21.062 1.028 1 85.75 51 LEU B CA 1
ATOM 2522 C C . LEU B 1 51 ? -0.167 -22.188 1.291 1 85.75 51 LEU B C 1
ATOM 2524 O O . LEU B 1 51 ? 1.007 -21.938 1.572 1 85.75 51 LEU B O 1
ATOM 2528 N N . ASN B 1 52 ? -0.706 -23.359 1.336 1 81.88 52 ASN B N 1
ATOM 2529 C CA . ASN B 1 52 ? 0.179 -24.5 1.209 1 81.88 52 ASN B CA 1
ATOM 2530 C C . ASN B 1 52 ? 0.604 -24.734 -0.24 1 81.88 52 ASN B C 1
ATOM 2532 O O . ASN B 1 52 ? -0.195 -25.172 -1.064 1 81.88 52 ASN B O 1
ATOM 2536 N N . ILE B 1 53 ? 1.791 -24.438 -0.494 1 77 53 ILE B N 1
ATOM 2537 C CA . ILE B 1 53 ? 2.291 -24.422 -1.864 1 77 53 ILE B CA 1
ATOM 2538 C C . ILE B 1 53 ? 2.355 -25.844 -2.408 1 77 53 ILE B C 1
ATOM 2540 O O . ILE B 1 53 ? 2.15 -26.078 -3.604 1 77 53 ILE B O 1
ATOM 2544 N N . THR B 1 54 ? 2.5 -26.812 -1.587 1 71.06 54 THR B N 1
ATOM 2545 C CA . THR B 1 54 ? 2.697 -28.188 -1.995 1 71.06 54 THR B CA 1
ATOM 2546 C C . THR B 1 54 ? 1.396 -28.797 -2.52 1 71.06 54 THR B C 1
ATOM 2548 O O . THR B 1 54 ? 1.41 -29.609 -3.439 1 71.06 54 THR B O 1
ATOM 2551 N N . ASN B 1 55 ? 0.317 -28.344 -1.94 1 73.44 55 ASN B N 1
ATOM 2552 C CA . ASN B 1 55 ? -0.934 -28.953 -2.379 1 73.44 55 ASN B CA 1
ATOM 2553 C C . ASN B 1 55 ? -1.974 -27.891 -2.744 1 73.44 55 ASN B C 1
ATOM 2555 O O . ASN B 1 55 ? -3.139 -28.219 -2.982 1 73.44 55 ASN B O 1
ATOM 2559 N N . SER B 1 56 ? -1.657 -26.641 -2.682 1 81.56 56 SER B N 1
ATOM 2560 C CA . SER B 1 56 ? -2.441 -25.5 -3.152 1 81.56 56 SER B CA 1
ATOM 2561 C C . SER B 1 56 ? -3.666 -25.266 -2.275 1 81.56 56 SER B C 1
ATOM 2563 O O . SER B 1 56 ? -4.637 -24.641 -2.705 1 81.56 56 SER B O 1
ATOM 2565 N N . THR B 1 57 ? -3.604 -25.781 -1.051 1 81.06 57 THR B N 1
ATOM 2566 C CA . THR B 1 57 ? -4.719 -25.531 -0.142 1 81.06 57 THR B CA 1
ATOM 2567 C C . THR B 1 57 ? -4.52 -24.234 0.628 1 81.06 57 THR B C 1
ATOM 2569 O O . THR B 1 57 ? -3.389 -23.781 0.811 1 81.06 57 THR B O 1
ATOM 2572 N N . LEU B 1 58 ? -5.617 -23.688 0.992 1 87 58 LEU B N 1
ATOM 2573 C CA . LEU B 1 58 ? -5.594 -22.438 1.723 1 87 58 LEU B CA 1
ATOM 2574 C C . LEU B 1 58 ? -6.082 -22.625 3.156 1 87 58 LEU B C 1
ATOM 2576 O O . LEU B 1 58 ? -6.922 -23.484 3.42 1 87 58 LEU B O 1
ATOM 2580 N N . SER B 1 59 ? -5.516 -21.859 4.035 1 86.88 59 SER B N 1
ATOM 2581 C CA . SER B 1 59 ? -5.93 -21.859 5.434 1 86.88 59 SER B CA 1
ATOM 2582 C C . SER B 1 59 ? -5.754 -20.484 6.059 1 86.88 59 SER B C 1
ATOM 2584 O O . SER B 1 59 ? -5.27 -19.547 5.406 1 86.88 59 SER B O 1
ATOM 2586 N N . ASN B 1 60 ? -6.34 -20.266 7.266 1 87.19 60 ASN B N 1
ATOM 2587 C CA . ASN B 1 60 ? -6.176 -19.062 8.07 1 87.19 60 ASN B CA 1
ATOM 2588 C C . ASN B 1 60 ? -6.633 -17.828 7.309 1 87.19 60 ASN B C 1
ATOM 2590 O O . ASN B 1 60 ? -5.914 -16.828 7.262 1 87.19 60 ASN B O 1
ATOM 2594 N N . HIS B 1 61 ? -7.805 -17.922 6.848 1 89.19 61 HIS B N 1
ATOM 2595 C CA . HIS B 1 61 ? -8.352 -16.828 6.062 1 89.19 61 HIS B CA 1
ATOM 2596 C C . HIS B 1 61 ? -8.68 -15.633 6.945 1 89.19 61 HIS B C 1
ATOM 2598 O O . HIS B 1 61 ? -9.297 -15.789 8.008 1 89.19 61 HIS B O 1
ATOM 2604 N N . HIS B 1 62 ? -8.195 -14.516 6.5 1 88.12 62 HIS B N 1
ATOM 2605 C CA . HIS B 1 62 ? -8.781 -13.289 7.023 1 88.12 62 HIS B CA 1
ATOM 2606 C C . HIS B 1 62 ? -10.25 -13.156 6.613 1 88.12 62 HIS B C 1
ATOM 2608 O O . HIS B 1 62 ? -10.602 -13.445 5.465 1 88.12 62 HIS B O 1
ATOM 2614 N N . GLU B 1 63 ? -11.094 -12.672 7.445 1 87.88 63 GLU B N 1
ATOM 2615 C CA . GLU B 1 63 ? -12.539 -12.703 7.246 1 87.88 63 GLU B CA 1
ATOM 2616 C C . GLU B 1 63 ? -12.961 -11.742 6.137 1 87.88 63 GLU B C 1
ATOM 2618 O O . GLU B 1 63 ? -13.969 -11.961 5.469 1 87.88 63 GLU B O 1
ATOM 2623 N N . ASN B 1 64 ? -12.219 -10.773 5.832 1 92.12 64 ASN B N 1
ATOM 2624 C CA . ASN B 1 64 ? -12.57 -9.734 4.879 1 92.12 64 ASN B CA 1
ATOM 2625 C C . ASN B 1 64 ? -12.656 -10.273 3.455 1 92.12 64 ASN B C 1
ATOM 2627 O O . ASN B 1 64 ? -13.203 -9.617 2.566 1 92.12 64 ASN B O 1
ATOM 2631 N N . ILE B 1 65 ? -12.102 -11.477 3.246 1 94.75 65 ILE B N 1
ATOM 2632 C CA . ILE B 1 65 ? -12.141 -12.039 1.9 1 94.75 65 ILE B CA 1
ATOM 2633 C C . ILE B 1 65 ? -13.594 -12.289 1.489 1 94.75 65 ILE B C 1
ATOM 2635 O O . ILE B 1 65 ? -13.953 -12.102 0.325 1 94.75 65 ILE B O 1
ATOM 2639 N N . LEU B 1 66 ? -14.43 -12.641 2.424 1 95.88 66 LEU B N 1
ATOM 2640 C CA . LEU B 1 66 ? -15.836 -12.914 2.141 1 95.88 66 LEU B CA 1
ATOM 2641 C C . LEU B 1 66 ? -16.562 -11.633 1.731 1 95.88 66 LEU B C 1
ATOM 2643 O O . LEU B 1 66 ? -17.25 -11.609 0.705 1 95.88 66 LEU B O 1
ATOM 2647 N N . LYS B 1 67 ? -16.359 -10.602 2.453 1 93.62 67 LYS B N 1
ATOM 2648 C CA . LYS B 1 67 ? -17.031 -9.328 2.199 1 93.62 67 LYS B CA 1
ATOM 2649 C C . LYS B 1 67 ? -16.516 -8.695 0.907 1 93.62 67 LYS B C 1
ATOM 2651 O O . LYS B 1 67 ? -17.312 -8.234 0.084 1 93.62 67 LYS B O 1
ATOM 2656 N N . LEU B 1 68 ? -15.258 -8.695 0.687 1 95.19 68 LEU B N 1
ATOM 2657 C CA . LEU B 1 68 ? -14.648 -8 -0.438 1 95.19 68 LEU B CA 1
ATOM 2658 C C . LEU B 1 68 ? -15.047 -8.641 -1.761 1 95.19 68 LEU B C 1
ATOM 2660 O O . LEU B 1 68 ? -15.234 -7.945 -2.762 1 95.19 68 LEU B O 1
ATOM 2664 N N . HIS B 1 69 ? -15.227 -9.914 -1.721 1 96.44 69 HIS B N 1
ATOM 2665 C CA . HIS B 1 69 ? -15.484 -10.602 -2.98 1 96.44 69 HIS B CA 1
ATOM 2666 C C . HIS B 1 69 ? -16.891 -11.164 -3.027 1 96.44 69 HIS B C 1
ATOM 2668 O O . HIS B 1 69 ? -17.297 -11.773 -4.023 1 96.44 69 HIS B O 1
ATOM 2674 N N . GLY B 1 70 ? -17.672 -10.961 -2.016 1 94.56 70 GLY B N 1
ATOM 2675 C CA . GLY B 1 70 ? -19.047 -11.453 -1.978 1 94.56 70 GLY B CA 1
ATOM 2676 C C . GLY B 1 70 ? -19.125 -12.969 -1.928 1 94.56 70 GLY B C 1
ATOM 2677 O O . GLY B 1 70 ? -19.953 -13.57 -2.613 1 94.56 70 GLY B O 1
ATOM 2678 N N . LEU B 1 71 ? -18.266 -13.586 -1.186 1 94.81 71 LEU B N 1
ATOM 2679 C CA . LEU B 1 71 ? -18.219 -15.039 -1.088 1 94.81 71 LEU B CA 1
ATOM 2680 C C . LEU B 1 71 ? -19.016 -15.523 0.118 1 94.81 71 LEU B C 1
ATOM 2682 O O . LEU B 1 71 ? -19.031 -14.875 1.164 1 94.81 71 LEU B O 1
ATOM 2686 N N . LYS B 1 72 ? -19.609 -16.656 0.007 1 93.94 72 LYS B N 1
ATOM 2687 C CA . LYS B 1 72 ? -20.359 -17.25 1.106 1 93.94 72 LYS B CA 1
ATOM 2688 C C . LYS B 1 72 ? -19.438 -18.062 2.021 1 93.94 72 LYS B C 1
ATOM 2690 O O . LYS B 1 72 ? -19.672 -18.141 3.229 1 93.94 72 LYS B O 1
ATOM 2695 N N . LYS B 1 73 ? -18.406 -18.641 1.413 1 95.06 73 LYS B N 1
ATOM 2696 C CA . LYS B 1 73 ? -17.406 -19.422 2.15 1 95.06 73 LYS B CA 1
ATOM 2697 C C . LYS B 1 73 ? -15.992 -19.078 1.687 1 95.06 73 LYS B C 1
ATOM 2699 O O . LYS B 1 73 ? -15.789 -18.672 0.542 1 95.06 73 LYS B O 1
ATOM 2704 N N . PRO B 1 74 ? -15.094 -19.25 2.609 1 94.25 74 PRO B N 1
ATOM 2705 C CA . PRO B 1 74 ? -13.711 -18.984 2.193 1 94.25 74 PRO B CA 1
ATOM 2706 C C . PRO B 1 74 ? -13.227 -19.969 1.119 1 94.25 74 PRO B C 1
ATOM 2708 O O . PRO B 1 74 ? -13.617 -21.141 1.121 1 94.25 74 PRO B O 1
ATOM 2711 N N . PRO B 1 75 ? -12.383 -19.438 0.245 1 92.5 75 PRO B N 1
ATOM 2712 C CA . PRO B 1 75 ? -11.797 -20.328 -0.757 1 92.5 75 PRO B CA 1
ATOM 2713 C C . PRO B 1 75 ? -10.961 -21.453 -0.135 1 92.5 75 PRO B C 1
ATOM 2715 O O . PRO B 1 75 ? -10.258 -21.234 0.855 1 92.5 75 PRO B O 1
ATOM 2718 N N . LYS B 1 76 ? -11.016 -22.578 -0.716 1 88.12 76 LYS B N 1
ATOM 2719 C CA . LYS B 1 76 ? -10.32 -23.75 -0.162 1 88.12 76 LYS B CA 1
ATOM 2720 C C . LYS B 1 76 ? -9 -24 -0.891 1 88.12 76 LYS B C 1
ATOM 2722 O O . LYS B 1 76 ? -8.055 -24.531 -0.31 1 88.12 76 LYS B O 1
ATOM 2727 N N . ASN B 1 77 ? -9.023 -23.688 -2.146 1 85.44 77 ASN B N 1
ATOM 2728 C CA . ASN B 1 77 ? -7.84 -23.922 -2.963 1 85.44 77 ASN B CA 1
ATOM 2729 C C . ASN B 1 77 ? -7.473 -22.703 -3.799 1 85.44 77 ASN B C 1
ATOM 2731 O O . ASN B 1 77 ? -8.289 -21.812 -3.986 1 85.44 77 ASN B O 1
ATOM 2735 N N . LEU B 1 78 ? -6.246 -22.688 -4.25 1 83.19 78 LEU B N 1
ATOM 2736 C CA . LEU B 1 78 ? -5.688 -21.562 -5 1 83.19 78 LEU B CA 1
ATOM 2737 C C . LEU B 1 78 ? -6.508 -21.297 -6.254 1 83.19 78 LEU B C 1
ATOM 2739 O O . LEU B 1 78 ? -6.656 -20.141 -6.66 1 83.19 78 LEU B O 1
ATOM 2743 N N . THR B 1 79 ? -7.074 -22.281 -6.793 1 79.69 79 THR B N 1
ATOM 2744 C CA . THR B 1 79 ? -7.883 -22.141 -8 1 79.69 79 THR B CA 1
ATOM 2745 C C . THR B 1 79 ? -9.055 -21.188 -7.754 1 79.69 79 THR B C 1
ATOM 2747 O O . THR B 1 79 ? -9.422 -20.406 -8.633 1 79.69 79 THR B O 1
ATOM 2750 N N . GLU B 1 80 ? -9.594 -21.266 -6.617 1 86.12 80 GLU B N 1
ATOM 2751 C CA . GLU B 1 80 ? -10.727 -20.406 -6.273 1 86.12 80 GLU B CA 1
ATOM 2752 C C . GLU B 1 80 ? -10.305 -18.953 -6.176 1 86.12 80 GLU B C 1
ATOM 2754 O O . GLU B 1 80 ? -11.109 -18.047 -6.453 1 86.12 80 GLU B O 1
ATOM 2759 N N . ILE B 1 81 ? -9.094 -18.688 -5.82 1 89.56 81 ILE B N 1
ATOM 2760 C CA . ILE B 1 81 ? -8.555 -17.328 -5.801 1 89.56 81 ILE B CA 1
ATOM 2761 C C . ILE B 1 81 ? -8.336 -16.844 -7.23 1 89.56 81 ILE B C 1
ATOM 2763 O O . ILE B 1 81 ? -8.672 -15.703 -7.562 1 89.56 81 ILE B O 1
ATOM 2767 N N . PHE B 1 82 ? -7.82 -17.656 -8 1 81.5 82 PHE B N 1
ATOM 2768 C CA . PHE B 1 82 ? -7.543 -17.312 -9.398 1 81.5 82 PHE B CA 1
ATOM 2769 C C . PHE B 1 82 ? -8.836 -17.016 -10.148 1 81.5 82 PHE B C 1
ATOM 2771 O O . PHE B 1 82 ? -8.852 -16.172 -11.039 1 81.5 82 PHE B O 1
ATOM 2778 N N . ASP B 1 83 ? -9.875 -17.672 -9.734 1 84.19 83 ASP B N 1
ATOM 2779 C CA . ASP B 1 83 ? -11.172 -17.453 -10.359 1 84.19 83 ASP B CA 1
ATOM 2780 C C . ASP B 1 83 ? -11.656 -16.016 -10.125 1 84.19 83 ASP B C 1
ATOM 2782 O O . ASP B 1 83 ? -12.523 -15.523 -10.844 1 84.19 83 ASP B O 1
ATOM 2786 N N . LEU B 1 84 ? -11.125 -15.414 -9.141 1 91.12 84 LEU B N 1
ATOM 2787 C CA . LEU B 1 84 ? -11.5 -14.031 -8.828 1 91.12 84 LEU B CA 1
ATOM 2788 C C . LEU B 1 84 ? -10.719 -13.055 -9.695 1 91.12 84 LEU B C 1
ATOM 2790 O O . LEU B 1 84 ? -11.102 -11.883 -9.82 1 91.12 84 LEU B O 1
ATOM 2794 N N . ALA B 1 85 ? -9.578 -13.484 -10.25 1 88.44 85 ALA B N 1
ATOM 2795 C CA . ALA B 1 85 ? -8.727 -12.609 -11.055 1 88.44 85 ALA B CA 1
ATOM 2796 C C . ALA B 1 85 ? -9.344 -12.352 -12.43 1 88.44 85 ALA B C 1
ATOM 2798 O O . ALA B 1 85 ? -9.977 -13.234 -13.008 1 88.44 85 ALA B O 1
ATOM 2799 N N . HIS B 1 86 ? -9.18 -11.141 -12.906 1 86.69 86 HIS B N 1
ATOM 2800 C CA . HIS B 1 86 ? -9.625 -10.844 -14.266 1 86.69 86 HIS B CA 1
ATOM 2801 C C . HIS B 1 86 ? -8.961 -11.773 -15.281 1 86.69 86 HIS B C 1
ATOM 2803 O O . HIS B 1 86 ? -7.746 -11.969 -15.242 1 86.69 86 HIS B O 1
ATOM 2809 N N . PRO B 1 87 ? -9.719 -12.273 -16.141 1 75 87 PRO B N 1
ATOM 2810 C CA . PRO B 1 87 ? -9.164 -13.234 -17.109 1 75 87 PRO B CA 1
ATOM 2811 C C . PRO B 1 87 ? -8.016 -12.648 -17.922 1 75 87 PRO B C 1
ATOM 2813 O O . PRO B 1 87 ? -7.039 -13.352 -18.203 1 75 87 PRO B O 1
ATOM 2816 N N . ASP B 1 88 ? -8.047 -11.336 -18.219 1 73.44 88 ASP B N 1
ATOM 2817 C CA . ASP B 1 88 ? -7.02 -10.672 -19.016 1 73.44 88 ASP B CA 1
ATOM 2818 C C . ASP B 1 88 ? -5.711 -10.555 -18.25 1 73.44 88 ASP B C 1
ATOM 2820 O O . ASP B 1 88 ? -4.66 -10.266 -18.828 1 73.44 88 ASP B O 1
ATOM 2824 N N . ASP B 1 89 ? -5.789 -10.766 -16.922 1 83 89 ASP B N 1
ATOM 2825 C CA . ASP B 1 89 ? -4.605 -10.539 -16.094 1 83 89 ASP B CA 1
ATOM 2826 C C . ASP B 1 89 ? -3.891 -11.859 -15.797 1 83 89 ASP B C 1
ATOM 2828 O O . ASP B 1 89 ? -2.795 -11.859 -15.227 1 83 89 ASP B O 1
ATOM 2832 N N . ILE B 1 90 ? -4.402 -12.977 -16.203 1 76.75 90 ILE B N 1
ATOM 2833 C CA . ILE B 1 90 ? -3.883 -14.289 -15.828 1 76.75 90 ILE B CA 1
ATOM 2834 C C . ILE B 1 90 ? -2.494 -14.484 -16.438 1 76.75 90 ILE B C 1
ATOM 2836 O O . ILE B 1 90 ? -1.574 -14.945 -15.758 1 76.75 90 ILE B O 1
ATOM 2840 N N . GLU B 1 91 ? -2.371 -14.094 -17.672 1 73 91 GLU B N 1
ATOM 2841 C CA . GLU B 1 91 ? -1.07 -14.211 -18.328 1 73 91 GLU B CA 1
ATOM 2842 C C . GLU B 1 91 ? -0.004 -13.414 -17.578 1 73 91 GLU B C 1
ATOM 2844 O O . GLU B 1 91 ? 1.105 -13.906 -17.359 1 73 91 GLU B O 1
ATOM 2849 N N . PHE B 1 92 ? -0.335 -12.25 -17.312 1 84.5 92 PHE B N 1
ATOM 2850 C CA . PHE B 1 92 ? 0.596 -11.406 -16.562 1 84.5 92 PHE B CA 1
ATOM 2851 C C . PHE B 1 92 ? 0.958 -12.055 -15.227 1 84.5 92 PHE B C 1
ATOM 2853 O O . PHE B 1 92 ? 2.123 -12.039 -14.828 1 84.5 92 PHE B O 1
ATOM 2860 N N . ILE B 1 93 ? -0.027 -12.578 -14.508 1 85.19 93 ILE B N 1
ATOM 2861 C CA . ILE B 1 93 ? 0.197 -13.18 -13.195 1 85.19 93 ILE B CA 1
ATOM 2862 C C . ILE B 1 93 ? 1.205 -14.32 -13.312 1 85.19 93 ILE B C 1
ATOM 2864 O O . ILE B 1 93 ? 2.139 -14.414 -12.516 1 85.19 93 ILE B O 1
ATOM 2868 N N . ILE B 1 94 ? 1.029 -15.102 -14.258 1 75.19 94 ILE B N 1
ATOM 2869 C CA . ILE B 1 94 ? 1.919 -16.234 -14.484 1 75.19 94 ILE B CA 1
ATOM 2870 C C . ILE B 1 94 ? 3.336 -15.734 -14.75 1 75.19 94 ILE B C 1
ATOM 2872 O O . ILE B 1 94 ? 4.297 -16.219 -14.141 1 75.19 94 ILE B O 1
ATOM 2876 N N . ARG B 1 95 ? 3.469 -14.758 -15.578 1 80.31 95 ARG B N 1
ATOM 2877 C CA . ARG B 1 95 ? 4.773 -14.188 -15.891 1 80.31 95 ARG B CA 1
ATOM 2878 C C . ARG B 1 95 ? 5.41 -13.562 -14.648 1 80.31 95 ARG B C 1
ATOM 2880 O O . ARG B 1 95 ? 6.617 -13.688 -14.438 1 80.31 95 ARG B O 1
ATOM 2887 N N . ALA B 1 96 ? 4.582 -12.859 -13.977 1 88.69 96 ALA B N 1
ATOM 2888 C CA . ALA B 1 96 ? 5.074 -12.25 -12.75 1 88.69 96 ALA B CA 1
ATOM 2889 C C . ALA B 1 96 ? 5.656 -13.297 -11.805 1 88.69 96 ALA B C 1
ATOM 2891 O O . ALA B 1 96 ? 6.73 -13.094 -11.234 1 88.69 96 ALA B O 1
ATOM 2892 N N . GLU B 1 97 ? 4.957 -14.414 -11.68 1 84.12 97 GLU B N 1
ATOM 2893 C CA . GLU B 1 97 ? 5.418 -15.484 -10.797 1 84.12 97 GLU B CA 1
ATOM 2894 C C . GLU B 1 97 ? 6.727 -16.078 -11.297 1 84.12 97 GLU B C 1
ATOM 2896 O O . GLU B 1 97 ? 7.613 -16.406 -10.508 1 84.12 97 GLU B O 1
ATOM 2901 N N . GLU B 1 98 ? 6.828 -16.203 -12.508 1 78.31 98 GLU B N 1
ATOM 2902 C CA . GLU B 1 98 ? 8.078 -16.688 -13.086 1 78.31 98 GLU B CA 1
ATOM 2903 C C . GLU B 1 98 ? 9.242 -15.773 -12.75 1 78.31 98 GLU B C 1
ATOM 2905 O O . GLU B 1 98 ? 10.312 -16.234 -12.352 1 78.31 98 GLU B O 1
ATOM 2910 N N . VAL B 1 99 ? 9.039 -14.555 -12.969 1 85 99 VAL B N 1
ATOM 2911 C CA . VAL B 1 99 ? 10.055 -13.547 -12.719 1 85 99 VAL B CA 1
ATOM 2912 C C . VAL B 1 99 ? 10.422 -13.531 -11.234 1 85 99 VAL B C 1
ATOM 2914 O O . VAL B 1 99 ? 11.594 -13.383 -10.875 1 85 99 VAL B O 1
ATOM 2917 N N . VAL B 1 100 ? 9.438 -13.727 -10.414 1 88.19 100 VAL B N 1
ATOM 2918 C CA . VAL B 1 100 ? 9.672 -13.766 -8.969 1 88.19 100 VAL B CA 1
ATOM 2919 C C . VAL B 1 100 ? 10.609 -14.922 -8.633 1 88.19 100 VAL B C 1
ATOM 2921 O O . VAL B 1 100 ? 11.617 -14.734 -7.941 1 88.19 100 VAL B O 1
ATOM 2924 N N . ILE B 1 101 ? 10.289 -16.062 -9.117 1 80.69 101 ILE B N 1
ATOM 2925 C CA . ILE B 1 101 ? 11.055 -17.266 -8.805 1 80.69 101 ILE B CA 1
ATOM 2926 C C . ILE B 1 101 ? 12.484 -17.109 -9.328 1 80.69 101 ILE B C 1
ATOM 2928 O O . ILE B 1 101 ? 13.445 -17.406 -8.625 1 80.69 101 ILE B O 1
ATOM 2932 N N . LYS B 1 102 ? 12.609 -16.625 -10.508 1 81.38 102 LYS B N 1
ATOM 2933 C CA . LYS B 1 102 ? 13.922 -16.422 -11.109 1 81.38 102 LYS B CA 1
ATOM 2934 C C . LYS B 1 102 ? 14.75 -15.43 -10.289 1 81.38 102 LYS B C 1
ATOM 2936 O O . LYS B 1 102 ? 15.93 -15.68 -10.016 1 81.38 102 LYS B O 1
ATOM 2941 N N . LYS B 1 103 ? 14.148 -14.352 -9.922 1 89.44 103 LYS B N 1
ATOM 2942 C CA . LYS B 1 103 ? 14.875 -13.32 -9.172 1 89.44 103 LYS B CA 1
ATOM 2943 C C . LYS B 1 103 ? 15.258 -13.82 -7.785 1 89.44 103 LYS B C 1
ATOM 2945 O O . LYS B 1 103 ? 16.344 -13.516 -7.289 1 89.44 103 LYS B O 1
ATOM 2950 N N . MET B 1 104 ? 14.383 -14.539 -7.199 1 85.81 104 MET B N 1
ATOM 2951 C CA . MET B 1 104 ? 14.688 -15.109 -5.887 1 85.81 104 MET B CA 1
ATOM 2952 C C . MET B 1 104 ? 15.875 -16.062 -5.973 1 85.81 104 MET B C 1
ATOM 2954 O O . MET B 1 104 ? 16.734 -16.078 -5.09 1 85.81 104 MET B O 1
ATOM 2958 N N . ALA B 1 105 ? 15.875 -16.844 -6.977 1 81.31 105 ALA B N 1
ATOM 2959 C CA . ALA B 1 105 ? 17 -17.75 -7.203 1 81.31 105 ALA B CA 1
ATOM 2960 C C . ALA B 1 105 ? 18.297 -16.969 -7.398 1 81.31 105 ALA B C 1
ATOM 2962 O O . ALA B 1 105 ? 19.344 -17.344 -6.867 1 81.31 105 ALA B O 1
ATOM 2963 N N . GLU B 1 106 ? 18.234 -15.883 -8.141 1 89.19 106 GLU B N 1
ATOM 2964 C CA . GLU B 1 106 ? 19.391 -15.023 -8.367 1 89.19 106 GLU B CA 1
ATOM 2965 C C . GLU B 1 106 ? 19.922 -14.438 -7.062 1 89.19 106 GLU B C 1
ATOM 2967 O O . GLU B 1 106 ? 21.125 -14.32 -6.871 1 89.19 106 GLU B O 1
ATOM 2972 N N . ILE B 1 107 ? 19 -14.047 -6.246 1 90.5 107 ILE B N 1
ATOM 2973 C CA . ILE B 1 107 ? 19.375 -13.469 -4.961 1 90.5 107 ILE B CA 1
ATOM 2974 C C . ILE B 1 107 ? 20 -14.547 -4.074 1 90.5 107 ILE B C 1
ATOM 2976 O O . ILE B 1 107 ? 21 -14.305 -3.404 1 90.5 107 ILE B O 1
ATOM 2980 N N . GLY B 1 108 ? 19.406 -15.695 -4.078 1 89.81 108 GLY B N 1
ATOM 2981 C CA . GLY B 1 108 ? 19.891 -16.828 -3.293 1 89.81 108 GLY B CA 1
ATOM 2982 C C . GLY B 1 108 ? 18.797 -17.531 -2.529 1 89.81 108 GLY B C 1
ATOM 2983 O O . GLY B 1 108 ? 18.078 -16.922 -1.742 1 89.81 108 GLY B O 1
ATOM 2984 N N . ILE B 1 109 ? 18.734 -18.797 -2.727 1 81.38 109 ILE B N 1
ATOM 2985 C CA . ILE B 1 109 ? 17.688 -19.625 -2.148 1 81.38 109 ILE B CA 1
ATOM 2986 C C . ILE B 1 109 ? 17.781 -19.578 -0.625 1 81.38 109 ILE B C 1
ATOM 2988 O O . ILE B 1 109 ? 16.766 -19.734 0.067 1 81.38 109 ILE B O 1
ATOM 2992 N N . GLU B 1 110 ? 18.906 -19.312 -0.114 1 85.5 110 GLU B N 1
ATOM 2993 C CA . GLU B 1 110 ? 19.109 -19.25 1.331 1 85.5 110 GLU B CA 1
ATOM 2994 C C . GLU B 1 110 ? 18.406 -18.047 1.939 1 85.5 110 GLU B C 1
ATOM 2996 O O . GLU B 1 110 ? 18.188 -17.984 3.152 1 85.5 110 GLU B O 1
ATOM 3001 N N . HIS B 1 111 ? 17.984 -17.156 1.104 1 89.25 111 HIS B N 1
ATOM 3002 C CA . HIS B 1 111 ? 17.375 -15.914 1.587 1 89.25 111 HIS B CA 1
ATOM 3003 C C . HIS B 1 111 ? 15.867 -15.93 1.399 1 89.25 111 HIS B C 1
ATOM 3005 O O . HIS B 1 111 ? 15.18 -14.961 1.738 1 89.25 111 HIS B O 1
ATOM 3011 N N . GLN B 1 112 ? 15.273 -17.031 0.957 1 86.5 112 GLN B N 1
ATOM 3012 C CA . GLN B 1 112 ? 13.906 -17.047 0.46 1 86.5 112 GLN B CA 1
ATOM 3013 C C . GLN B 1 112 ? 12.914 -16.719 1.574 1 86.5 112 GLN B C 1
ATOM 3015 O O . GLN B 1 112 ? 11.844 -16.156 1.32 1 86.5 112 GLN B O 1
ATOM 3020 N N . LEU B 1 113 ? 13.281 -16.953 2.857 1 85.06 113 LEU B N 1
ATOM 3021 C CA . LEU B 1 113 ? 12.391 -16.688 3.979 1 85.06 113 LEU B CA 1
ATOM 3022 C C . LEU B 1 113 ? 12.406 -15.195 4.344 1 85.06 113 LEU B C 1
ATOM 3024 O O . LEU B 1 113 ? 11.57 -14.734 5.121 1 85.06 113 LEU B O 1
ATOM 3028 N N . TYR B 1 114 ? 13.352 -14.469 3.705 1 85.12 114 TYR B N 1
ATOM 3029 C CA . TYR B 1 114 ? 13.5 -13.055 4.031 1 85.12 114 TYR B CA 1
ATOM 3030 C C . TYR B 1 114 ? 13.164 -12.18 2.826 1 85.12 114 TYR B C 1
ATOM 3032 O O . TYR B 1 114 ? 13.625 -11.039 2.732 1 85.12 114 TYR B O 1
ATOM 3040 N N . LEU B 1 115 ? 12.43 -12.75 1.881 1 88.5 115 LEU B N 1
ATOM 3041 C CA . LEU B 1 115 ? 12.031 -12.016 0.685 1 88.5 115 LEU B CA 1
ATOM 3042 C C . LEU B 1 115 ? 10.508 -11.984 0.55 1 88.5 115 LEU B C 1
ATOM 3044 O O . LEU B 1 115 ? 9.828 -12.922 0.964 1 88.5 115 LEU B O 1
ATOM 3048 N N . LYS B 1 116 ? 10.062 -10.852 0.043 1 92.56 116 LYS B N 1
ATOM 3049 C CA . LYS B 1 116 ? 8.656 -10.664 -0.307 1 92.56 116 LYS B CA 1
ATOM 3050 C C . LYS B 1 116 ? 8.508 -10.227 -1.763 1 92.56 116 LYS B C 1
ATOM 3052 O O . LYS B 1 116 ? 9.289 -9.414 -2.258 1 92.56 116 LYS B O 1
ATOM 3057 N N . SER B 1 117 ? 7.562 -10.828 -2.424 1 92.69 117 SER B N 1
ATOM 3058 C CA . SER B 1 117 ? 7.246 -10.43 -3.789 1 92.69 117 SER B CA 1
ATOM 3059 C C . SER B 1 117 ? 5.902 -9.711 -3.859 1 92.69 117 SER B C 1
ATOM 3061 O O . SER B 1 117 ? 5.02 -9.961 -3.033 1 92.69 117 SER B O 1
ATOM 3063 N N . SER B 1 118 ? 5.789 -8.828 -4.84 1 95.69 118 SER B N 1
ATOM 3064 C CA . SER B 1 118 ? 4.512 -8.141 -4.988 1 95.69 118 SER B CA 1
ATOM 3065 C C . SER B 1 118 ? 4.293 -7.688 -6.43 1 95.69 118 SER B C 1
ATOM 3067 O O . SER B 1 118 ? 5.25 -7.426 -7.156 1 95.69 118 SER B O 1
ATOM 3069 N N . TYR B 1 119 ? 3.111 -7.625 -6.84 1 95.06 119 TYR B N 1
ATOM 3070 C CA . TYR B 1 119 ? 2.633 -7.102 -8.117 1 95.06 119 TYR B CA 1
ATOM 3071 C C . TYR B 1 119 ? 1.128 -6.859 -8.078 1 95.06 119 TYR B C 1
ATOM 3073 O O . TYR B 1 119 ? 0.466 -7.195 -7.09 1 95.06 119 TYR B O 1
ATOM 3081 N N . 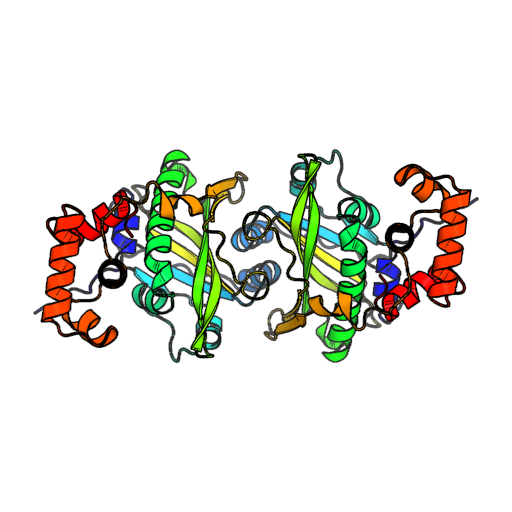CYS B 1 120 ? 0.591 -6.195 -9.141 1 96.19 120 CYS B N 1
ATOM 3082 C CA . CYS B 1 120 ? -0.818 -5.82 -9.125 1 96.19 120 CYS B CA 1
ATOM 3083 C C . CYS B 1 120 ? -1.596 -6.582 -10.195 1 96.19 120 CYS B C 1
ATOM 3085 O O . CYS B 1 120 ? -1.045 -6.926 -11.242 1 96.19 120 CYS B O 1
ATOM 3087 N N . PHE B 1 121 ? -2.842 -6.934 -9.93 1 92.62 121 PHE B N 1
ATOM 3088 C CA . P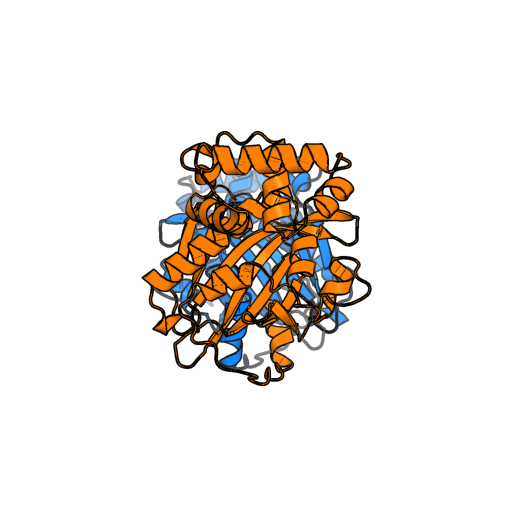HE B 1 121 ? -3.768 -7.461 -10.922 1 92.62 121 PHE B CA 1
ATOM 3089 C C . PHE B 1 121 ? -5.211 -7.207 -10.5 1 92.62 121 PHE B C 1
ATOM 3091 O O . PHE B 1 121 ? -5.48 -6.887 -9.344 1 92.62 121 PHE B O 1
ATOM 3098 N N . ARG B 1 122 ? -6.129 -7.305 -11.461 1 93.06 122 ARG B N 1
ATOM 3099 C CA . ARG B 1 122 ? -7.535 -7.012 -11.195 1 93.06 122 ARG B CA 1
ATOM 3100 C C . ARG B 1 122 ? -8.258 -8.242 -10.656 1 93.06 122 ARG B C 1
ATOM 3102 O O . ARG B 1 122 ? -8.008 -9.367 -11.109 1 93.06 122 ARG B O 1
ATOM 3109 N N . MET B 1 123 ? -9.125 -8.008 -9.664 1 94.62 123 MET B N 1
ATOM 3110 C CA . MET B 1 123 ? -9.969 -9.062 -9.102 1 94.62 123 MET B CA 1
ATOM 3111 C C . MET B 1 123 ? -11.422 -8.625 -9.039 1 94.62 123 MET B C 1
ATOM 3113 O O . MET B 1 123 ? -11.711 -7.445 -8.844 1 94.62 123 MET B O 1
ATOM 3117 N N . ARG B 1 124 ? -12.281 -9.578 -9.172 1 92 124 ARG B N 1
ATOM 3118 C CA . ARG B 1 124 ? -13.711 -9.32 -9.086 1 92 124 ARG B CA 1
ATOM 3119 C C . ARG B 1 124 ? -14.133 -9.047 -7.645 1 92 124 ARG B C 1
ATOM 3121 O O . ARG B 1 124 ? -13.742 -9.773 -6.73 1 92 124 ARG B O 1
ATOM 3128 N N . THR B 1 125 ? -14.938 -7.98 -7.488 1 92.31 125 THR B N 1
ATOM 3129 C CA . THR B 1 125 ? -15.406 -7.613 -6.156 1 92.31 125 THR B CA 1
ATOM 3130 C C . THR B 1 125 ? -16.844 -8.055 -5.953 1 92.31 125 THR B C 1
ATOM 3132 O O . THR B 1 125 ? -17.484 -8.57 -6.875 1 92.31 125 THR B O 1
ATOM 3135 N N . ALA B 1 126 ? -17.391 -7.828 -4.711 1 91.06 126 ALA B N 1
ATOM 3136 C CA . ALA B 1 126 ? -18.75 -8.211 -4.348 1 91.06 126 ALA B CA 1
ATOM 3137 C C . ALA B 1 126 ? -19.766 -7.477 -5.219 1 91.06 126 ALA B C 1
ATOM 3139 O O . ALA B 1 126 ? -20.875 -7.98 -5.449 1 91.06 126 ALA B O 1
ATOM 3140 N N . LYS B 1 127 ? -19.391 -6.352 -5.754 1 80.69 127 LYS B N 1
ATOM 3141 C CA . LYS B 1 127 ? -20.281 -5.555 -6.594 1 80.69 127 LYS B CA 1
ATOM 3142 C C . LYS B 1 127 ? -20.312 -6.086 -8.023 1 80.69 127 LYS B C 1
ATOM 3144 O O . LYS B 1 127 ? -21.078 -5.609 -8.852 1 80.69 127 LYS B O 1
ATOM 3149 N N . GLY B 1 128 ? -19.453 -6.98 -8.344 1 82.25 128 GLY B N 1
ATOM 3150 C CA . GLY B 1 128 ? -19.453 -7.605 -9.656 1 82.25 128 GLY B CA 1
ATOM 3151 C C . GLY B 1 128 ? -18.438 -6.996 -10.602 1 82.25 128 GLY B C 1
ATOM 3152 O O . GLY B 1 128 ? -18.141 -7.57 -11.656 1 82.25 128 GLY B O 1
ATOM 3153 N N . ASN B 1 129 ? -17.891 -5.836 -10.219 1 85.94 129 ASN B N 1
ATOM 3154 C CA . ASN B 1 129 ? -16.875 -5.191 -11.047 1 85.94 129 ASN B CA 1
ATOM 3155 C C . ASN B 1 129 ? -15.469 -5.621 -10.641 1 85.94 129 ASN B C 1
ATOM 3157 O O . ASN B 1 129 ? -15.273 -6.172 -9.555 1 85.94 129 ASN B O 1
ATOM 3161 N N . TYR B 1 130 ? -14.555 -5.406 -11.625 1 88.88 130 TYR B N 1
ATOM 3162 C CA . TYR B 1 130 ? -13.156 -5.676 -11.32 1 88.88 130 TYR B CA 1
ATOM 3163 C C . TYR B 1 130 ? -12.461 -4.426 -10.789 1 88.88 130 TYR B C 1
ATOM 3165 O O . TYR B 1 130 ? -12.688 -3.324 -11.297 1 88.88 130 TYR B O 1
ATOM 3173 N N . GLU B 1 131 ? -11.695 -4.602 -9.734 1 93.56 131 GLU B N 1
ATOM 3174 C CA . GLU B 1 131 ? -10.867 -3.549 -9.164 1 93.56 131 GLU B CA 1
ATOM 3175 C C . GLU B 1 131 ? -9.406 -3.992 -9.055 1 93.56 131 GLU B C 1
ATOM 3177 O O . GLU B 1 131 ? -9.117 -5.188 -9.062 1 93.56 131 GLU B O 1
ATOM 3182 N N . LEU B 1 132 ? -8.508 -2.994 -9.062 1 94.31 132 LEU B N 1
ATOM 3183 C CA . LEU B 1 132 ? -7.082 -3.318 -9.008 1 94.31 132 LEU B CA 1
ATOM 3184 C C . LEU B 1 132 ? -6.648 -3.641 -7.586 1 94.31 132 LEU B C 1
ATOM 3186 O O . LEU B 1 132 ? -6.914 -2.871 -6.66 1 94.31 132 LEU B O 1
ATOM 3190 N N . PHE B 1 133 ? -6.035 -4.797 -7.43 1 97 133 PHE B N 1
ATOM 3191 C CA . PHE B 1 133 ? -5.5 -5.242 -6.148 1 97 133 PHE B CA 1
ATOM 3192 C C . PHE B 1 133 ? -3.98 -5.309 -6.188 1 97 133 PHE B C 1
ATOM 3194 O O . PHE B 1 133 ? -3.395 -5.609 -7.23 1 97 133 PHE B O 1
ATOM 3201 N N . HIS B 1 134 ? -3.369 -4.965 -5.074 1 97.5 134 HIS B N 1
ATOM 3202 C CA . HIS B 1 134 ? -1.955 -5.227 -4.824 1 97.5 134 HIS B CA 1
ATOM 3203 C C . HIS B 1 134 ? -1.759 -6.574 -4.137 1 97.5 134 HIS B C 1
ATOM 3205 O O . HIS B 1 134 ? -2.312 -6.809 -3.059 1 97.5 134 HIS B O 1
ATOM 3211 N N . HIS B 1 135 ? -1.034 -7.461 -4.738 1 96.06 135 HIS B N 1
ATOM 3212 C CA . HIS B 1 135 ? -0.714 -8.781 -4.211 1 96.06 135 HIS B CA 1
ATOM 3213 C C . HIS B 1 135 ? 0.682 -8.805 -3.598 1 96.06 135 HIS B C 1
ATOM 3215 O O . HIS B 1 135 ? 1.643 -8.336 -4.211 1 96.06 135 HIS B O 1
ATOM 3221 N N . GLN B 1 136 ? 0.772 -9.289 -2.406 1 93.94 136 GLN B N 1
ATOM 3222 C CA . GLN B 1 136 ? 2.051 -9.539 -1.744 1 93.94 136 GLN B CA 1
ATOM 3223 C C . GLN B 1 136 ? 2.141 -10.969 -1.236 1 93.94 136 GLN B C 1
ATOM 3225 O O . GLN B 1 136 ? 1.161 -11.516 -0.722 1 93.94 136 GLN B O 1
ATOM 3230 N N . ALA B 1 137 ? 3.303 -11.602 -1.446 1 90.69 137 ALA B N 1
ATOM 3231 C CA . ALA B 1 137 ? 3.52 -12.969 -0.967 1 90.69 137 ALA B CA 1
ATOM 3232 C C . ALA B 1 137 ? 4.879 -13.094 -0.287 1 90.69 137 ALA B C 1
ATOM 3234 O O . ALA B 1 137 ? 5.871 -12.531 -0.753 1 90.69 137 ALA B O 1
ATOM 3235 N N . MET B 1 138 ? 4.887 -13.844 0.798 1 88.12 138 MET B N 1
ATOM 3236 C CA . MET B 1 138 ? 6.105 -14.141 1.546 1 88.12 138 MET B CA 1
ATOM 3237 C C . MET B 1 138 ? 6.152 -15.617 1.939 1 88.12 138 MET B C 1
ATOM 3239 O O . MET B 1 138 ? 5.188 -16.141 2.49 1 88.12 138 MET B O 1
ATOM 3243 N N . VAL B 1 139 ? 7.27 -16.203 1.636 1 83.81 139 VAL B N 1
ATOM 3244 C CA . VAL B 1 139 ? 7.453 -17.594 2.061 1 83.81 139 VAL B CA 1
ATOM 3245 C C . VAL B 1 139 ? 7.648 -17.641 3.574 1 83.81 139 VAL B C 1
ATOM 3247 O O . VAL B 1 139 ? 8.438 -16.875 4.133 1 83.81 139 VAL B O 1
ATOM 3250 N N . THR B 1 140 ? 6.875 -18.562 4.191 1 79.75 140 THR B N 1
ATOM 3251 C CA . THR B 1 140 ? 6.961 -18.641 5.645 1 79.75 140 THR B CA 1
ATOM 3252 C C . THR B 1 140 ? 7.52 -20 6.078 1 79.75 140 THR B C 1
ATOM 3254 O O . THR B 1 140 ? 7.914 -20.172 7.234 1 79.75 140 THR B O 1
ATOM 3257 N N . MET B 1 141 ? 7.504 -20.938 5.172 1 77.62 141 MET B N 1
ATOM 3258 C CA . MET B 1 141 ? 8.031 -22.266 5.48 1 77.62 141 MET B CA 1
ATOM 3259 C C . MET B 1 141 ? 8.727 -22.875 4.262 1 77.62 141 MET B C 1
ATOM 3261 O O . MET B 1 141 ? 8.219 -22.766 3.143 1 77.62 141 MET B O 1
ATOM 3265 N N . GLU B 1 142 ? 9.922 -23.469 4.543 1 80.56 142 GLU B N 1
ATOM 3266 C CA . GLU B 1 142 ? 10.656 -24.188 3.508 1 80.56 142 GLU B CA 1
ATOM 3267 C C . GLU B 1 142 ? 10.984 -25.609 3.955 1 80.56 142 GLU B C 1
ATOM 3269 O O . GLU B 1 142 ? 10.992 -25.906 5.152 1 80.56 142 GLU B O 1
ATOM 3274 N N . GLY B 1 143 ? 11.109 -26.438 2.969 1 73.69 143 GLY B N 1
ATOM 3275 C CA . GLY B 1 143 ? 11.531 -27.797 3.258 1 73.69 143 GLY B CA 1
ATOM 3276 C C . GLY B 1 143 ? 13.008 -27.922 3.555 1 73.69 143 GLY B C 1
ATOM 3277 O O . GLY B 1 143 ? 13.742 -26.938 3.48 1 73.69 143 GLY B O 1
ATOM 3278 N N . GLU B 1 144 ? 13.469 -29.094 4 1 75.88 144 GLU B N 1
ATOM 3279 C CA . GLU B 1 144 ? 14.883 -29.359 4.273 1 75.88 144 GLU B CA 1
ATOM 3280 C C . GLU B 1 144 ? 15.742 -29.109 3.039 1 75.88 144 GLU B C 1
ATOM 3282 O O . GLU B 1 144 ? 16.891 -28.672 3.152 1 75.88 144 GLU B O 1
ATOM 3287 N N . ASP B 1 145 ? 15.188 -29.359 1.888 1 76.19 145 ASP B N 1
ATOM 3288 C CA . ASP B 1 145 ? 15.891 -29.141 0.625 1 76.19 145 ASP B CA 1
ATOM 3289 C C . ASP B 1 145 ? 15.68 -27.719 0.119 1 76.19 145 ASP B C 1
ATOM 3291 O O . ASP B 1 145 ? 15.977 -27.406 -1.039 1 76.19 145 ASP B O 1
ATOM 3295 N N . LYS B 1 146 ? 15.039 -26.828 0.883 1 77.75 146 LYS B N 1
ATOM 3296 C CA . LYS B 1 146 ? 14.789 -25.422 0.589 1 77.75 146 LYS B CA 1
ATOM 3297 C C . LYS B 1 146 ? 13.648 -25.266 -0.413 1 77.75 146 LYS B C 1
ATOM 3299 O O . LYS B 1 146 ? 13.516 -24.219 -1.051 1 77.75 146 LYS B O 1
ATOM 3304 N N . SER B 1 147 ? 12.906 -26.359 -0.475 1 78 147 SER B N 1
ATOM 3305 C CA . SER B 1 147 ? 11.695 -26.25 -1.285 1 78 147 SER B CA 1
ATOM 3306 C C . SER B 1 147 ? 10.664 -25.328 -0.63 1 78 147 SER B C 1
ATOM 3308 O O . SER B 1 147 ? 10.633 -25.203 0.595 1 78 147 SER B O 1
ATOM 3310 N N . LEU B 1 148 ? 9.883 -24.688 -1.522 1 76.19 148 LEU B N 1
ATOM 3311 C CA . LEU B 1 148 ? 8.812 -23.844 -1.004 1 76.19 148 LEU B CA 1
ATOM 3312 C C . LEU B 1 148 ? 7.66 -24.688 -0.471 1 76.19 148 LEU B C 1
ATOM 3314 O O . LEU B 1 148 ? 7.152 -25.562 -1.174 1 76.19 148 LEU B O 1
ATOM 3318 N N . VAL B 1 149 ? 7.219 -24.375 0.782 1 76.81 149 VAL B N 1
ATOM 3319 C CA . VAL B 1 149 ? 6.184 -25.203 1.404 1 76.81 149 VAL B CA 1
ATOM 3320 C C . VAL B 1 149 ? 4.949 -24.344 1.694 1 76.81 149 VAL B C 1
ATOM 3322 O O . VAL B 1 149 ? 3.822 -24.766 1.429 1 76.81 149 VAL B O 1
ATOM 3325 N N . GLN B 1 150 ? 5.227 -23.156 2.27 1 82.19 150 GLN B N 1
ATOM 3326 C CA . GLN B 1 150 ? 4.109 -22.328 2.705 1 82.19 150 GLN B CA 1
ATOM 3327 C C . GLN B 1 150 ? 4.398 -20.844 2.477 1 82.19 150 GLN B C 1
ATOM 3329 O O . GLN B 1 150 ? 5.547 -20.406 2.59 1 82.19 150 GLN B O 1
ATOM 3334 N N . SER B 1 151 ? 3.338 -20.172 2.135 1 84.38 151 SER B N 1
ATOM 3335 C CA . SER B 1 151 ? 3.445 -18.719 2.008 1 84.38 151 SER B CA 1
ATOM 3336 C C . SER B 1 151 ? 2.223 -18.031 2.59 1 84.38 151 SER B C 1
ATOM 3338 O O . SER B 1 151 ? 1.16 -18.641 2.73 1 84.38 151 SER B O 1
ATOM 3340 N N . ILE B 1 152 ? 2.453 -16.828 3.027 1 87.56 152 ILE B N 1
ATOM 3341 C CA . ILE B 1 152 ? 1.347 -15.93 3.332 1 87.56 152 ILE B CA 1
ATOM 3342 C C . ILE B 1 152 ? 1.12 -14.977 2.162 1 87.56 152 ILE B C 1
ATOM 3344 O O . ILE B 1 152 ? 2.078 -14.461 1.577 1 87.56 152 ILE B O 1
ATOM 3348 N N . ASN B 1 153 ? -0.123 -14.844 1.801 1 90.06 153 ASN B N 1
ATOM 3349 C CA . ASN B 1 153 ? -0.515 -13.961 0.704 1 90.06 153 ASN B CA 1
ATOM 3350 C C . ASN B 1 153 ? -1.469 -12.867 1.175 1 90.06 153 ASN B C 1
ATOM 3352 O O . ASN B 1 153 ? -2.395 -13.133 1.942 1 90.06 153 ASN B O 1
ATOM 3356 N N . ILE B 1 154 ? -1.144 -11.672 0.758 1 93.06 154 ILE B N 1
ATOM 3357 C CA . ILE B 1 154 ? -1.944 -10.508 1.124 1 93.06 154 ILE B CA 1
ATOM 3358 C C . ILE B 1 154 ? -2.453 -9.82 -0.138 1 93.06 154 ILE B C 1
ATOM 3360 O O . ILE B 1 154 ? -1.672 -9.5 -1.039 1 93.06 154 ILE B O 1
ATOM 3364 N N . HIS B 1 155 ? -3.764 -9.648 -0.242 1 95.19 155 HIS B N 1
ATOM 3365 C CA . HIS B 1 155 ? -4.371 -8.844 -1.293 1 95.19 155 HIS B CA 1
ATOM 3366 C C . HIS B 1 155 ? -4.969 -7.562 -0.727 1 95.19 155 HIS B C 1
ATOM 3368 O O . HIS B 1 155 ? -5.773 -7.605 0.208 1 95.19 155 HIS B O 1
ATOM 3374 N N . THR B 1 156 ? -4.547 -6.496 -1.235 1 95.31 156 THR B N 1
ATOM 3375 C CA . THR B 1 156 ? -5.059 -5.191 -0.834 1 95.31 156 THR B CA 1
ATOM 3376 C C . THR B 1 156 ? -5.727 -4.488 -2.012 1 95.31 156 THR B C 1
ATOM 3378 O O . THR B 1 156 ? -5.129 -4.355 -3.082 1 95.31 156 THR B O 1
ATOM 3381 N N . ASN B 1 157 ? -7.023 -4.09 -1.828 1 95.31 157 ASN B N 1
ATOM 3382 C CA . ASN B 1 157 ? -7.695 -3.299 -2.854 1 95.31 157 ASN B CA 1
ATOM 3383 C C . ASN B 1 157 ? -7.109 -1.894 -2.953 1 95.31 157 ASN B C 1
ATOM 3385 O O . ASN B 1 157 ? -7.203 -1.109 -2.008 1 95.31 157 ASN B O 1
ATOM 3389 N N . ILE B 1 158 ? -6.473 -1.581 -4.113 1 95.5 158 ILE B N 1
ATOM 3390 C CA . ILE B 1 158 ? -5.816 -0.287 -4.258 1 95.5 158 ILE B CA 1
ATOM 3391 C C . ILE B 1 158 ? -6.48 0.507 -5.379 1 95.5 158 ILE B C 1
ATOM 3393 O O . ILE B 1 158 ? -5.875 1.415 -5.953 1 95.5 158 ILE B O 1
ATOM 3397 N N . ASN B 1 159 ? -7.688 0.139 -5.648 1 92.56 159 ASN B N 1
ATOM 3398 C CA . ASN B 1 159 ? -8.406 0.729 -6.773 1 92.56 159 ASN B CA 1
ATOM 3399 C C . ASN B 1 159 ? -8.578 2.234 -6.602 1 92.56 159 ASN B C 1
ATOM 3401 O O . ASN B 1 159 ? -8.633 2.975 -7.586 1 92.56 159 ASN B O 1
ATOM 3405 N N . HIS B 1 160 ? -8.68 2.736 -5.398 1 90.88 160 HIS B N 1
ATOM 3406 C CA . HIS B 1 160 ? -8.836 4.16 -5.129 1 90.88 160 HIS B CA 1
ATOM 3407 C C . HIS B 1 160 ? -7.539 4.918 -5.383 1 90.88 160 HIS B C 1
ATOM 3409 O O . HIS B 1 160 ? -7.543 6.148 -5.473 1 90.88 160 HIS B O 1
ATOM 3415 N N . ILE B 1 161 ? -6.438 4.227 -5.422 1 93.5 161 ILE B N 1
ATOM 3416 C CA . ILE B 1 161 ? -5.133 4.828 -5.664 1 93.5 161 ILE B CA 1
ATOM 3417 C C . ILE B 1 161 ? -4.859 4.883 -7.164 1 93.5 161 ILE B C 1
ATOM 3419 O O . ILE B 1 161 ? -4.449 5.922 -7.688 1 93.5 161 ILE B O 1
ATOM 3423 N N . THR B 1 162 ? -5.051 3.762 -7.836 1 90.88 162 THR B N 1
ATOM 3424 C CA . THR B 1 162 ? -4.902 3.674 -9.289 1 90.88 162 THR B CA 1
ATOM 3425 C C . THR B 1 162 ? -5.754 2.539 -9.844 1 90.88 162 THR B C 1
ATOM 3427 O O . THR B 1 162 ? -5.941 1.514 -9.188 1 90.88 162 THR B O 1
ATOM 3430 N N . LYS B 1 163 ? -6.242 2.791 -11.047 1 86.44 163 LYS B N 1
ATOM 3431 C CA . LYS B 1 163 ? -7.012 1.771 -11.758 1 86.44 163 LYS B CA 1
ATOM 3432 C C . LYS B 1 163 ? -6.172 1.107 -12.844 1 86.44 163 LYS B C 1
ATOM 3434 O O . LYS B 1 163 ? -6.617 0.154 -13.484 1 86.44 163 LYS B O 1
ATOM 3439 N N . GLU B 1 164 ? -4.938 1.593 -12.992 1 87.06 164 GLU B N 1
ATOM 3440 C CA . GLU B 1 164 ? -4.047 1.089 -14.039 1 87.06 164 GLU B CA 1
ATOM 3441 C C . GLU B 1 164 ? -2.99 0.153 -13.453 1 87.06 164 GLU B C 1
ATOM 3443 O O . GLU B 1 164 ? -2.295 0.509 -12.5 1 87.06 164 GLU B O 1
ATOM 3448 N N . ASN B 1 165 ? -2.91 -0.99 -14.031 1 91.19 165 ASN B N 1
ATOM 3449 C CA . ASN B 1 165 ? -1.851 -1.914 -13.641 1 91.19 165 ASN B CA 1
ATOM 3450 C C . ASN B 1 165 ? -0.482 -1.425 -14.102 1 91.19 165 ASN B C 1
ATOM 3452 O O . ASN B 1 165 ? -0.27 -1.201 -15.297 1 91.19 165 ASN B O 1
ATOM 3456 N N . PRO B 1 166 ? 0.441 -1.277 -13.164 1 91.12 166 PRO B N 1
ATOM 3457 C CA . PRO B 1 166 ? 1.776 -0.829 -13.57 1 91.12 166 PRO B CA 1
ATOM 3458 C C . PRO B 1 166 ? 2.594 -1.932 -14.234 1 91.12 166 PRO B C 1
ATOM 3460 O O . PRO B 1 166 ? 3.627 -1.654 -14.852 1 91.12 166 PRO B O 1
ATOM 3463 N N . TYR B 1 167 ? 2.211 -3.191 -14.031 1 92.06 167 TYR B N 1
ATOM 3464 C CA . TYR B 1 167 ? 2.904 -4.359 -14.562 1 92.06 167 TYR B CA 1
ATOM 3465 C C . TYR B 1 167 ? 4.34 -4.418 -14.047 1 92.06 167 TYR B C 1
ATOM 3467 O O . TYR B 1 167 ? 5.262 -4.742 -14.805 1 92.06 167 TYR B O 1
ATOM 3475 N N . THR B 1 168 ? 4.492 -4.031 -12.859 1 94 168 THR B N 1
ATOM 3476 C CA . THR B 1 168 ? 5.777 -4.066 -12.172 1 94 168 THR B CA 1
ATOM 3477 C C . THR B 1 168 ? 5.797 -5.16 -11.109 1 94 168 THR B C 1
ATOM 3479 O O . THR B 1 168 ? 4.832 -5.324 -10.359 1 94 168 THR B O 1
ATOM 3482 N N . VAL B 1 169 ? 6.852 -5.93 -11.125 1 94.06 169 VAL B N 1
ATOM 3483 C CA . VAL B 1 169 ? 7.113 -6.883 -10.055 1 94.06 169 VAL B CA 1
ATOM 3484 C C . VAL B 1 169 ? 8.148 -6.309 -9.086 1 94.06 169 VAL B C 1
ATOM 3486 O O . VAL B 1 169 ? 9.195 -5.816 -9.516 1 94.06 169 VAL B O 1
ATOM 3489 N N . LEU B 1 170 ? 7.809 -6.316 -7.836 1 95.06 170 LEU B N 1
ATOM 3490 C CA . LEU B 1 170 ? 8.734 -5.875 -6.801 1 95.06 170 LEU B CA 1
ATOM 3491 C C . LEU B 1 170 ? 9.156 -7.047 -5.914 1 95.06 170 LEU B C 1
ATOM 3493 O O . LEU B 1 170 ? 8.305 -7.82 -5.465 1 95.06 170 LEU B O 1
ATOM 3497 N N . ILE B 1 171 ? 10.422 -7.211 -5.727 1 93.19 171 ILE B N 1
ATOM 3498 C CA . ILE B 1 171 ? 10.969 -8.109 -4.715 1 93.19 171 ILE B CA 1
ATOM 3499 C C . ILE B 1 171 ? 11.695 -7.293 -3.645 1 93.19 171 ILE B C 1
ATOM 3501 O O . ILE B 1 171 ? 12.617 -6.535 -3.949 1 93.19 171 ILE B O 1
ATOM 3505 N N . SER B 1 172 ? 11.234 -7.453 -2.441 1 91.5 172 SER B N 1
ATOM 3506 C CA . SER B 1 172 ? 11.812 -6.664 -1.357 1 91.5 172 SER B CA 1
ATOM 3507 C C . SER B 1 172 ? 12.297 -7.559 -0.224 1 91.5 172 SER B C 1
ATOM 3509 O O . SER B 1 172 ? 11.688 -8.594 0.068 1 91.5 172 SER B O 1
ATOM 3511 N N . GLY B 1 173 ? 13.367 -7.078 0.39 1 88.69 173 GLY B N 1
ATOM 3512 C CA . GLY B 1 173 ? 13.844 -7.754 1.584 1 88.69 173 GLY B CA 1
ATOM 3513 C C . GLY B 1 173 ? 13.023 -7.441 2.818 1 88.69 173 GLY B C 1
ATOM 3514 O O . GLY B 1 173 ? 12.438 -6.363 2.924 1 88.69 173 GLY B O 1
ATOM 3515 N N . ILE B 1 174 ? 12.938 -8.422 3.607 1 83.12 174 ILE B N 1
ATOM 3516 C CA . ILE B 1 174 ? 12.375 -8.258 4.945 1 83.12 174 ILE B CA 1
ATOM 3517 C C . ILE B 1 174 ? 13.5 -8.305 5.98 1 83.12 174 ILE B C 1
ATOM 3519 O O . ILE B 1 174 ? 14.445 -9.078 5.844 1 83.12 174 ILE B O 1
ATOM 3523 N N . SER B 1 175 ? 13.406 -7.496 7.047 1 77.38 175 SER B N 1
ATOM 3524 C CA . SER B 1 175 ? 14.469 -7.414 8.039 1 77.38 175 SER B CA 1
ATOM 3525 C C . SER B 1 175 ? 15.047 -8.789 8.352 1 77.38 175 SER B C 1
ATOM 3527 O O . SER B 1 175 ? 14.297 -9.758 8.531 1 77.38 175 SER B O 1
ATOM 3529 N N . PRO B 1 176 ? 16.281 -8.922 8.234 1 77 176 PRO B N 1
ATOM 3530 C CA . PRO B 1 176 ? 17.297 -7.855 8.242 1 77 176 PRO B CA 1
ATOM 3531 C C . PRO B 1 176 ? 17.641 -7.363 6.84 1 77 176 PRO B C 1
ATOM 3533 O O . PRO B 1 176 ? 18.438 -6.43 6.688 1 77 176 PRO B O 1
ATOM 3536 N N . ARG B 1 177 ? 17.141 -7.98 5.844 1 83.5 177 ARG B N 1
ATOM 3537 C CA . ARG B 1 177 ? 17.391 -7.512 4.484 1 83.5 177 ARG B CA 1
ATOM 3538 C C . ARG B 1 177 ? 16.609 -6.242 4.188 1 83.5 177 ARG B C 1
ATOM 3540 O O . ARG B 1 177 ? 15.562 -6 4.793 1 83.5 177 ARG B O 1
ATOM 3547 N N . ASN B 1 178 ? 17.125 -5.465 3.295 1 80.94 178 ASN B N 1
ATOM 3548 C CA . ASN B 1 178 ? 16.453 -4.211 2.965 1 80.94 178 ASN B CA 1
ATOM 3549 C C . ASN B 1 178 ? 16.578 -3.885 1.479 1 80.94 178 ASN B C 1
ATOM 3551 O O . ASN B 1 178 ? 16.406 -2.732 1.077 1 80.94 178 ASN B O 1
ATOM 3555 N N . ASP B 1 179 ? 16.859 -4.84 0.75 1 86.06 179 ASP B N 1
ATOM 3556 C CA . ASP B 1 179 ? 17.031 -4.598 -0.68 1 86.06 179 ASP B CA 1
ATOM 3557 C C . ASP B 1 179 ? 15.688 -4.625 -1.4 1 86.06 179 ASP B C 1
ATOM 3559 O O . ASP B 1 179 ? 14.734 -5.254 -0.93 1 86.06 179 ASP B O 1
ATOM 3563 N N . PHE B 1 180 ? 15.617 -3.863 -2.492 1 89 180 PHE B N 1
ATOM 3564 C CA . PHE B 1 180 ? 14.453 -3.758 -3.365 1 89 180 PHE B CA 1
ATOM 3565 C C . PHE B 1 180 ? 14.852 -3.965 -4.82 1 89 180 PHE B C 1
ATOM 3567 O O . PHE B 1 180 ? 15.789 -3.336 -5.312 1 89 180 PHE B O 1
ATOM 3574 N N . HIS B 1 181 ? 14.133 -4.852 -5.434 1 91.88 181 HIS B N 1
ATOM 3575 C CA . HIS B 1 181 ? 14.336 -5.125 -6.852 1 91.88 181 HIS B CA 1
ATOM 3576 C C . HIS B 1 181 ? 13.039 -4.938 -7.637 1 91.88 181 HIS B C 1
ATOM 3578 O O . HIS B 1 181 ? 12.062 -5.664 -7.422 1 91.88 181 HIS B O 1
ATOM 3584 N N . GLN B 1 182 ? 13.094 -3.936 -8.531 1 93.25 182 GLN B N 1
ATOM 3585 C CA . GLN B 1 182 ? 11.93 -3.658 -9.375 1 93.25 182 GLN B CA 1
ATOM 3586 C C . GLN B 1 182 ? 12.141 -4.188 -10.789 1 93.25 182 GLN B C 1
ATOM 3588 O O . GLN B 1 182 ? 13.172 -3.92 -11.414 1 93.25 182 GLN B O 1
ATOM 3593 N N . ILE B 1 183 ? 11.164 -4.922 -11.258 1 92.25 183 ILE B N 1
ATOM 3594 C CA . ILE B 1 183 ? 11.211 -5.473 -12.602 1 92.25 183 ILE B CA 1
ATOM 3595 C C . ILE B 1 183 ? 9.977 -5.023 -13.391 1 92.25 183 ILE B C 1
ATOM 3597 O O . ILE B 1 183 ? 8.844 -5.305 -12.984 1 92.25 183 ILE B O 1
ATOM 3601 N N . ASP B 1 184 ? 10.172 -4.301 -14.5 1 89.62 184 ASP B N 1
ATOM 3602 C CA . ASP B 1 184 ? 9.094 -3.814 -15.352 1 89.62 184 ASP B CA 1
ATOM 3603 C C . ASP B 1 184 ? 8.711 -4.852 -16.406 1 89.62 184 ASP B C 1
ATOM 3605 O O . ASP B 1 184 ? 9.547 -5.246 -17.234 1 89.62 184 ASP B O 1
ATOM 3609 N N . LEU B 1 185 ? 7.527 -5.246 -16.359 1 86.88 185 LEU B N 1
ATOM 3610 C CA . LEU B 1 185 ? 7.07 -6.266 -17.281 1 86.88 185 LEU B CA 1
ATOM 3611 C C . LEU B 1 185 ? 6.152 -5.66 -18.344 1 86.88 185 LEU B C 1
ATOM 3613 O O . LEU B 1 185 ? 5.504 -6.391 -19.094 1 86.88 185 LEU B O 1
ATOM 3617 N N . LYS B 1 186 ? 5.984 -4.277 -18.297 1 71.06 186 LYS B N 1
ATOM 3618 C CA . LYS B 1 186 ? 5.102 -3.619 -19.25 1 71.06 186 LYS B CA 1
ATOM 3619 C C . LYS B 1 186 ? 5.434 -4.031 -20.688 1 71.06 186 LYS B C 1
ATOM 3621 O O . LYS B 1 186 ? 4.535 -4.293 -21.484 1 71.06 186 LYS B O 1
ATOM 3626 N N . ASN B 1 187 ? 6.785 -3.727 -21.109 1 53.19 187 ASN B N 1
ATOM 3627 C CA . ASN B 1 187 ? 7.176 -3.973 -22.484 1 53.19 187 ASN B CA 1
ATOM 3628 C C . ASN B 1 187 ? 7.105 -5.457 -22.828 1 53.19 187 ASN B C 1
ATOM 3630 O O . ASN B 1 187 ? 7.434 -5.852 -23.953 1 53.19 187 ASN B O 1
ATOM 3634 N N . LEU B 1 188 ? 7.18 -6.172 -21.875 1 46.5 188 LEU B N 1
ATOM 3635 C CA . LEU B 1 188 ? 7.102 -7.57 -22.281 1 46.5 188 LEU B CA 1
ATOM 3636 C C . LEU B 1 188 ? 5.836 -7.84 -23.078 1 46.5 188 LEU B C 1
ATOM 3638 O O . LEU B 1 188 ? 5.652 -8.938 -23.609 1 46.5 188 LEU B O 1
ATOM 3642 N N . ASN B 1 189 ? 4.781 -7.129 -22.703 1 40.59 189 ASN B N 1
ATOM 3643 C CA . ASN B 1 189 ? 3.742 -7.5 -23.656 1 40.59 189 ASN B CA 1
ATOM 3644 C C . ASN B 1 189 ? 4.277 -7.516 -25.094 1 40.59 189 ASN B C 1
ATOM 3646 O O . ASN B 1 189 ? 3.91 -8.383 -25.891 1 40.59 189 ASN B O 1
ATOM 3650 N N . ARG B 1 190 ? 4.758 -6.242 -25.594 1 36.47 190 ARG B N 1
ATOM 3651 C CA . ARG B 1 190 ? 4.777 -6.145 -27.047 1 36.47 190 ARG B CA 1
ATOM 3652 C C . ARG B 1 190 ? 5.914 -6.973 -27.641 1 36.47 190 ARG B C 1
ATOM 3654 O O . ARG B 1 190 ? 5.742 -7.625 -28.672 1 36.47 190 ARG B O 1
ATOM 3661 N N . GLU B 1 191 ? 7.16 -6.551 -27.266 1 34.5 191 GLU B N 1
ATOM 3662 C CA . GLU B 1 191 ? 8.18 -7.102 -28.141 1 34.5 191 GLU B CA 1
ATOM 3663 C C . GLU B 1 191 ? 8.406 -8.586 -27.875 1 34.5 191 GLU B C 1
ATOM 3665 O O . GLU B 1 191 ? 8.539 -9.383 -28.812 1 34.5 191 GLU B O 1
ATOM 3670 N N . ASP B 1 192 ? 8.984 -8.844 -26.641 1 34 192 ASP B N 1
ATOM 3671 C CA . ASP B 1 192 ? 9.469 -10.219 -26.547 1 34 192 ASP B CA 1
ATOM 3672 C C . ASP B 1 192 ? 8.336 -11.18 -26.188 1 34 192 ASP B C 1
ATOM 3674 O O . ASP B 1 192 ? 8.578 -12.312 -25.766 1 34 192 ASP B O 1
ATOM 3678 N N . CYS B 1 193 ? 7.312 -10.711 -25.578 1 33.59 193 CYS B N 1
ATOM 3679 C CA . CYS B 1 193 ? 6.27 -11.727 -25.609 1 33.59 193 CYS B CA 1
ATOM 3680 C C . CYS B 1 193 ? 6.316 -12.523 -26.906 1 33.59 193 CYS B C 1
ATOM 3682 O O . CYS B 1 193 ? 6.363 -11.945 -28 1 33.59 193 CYS B O 1
ATOM 3684 N N . ILE B 1 194 ? 6.816 -13.547 -26.781 1 34.41 194 ILE B N 1
ATOM 3685 C CA . ILE B 1 194 ? 6.863 -14.477 -27.906 1 34.41 194 ILE B CA 1
ATOM 3686 C C . ILE B 1 194 ? 5.688 -14.219 -28.844 1 34.41 194 ILE B C 1
ATOM 3688 O O . ILE B 1 194 ? 4.547 -14.094 -28.391 1 34.41 194 ILE B O 1
ATOM 3692 N N . ASP B 1 195 ? 5.828 -13.461 -29.875 1 37.56 195 ASP B N 1
ATOM 3693 C CA . ASP B 1 195 ? 5.016 -13.57 -31.078 1 37.56 195 ASP B CA 1
ATOM 3694 C C . ASP B 1 195 ? 4.172 -14.844 -31.047 1 37.56 195 ASP B C 1
ATOM 3696 O O . ASP B 1 195 ? 4.547 -15.852 -31.656 1 37.56 195 ASP B O 1
ATOM 3700 N N . ASN B 1 196 ? 3.834 -15.234 -30.016 1 42.88 196 ASN B N 1
ATOM 3701 C CA . ASN B 1 196 ? 3.156 -16.531 -30.109 1 42.88 196 ASN B CA 1
ATOM 3702 C C . ASN B 1 196 ? 1.854 -16.406 -30.891 1 42.88 196 ASN B C 1
ATOM 3704 O O . ASN B 1 196 ? 0.772 -16.641 -30.344 1 42.88 196 ASN B O 1
ATOM 3708 N N . ASN B 1 197 ? 2.039 -15.672 -32.125 1 56.12 197 ASN B N 1
ATOM 3709 C CA . ASN B 1 197 ? 1.029 -15.656 -33.188 1 56.12 197 ASN B CA 1
ATOM 3710 C C . ASN B 1 197 ? -0.335 -16.094 -32.656 1 56.12 197 ASN B C 1
ATOM 3712 O O . ASN B 1 197 ? -1.126 -16.688 -33.406 1 56.12 197 ASN B O 1
ATOM 3716 N N . LEU B 1 198 ? -0.503 -15.906 -31.297 1 61.97 198 LEU B N 1
ATOM 3717 C CA . LEU B 1 198 ? -1.833 -16.312 -30.859 1 61.97 198 LEU B CA 1
ATOM 3718 C C . LEU B 1 198 ? -2.844 -15.195 -31.062 1 61.97 198 LEU B C 1
ATOM 3720 O O . LEU B 1 198 ? -2.527 -14.023 -30.844 1 61.97 198 LEU B O 1
ATOM 3724 N N . THR B 1 199 ? -3.941 -15.477 -31.641 1 64.88 199 THR B N 1
ATOM 3725 C CA . THR B 1 199 ? -5.062 -14.555 -31.75 1 64.88 199 THR B CA 1
ATOM 3726 C C . THR B 1 199 ? -5.609 -14.203 -30.359 1 64.88 199 THR B C 1
ATOM 3728 O O . THR B 1 199 ? -5.285 -14.867 -29.375 1 64.88 199 THR B O 1
ATOM 3731 N N . LYS B 1 200 ? -6.336 -13.172 -30.266 1 65.38 200 LYS B N 1
ATOM 3732 C CA . LYS B 1 200 ? -6.98 -12.758 -29.016 1 65.38 200 LYS B CA 1
ATOM 3733 C C . LYS B 1 200 ? -7.746 -13.914 -28.391 1 65.38 200 LYS B C 1
ATOM 3735 O O . LYS B 1 200 ? -7.668 -14.133 -27.172 1 65.38 200 LYS B O 1
ATOM 3740 N N . ARG B 1 201 ? -8.453 -14.625 -29.25 1 73.81 201 ARG B N 1
ATOM 3741 C CA . ARG B 1 201 ? -9.25 -15.75 -28.75 1 73.81 201 ARG B CA 1
ATOM 3742 C C . ARG B 1 201 ? -8.352 -16.859 -28.219 1 73.81 201 ARG B C 1
ATOM 3744 O O . ARG B 1 201 ? -8.641 -17.469 -27.188 1 73.81 201 ARG B O 1
ATOM 3751 N N . GLU B 1 202 ? -7.234 -17.062 -28.891 1 74.38 202 GLU B N 1
ATOM 3752 C CA . GLU B 1 202 ? -6.281 -18.094 -28.469 1 74.38 202 GLU B CA 1
ATOM 3753 C C . GLU B 1 202 ? -5.648 -17.719 -27.125 1 74.38 202 GLU B C 1
ATOM 3755 O O . GLU B 1 202 ? -5.457 -18.578 -26.266 1 74.38 202 GLU B O 1
ATOM 3760 N N . SER B 1 203 ? -5.445 -16.531 -27 1 69.5 203 SER B N 1
ATOM 3761 C CA . SER B 1 203 ? -4.875 -16.047 -25.734 1 69.5 203 SER B CA 1
ATOM 3762 C C . SER B 1 203 ? -5.855 -16.219 -24.578 1 69.5 203 SER B C 1
ATOM 3764 O O . SER B 1 203 ? -5.461 -16.594 -23.484 1 69.5 203 SER B O 1
ATOM 3766 N N . GLU B 1 204 ? -7.031 -15.953 -24.812 1 71.5 204 GLU B N 1
ATOM 3767 C CA . GLU B 1 204 ? -8.094 -16.141 -23.828 1 71.5 204 GLU B CA 1
ATOM 3768 C C . GLU B 1 204 ? -8.188 -17.609 -23.406 1 71.5 204 GLU B C 1
ATOM 3770 O O . GLU B 1 204 ? -8.297 -17.906 -22.219 1 71.5 204 GLU B O 1
ATOM 3775 N N . ILE B 1 205 ? -8.195 -18.422 -24.406 1 75.88 205 ILE B N 1
ATOM 3776 C CA . ILE B 1 205 ? -8.305 -19.844 -24.156 1 75.88 205 ILE B CA 1
ATOM 3777 C C . ILE B 1 205 ? -7.074 -20.344 -23.406 1 75.88 205 ILE B C 1
ATOM 3779 O O . ILE B 1 205 ? -7.191 -21.125 -22.453 1 75.88 205 ILE B O 1
ATOM 3783 N N . LEU B 1 206 ? -5.934 -19.797 -23.766 1 73.12 206 LEU B N 1
ATOM 3784 C CA . LEU B 1 206 ? -4.691 -20.156 -23.094 1 73.12 206 LEU B CA 1
ATOM 3785 C C . LEU B 1 206 ? -4.762 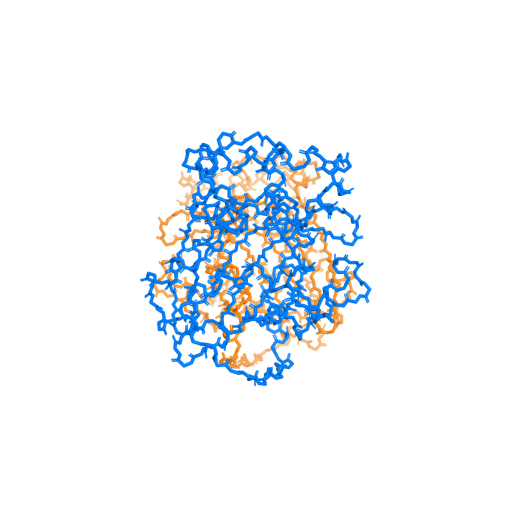-19.797 -21.609 1 73.12 206 LEU B C 1
ATOM 3787 O O . LEU B 1 206 ? -4.305 -20.562 -20.766 1 73.12 206 LEU B O 1
ATOM 3791 N N . ALA B 1 207 ? -5.406 -18.734 -21.422 1 67 207 ALA B N 1
ATOM 3792 C CA . ALA B 1 207 ? -5.555 -18.297 -20.031 1 67 207 ALA B CA 1
ATOM 3793 C C . ALA B 1 207 ? -6.395 -19.281 -19.234 1 67 207 ALA B C 1
ATOM 3795 O O . ALA B 1 207 ? -6.062 -19.594 -18.094 1 67 207 ALA B O 1
ATOM 3796 N N . PHE B 1 208 ? -7.43 -19.766 -19.766 1 71.25 208 PHE B N 1
ATOM 3797 C CA . PHE B 1 208 ? -8.297 -20.734 -19.109 1 71.25 208 PHE B CA 1
ATOM 3798 C C . PHE B 1 208 ? -7.586 -22.078 -18.953 1 71.25 208 PHE B C 1
ATOM 3800 O O . PHE B 1 208 ? -7.75 -22.75 -17.922 1 71.25 208 PHE B O 1
ATOM 3807 N N . ILE B 1 209 ? -6.75 -22.375 -19.953 1 72.62 209 ILE B N 1
ATOM 3808 C CA . ILE B 1 209 ? -5.973 -23.609 -19.875 1 72.62 209 ILE B CA 1
ATOM 3809 C C . ILE B 1 209 ? -4.977 -23.516 -18.719 1 72.62 209 ILE B C 1
ATOM 3811 O O . ILE B 1 209 ? -4.832 -24.453 -17.938 1 72.62 209 ILE B O 1
ATOM 3815 N N . ALA B 1 210 ? -4.496 -22.375 -18.703 1 62.84 210 ALA B N 1
ATOM 3816 C CA . ALA B 1 210 ? -3.494 -22.141 -17.656 1 62.84 210 ALA B CA 1
ATOM 3817 C C . ALA B 1 210 ? -4.121 -22.203 -16.266 1 62.84 210 ALA B C 1
ATOM 3819 O O . ALA B 1 210 ? -3.461 -22.609 -15.305 1 62.84 210 ALA B O 1
ATOM 3820 N N . LYS B 1 211 ? -5.344 -21.828 -16.297 1 60.34 211 LYS B N 1
ATOM 3821 C CA . LYS B 1 211 ? -6.094 -21.828 -15.039 1 60.34 211 LYS B CA 1
ATOM 3822 C C . LYS B 1 211 ? -6.551 -23.234 -14.672 1 60.34 211 LYS B C 1
ATOM 3824 O O . LYS B 1 211 ? -7.09 -23.453 -13.586 1 60.34 211 LYS B O 1
ATOM 3829 N N . GLY B 1 212 ? -6.309 -24.125 -15.555 1 62.78 212 GLY B N 1
ATOM 3830 C CA . GLY B 1 212 ? -6.609 -25.516 -15.297 1 62.78 212 GLY B CA 1
ATOM 3831 C C . GLY B 1 212 ? -7.973 -25.938 -15.805 1 62.78 212 GLY B C 1
ATOM 3832 O O . GLY B 1 212 ? -8.461 -27.016 -15.469 1 62.78 212 GLY B O 1
ATOM 3833 N N . TYR B 1 213 ? -8.648 -25.156 -16.5 1 73.19 213 TYR B N 1
ATOM 3834 C CA . TYR B 1 213 ? -9.961 -25.5 -17.031 1 73.19 213 TYR B CA 1
ATOM 3835 C C . TYR B 1 213 ? -9.844 -26.5 -18.172 1 73.19 213 TYR B C 1
ATOM 3837 O O . TYR B 1 213 ? -8.922 -26.422 -19 1 73.19 213 TYR B O 1
ATOM 3845 N N . SER B 1 214 ? -10.719 -27.484 -18.156 1 78.25 214 SER B N 1
ATOM 3846 C CA . SER B 1 214 ? -10.789 -28.438 -19.266 1 78.25 214 SER B CA 1
ATOM 3847 C C . SER B 1 214 ? -11.422 -27.781 -20.5 1 78.25 214 SER B C 1
ATOM 3849 O O . SER B 1 214 ? -12.039 -26.719 -20.391 1 78.25 214 SER B O 1
ATOM 3851 N N . ALA B 1 215 ? -11.211 -28.484 -21.656 1 82.44 215 ALA B N 1
ATOM 3852 C CA . ALA B 1 215 ? -11.805 -27.984 -22.906 1 82.44 215 ALA B CA 1
ATOM 3853 C C . ALA B 1 215 ? -13.32 -27.859 -22.766 1 82.44 215 ALA B C 1
ATOM 3855 O O . ALA B 1 215 ? -13.906 -26.906 -23.297 1 82.44 215 ALA B O 1
ATOM 3856 N N . THR B 1 216 ? -13.852 -28.734 -22.047 1 85.12 216 THR B N 1
ATOM 3857 C CA . THR B 1 216 ? -15.297 -28.703 -21.844 1 85.12 216 THR B CA 1
ATOM 3858 C C . THR B 1 216 ? -15.703 -27.516 -20.984 1 85.12 216 THR B C 1
ATOM 3860 O O . THR B 1 216 ? -16.672 -26.828 -21.297 1 85.12 216 THR B O 1
ATOM 3863 N N . GLU B 1 217 ? -14.977 -27.25 -19.984 1 81 217 GLU B N 1
ATOM 3864 C CA . GLU B 1 217 ? -15.258 -26.125 -19.078 1 81 217 GLU B CA 1
ATOM 3865 C C . GLU B 1 217 ? -15.055 -24.797 -19.781 1 81 217 GLU B C 1
ATOM 3867 O O . GLU B 1 217 ? -15.859 -23.875 -19.625 1 81 217 GLU B O 1
ATOM 3872 N N . ILE B 1 218 ? -14.016 -24.688 -20.469 1 82.69 218 ILE B N 1
ATOM 3873 C CA . ILE B 1 218 ? -13.719 -23.469 -21.219 1 82.69 218 ILE B CA 1
ATOM 3874 C C . ILE B 1 218 ? -14.836 -23.188 -22.219 1 82.69 218 ILE B C 1
ATOM 3876 O O . ILE B 1 218 ? -15.258 -22.047 -22.375 1 82.69 218 ILE B O 1
ATOM 3880 N N . ALA B 1 219 ? -15.391 -24.234 -22.859 1 85.38 219 ALA B N 1
ATOM 3881 C CA . ALA B 1 219 ? -16.484 -24.125 -23.812 1 85.38 219 ALA B CA 1
ATOM 3882 C C . ALA B 1 219 ? -17.719 -23.531 -23.156 1 85.38 219 ALA B C 1
ATOM 3884 O O . ALA B 1 219 ? -18.375 -22.656 -23.734 1 85.38 219 ALA B O 1
ATOM 3885 N N . GLN B 1 220 ? -17.953 -23.906 -22.016 1 79.69 220 GLN B N 1
ATOM 3886 C CA . GLN B 1 220 ? -19.125 -23.422 -21.281 1 79.69 220 GLN B CA 1
ATOM 3887 C C . GLN B 1 220 ? -18.953 -21.969 -20.875 1 79.69 220 GLN B C 1
ATOM 3889 O O . GLN B 1 220 ? -19.891 -21.172 -20.984 1 79.69 220 GLN B O 1
ATOM 3894 N N . ILE B 1 221 ? -17.734 -21.688 -20.5 1 74.62 221 ILE B N 1
ATOM 3895 C CA . ILE B 1 221 ? -17.453 -20.375 -19.953 1 74.62 221 ILE B CA 1
ATOM 3896 C C . ILE B 1 221 ? -17.5 -19.328 -21.078 1 74.62 221 ILE B C 1
ATOM 3898 O O . ILE B 1 221 ? -18.047 -18.234 -20.891 1 74.62 221 ILE B O 1
ATOM 3902 N N . LEU B 1 222 ? -16.922 -19.641 -22.172 1 76.19 222 LEU B N 1
ATOM 3903 C CA . LEU B 1 222 ? -16.781 -18.688 -23.281 1 76.19 222 LEU B CA 1
ATOM 3904 C C . LEU B 1 222 ? -17.938 -18.828 -24.266 1 76.19 222 LEU B C 1
ATOM 3906 O O . LEU B 1 222 ? -17.969 -18.141 -25.297 1 76.19 222 LEU B O 1
ATOM 3910 N N . ILE B 1 223 ? -18.922 -19.703 -23.906 1 80.25 223 ILE B N 1
ATOM 3911 C CA . ILE B 1 223 ? -20.062 -19.984 -24.766 1 80.25 223 ILE B CA 1
ATOM 3912 C C . ILE B 1 223 ? -19.594 -20.344 -26.172 1 80.25 223 ILE B C 1
ATOM 3914 O O . ILE B 1 223 ? -20.016 -19.734 -27.156 1 80.25 223 ILE B O 1
ATOM 3918 N N . LEU B 1 224 ? -18.719 -21.281 -26.297 1 83 224 LEU B N 1
ATOM 3919 C CA . LEU B 1 224 ? -18.203 -21.891 -27.516 1 83 224 LEU B CA 1
ATOM 3920 C C . LEU B 1 224 ? -18.453 -23.391 -27.547 1 83 224 LEU B C 1
ATOM 3922 O O . LEU B 1 224 ? -18.812 -23.969 -26.516 1 83 224 LEU B O 1
ATOM 3926 N N . SER B 1 225 ? -18.469 -24 -28.703 1 82.38 225 SER B N 1
ATOM 3927 C CA . SER B 1 225 ? -18.531 -25.453 -28.766 1 82.38 225 SER B CA 1
ATOM 3928 C C . SER B 1 225 ? -17.203 -26.078 -28.312 1 82.38 225 SER B C 1
ATOM 3930 O O . SER B 1 225 ? -16.141 -25.469 -28.453 1 82.38 225 SER B O 1
ATOM 3932 N N . GLU B 1 226 ? -17.328 -27.219 -27.719 1 87.31 226 GLU B N 1
ATOM 3933 C CA . GLU B 1 226 ? -16.125 -27.953 -27.328 1 87.31 226 GLU B CA 1
ATOM 3934 C C . GLU B 1 226 ? -15.18 -28.141 -28.516 1 87.31 226 GLU B C 1
ATOM 3936 O O . GLU B 1 226 ? -13.961 -28.094 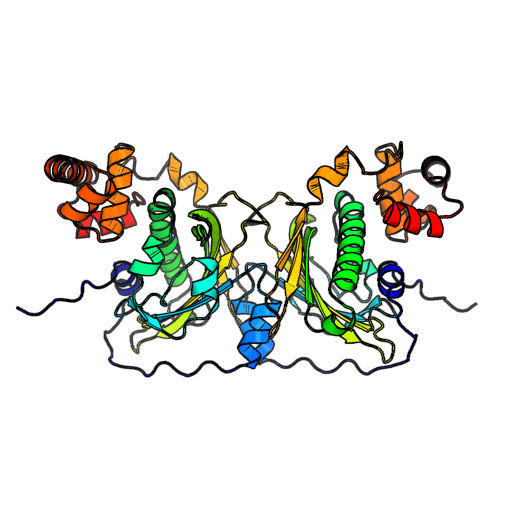-28.344 1 87.31 226 GLU B O 1
ATOM 3941 N N . HIS B 1 227 ? -15.758 -28.344 -29.641 1 88 227 HIS B N 1
ATOM 3942 C CA . HIS B 1 227 ? -14.969 -28.531 -30.859 1 88 227 HIS B CA 1
ATOM 3943 C C . HIS B 1 227 ? -14.141 -27.281 -31.156 1 88 227 HIS B C 1
ATOM 3945 O O . HIS B 1 227 ? -12.953 -27.375 -31.484 1 88 227 HIS B O 1
ATOM 3951 N N . THR B 1 228 ? -14.672 -26.109 -31.094 1 87.69 228 THR B N 1
ATOM 3952 C CA . THR B 1 228 ? -13.984 -24.844 -31.328 1 87.69 228 THR B CA 1
ATOM 3953 C C . THR B 1 228 ? -12.844 -24.656 -30.344 1 87.69 228 THR B C 1
ATOM 3955 O O . THR B 1 228 ? -11.75 -24.234 -30.719 1 87.69 228 THR B O 1
ATOM 3958 N N . VAL B 1 229 ? -13.133 -24.969 -29.078 1 87.75 229 VAL B N 1
ATOM 3959 C CA . VAL B 1 229 ? -12.102 -24.828 -28.062 1 87.75 229 VAL B CA 1
ATOM 3960 C C . VAL B 1 229 ? -10.938 -25.766 -28.375 1 87.75 229 VAL B C 1
ATOM 3962 O O . VAL B 1 229 ? -9.773 -25.391 -28.25 1 87.75 229 VAL B O 1
ATOM 3965 N N . ARG B 1 230 ? -11.281 -27 -28.781 1 86.56 230 ARG B N 1
ATOM 3966 C CA . ARG B 1 230 ? -10.25 -27.969 -29.109 1 86.56 230 ARG B CA 1
ATOM 3967 C C . ARG B 1 230 ? -9.422 -27.516 -30.312 1 86.56 230 ARG B C 1
ATOM 3969 O O . ARG B 1 230 ? -8.211 -27.734 -30.344 1 86.56 230 ARG B O 1
ATOM 3976 N N . THR B 1 231 ? -10.102 -26.922 -31.234 1 88 231 THR B N 1
ATOM 3977 C CA . THR B 1 231 ? -9.398 -26.375 -32.406 1 88 231 THR B CA 1
ATOM 3978 C C . THR B 1 231 ? -8.445 -25.266 -31.984 1 88 231 THR B C 1
ATOM 3980 O O . THR B 1 231 ? -7.289 -25.234 -32.406 1 88 231 THR B O 1
ATOM 3983 N N . HIS B 1 232 ? -8.922 -24.359 -31.141 1 85.75 232 HIS B N 1
ATOM 3984 C CA . HIS B 1 232 ? -8.062 -23.281 -30.641 1 85.75 232 HIS B CA 1
ATOM 3985 C C . HIS B 1 232 ? -6.891 -23.844 -29.844 1 85.75 232 HIS B C 1
ATOM 3987 O O . HIS B 1 232 ? -5.762 -23.359 -29.969 1 85.75 232 HIS B O 1
ATOM 3993 N N . ARG B 1 233 ? -7.18 -24.812 -29.094 1 84.81 233 ARG B N 1
ATOM 3994 C CA . ARG B 1 233 ? -6.133 -25.469 -28.312 1 84.81 233 ARG B CA 1
ATOM 3995 C C . ARG B 1 233 ? -5.047 -26.031 -29.234 1 84.81 233 ARG B C 1
ATOM 3997 O O . ARG B 1 233 ? -3.854 -25.875 -28.953 1 84.81 233 ARG B O 1
ATOM 4004 N N . LYS B 1 234 ? -5.516 -26.734 -30.25 1 85.12 234 LYS B N 1
ATOM 4005 C CA . LYS B 1 234 ? -4.582 -27.281 -31.219 1 85.12 234 LYS B CA 1
ATOM 4006 C C . LYS B 1 234 ? -3.744 -26.172 -31.859 1 85.12 234 LYS B C 1
ATOM 4008 O O . LYS B 1 234 ? -2.531 -26.328 -32.031 1 85.12 234 LYS B O 1
ATOM 4013 N N . ASN B 1 235 ? -4.371 -25.078 -32.219 1 85 235 ASN B N 1
ATOM 4014 C CA . ASN B 1 235 ? -3.666 -23.953 -32.812 1 85 235 ASN B CA 1
ATOM 4015 C C . ASN B 1 235 ? -2.641 -23.359 -31.844 1 85 235 ASN B C 1
ATOM 4017 O O . ASN B 1 235 ? -1.524 -23.031 -32.25 1 85 235 ASN B O 1
ATOM 4021 N N . ILE B 1 236 ? -3.057 -23.25 -30.609 1 80.31 236 ILE B N 1
ATOM 4022 C CA . ILE B 1 236 ? -2.182 -22.703 -29.578 1 80.31 236 ILE B CA 1
ATOM 4023 C C . ILE B 1 236 ? -0.945 -23.594 -29.422 1 80.31 236 ILE B C 1
ATOM 4025 O O . ILE B 1 236 ? 0.181 -23.094 -29.375 1 80.31 236 ILE B O 1
ATOM 4029 N N . LEU B 1 237 ? -1.219 -24.891 -29.375 1 79.19 237 LEU B N 1
ATOM 4030 C CA . LEU B 1 237 ? -0.118 -25.844 -29.25 1 79.19 237 LEU B CA 1
ATOM 4031 C C . LEU B 1 237 ? 0.828 -25.734 -30.438 1 79.19 237 LEU B C 1
ATOM 4033 O O . LEU B 1 237 ? 2.049 -25.766 -30.266 1 79.19 237 LEU B O 1
ATOM 4037 N N . ALA B 1 238 ? 0.271 -25.609 -31.578 1 81.31 238 ALA B N 1
ATOM 4038 C CA . ALA B 1 238 ? 1.06 -25.516 -32.812 1 81.31 238 ALA B CA 1
ATOM 4039 C C . ALA B 1 238 ? 1.869 -24.219 -32.844 1 81.31 238 ALA B C 1
ATOM 4041 O O . ALA B 1 238 ? 3.068 -24.25 -33.125 1 81.31 238 ALA B O 1
ATOM 4042 N N . LYS B 1 239 ? 1.192 -23.141 -32.438 1 77 239 LYS B N 1
ATOM 4043 C CA . LYS B 1 239 ? 1.838 -21.828 -32.531 1 77 239 LYS B CA 1
ATOM 4044 C C . LYS B 1 239 ? 2.924 -21.688 -31.469 1 77 239 LYS B C 1
ATOM 4046 O O . LYS B 1 239 ? 3.893 -20.953 -31.656 1 77 239 LYS B O 1
ATOM 4051 N N . THR B 1 240 ? 2.73 -22.422 -30.453 1 72.38 240 THR B N 1
ATOM 4052 C CA . THR B 1 240 ? 3.693 -22.328 -29.359 1 72.38 240 THR B CA 1
ATOM 4053 C C . THR B 1 240 ? 4.672 -23.5 -29.406 1 72.38 240 THR B C 1
ATOM 4055 O O . THR B 1 240 ? 5.539 -23.609 -28.531 1 72.38 240 THR B O 1
ATOM 4058 N N . ASN B 1 241 ? 4.555 -24.359 -30.391 1 74.12 241 ASN B N 1
ATOM 4059 C CA . ASN B 1 241 ? 5.359 -25.578 -30.516 1 74.12 241 ASN B CA 1
ATOM 4060 C C . ASN B 1 241 ? 5.352 -26.391 -29.219 1 74.12 241 ASN B C 1
ATOM 4062 O O . ASN B 1 241 ? 6.41 -26.766 -28.719 1 74.12 241 ASN B O 1
ATOM 4066 N N . SER B 1 242 ? 4.109 -26.5 -28.688 1 76.44 242 SER B N 1
ATOM 4067 C CA . SER B 1 242 ? 3.934 -27.281 -27.469 1 76.44 242 SER B CA 1
ATOM 4068 C C . SER B 1 242 ? 3.221 -28.594 -27.766 1 76.44 242 SER B C 1
ATOM 4070 O O . SER B 1 242 ? 2.299 -28.641 -28.594 1 76.44 242 SER B O 1
ATOM 4072 N N . ARG B 1 243 ? 3.711 -29.656 -27.219 1 77 243 ARG B N 1
ATOM 4073 C CA . ARG B 1 243 ? 3.178 -30.984 -27.5 1 77 243 ARG B CA 1
ATOM 4074 C C . ARG B 1 243 ? 1.888 -31.234 -26.719 1 77 243 ARG B C 1
ATOM 4076 O O . ARG B 1 243 ? 1.047 -32.031 -27.141 1 77 243 ARG B O 1
ATOM 4083 N N . ASN B 1 244 ? 1.835 -30.656 -25.469 1 74.06 244 ASN B N 1
ATOM 4084 C CA . ASN B 1 244 ? 0.667 -30.844 -24.609 1 74.06 244 ASN B CA 1
ATOM 4085 C C . ASN B 1 244 ? 0.438 -29.625 -23.719 1 74.06 244 ASN B C 1
ATOM 4087 O O . ASN B 1 244 ? 1.233 -28.688 -23.719 1 74.06 244 ASN B O 1
ATOM 4091 N N . SER B 1 245 ? -0.731 -29.609 -23.078 1 67.19 245 SER B N 1
ATOM 4092 C CA . SER B 1 245 ? -1.138 -28.469 -22.25 1 67.19 245 SER B CA 1
ATOM 4093 C C . SER B 1 245 ? -0.111 -28.188 -21.156 1 67.19 245 SER B C 1
ATOM 4095 O O . SER B 1 245 ? 0.117 -27.031 -20.797 1 67.19 245 SER B O 1
ATOM 4097 N N . LYS B 1 246 ? 0.447 -29.25 -20.719 1 63.12 246 LYS B N 1
ATOM 4098 C CA . LYS B 1 246 ? 1.445 -29.078 -19.672 1 63.12 246 LYS B CA 1
ATOM 4099 C C . LYS B 1 246 ? 2.664 -28.312 -20.188 1 63.12 246 LYS B C 1
ATOM 4101 O O . LYS B 1 246 ? 3.162 -27.406 -19.531 1 63.12 246 LYS B O 1
ATOM 4106 N N . GLU B 1 247 ? 3.154 -28.875 -21.281 1 66 247 GLU B N 1
ATOM 4107 C CA . GLU B 1 247 ? 4.277 -28.188 -21.922 1 66 247 GLU B CA 1
ATOM 4108 C C . GLU B 1 247 ? 3.9 -26.75 -22.312 1 66 247 GLU B C 1
ATOM 4110 O O . GLU B 1 247 ? 4.719 -25.844 -22.188 1 66 247 GLU B O 1
ATOM 4115 N N . LEU B 1 248 ? 2.691 -26.656 -22.812 1 66.44 248 LEU B N 1
ATOM 4116 C CA . LEU B 1 248 ? 2.193 -25.344 -23.203 1 66.44 248 LEU B CA 1
ATOM 4117 C C . LEU B 1 248 ? 2.256 -24.375 -22.016 1 66.44 248 LEU B C 1
ATOM 4119 O O . LEU B 1 248 ? 2.74 -23.25 -22.156 1 66.44 248 LEU B O 1
ATOM 4123 N N . VAL B 1 249 ? 1.731 -24.859 -21.047 1 59.31 249 VAL B N 1
ATOM 4124 C CA . VAL B 1 249 ? 1.708 -24.016 -19.859 1 59.31 249 VAL B CA 1
ATOM 4125 C C . VAL B 1 249 ? 3.137 -23.688 -19.422 1 59.31 249 VAL B C 1
ATOM 4127 O O . VAL B 1 249 ? 3.439 -22.547 -19.078 1 59.31 249 VAL B O 1
ATOM 4130 N N . LYS B 1 250 ? 4.012 -24.688 -19.594 1 56.34 250 LYS B N 1
ATOM 4131 C CA . LYS B 1 250 ? 5.418 -24.469 -19.266 1 56.34 250 LYS B CA 1
ATOM 4132 C C . LYS B 1 250 ? 6.043 -23.422 -20.203 1 56.34 250 LYS B C 1
ATOM 4134 O O . LYS B 1 250 ? 6.73 -22.516 -19.734 1 56.34 250 LYS B O 1
ATOM 4139 N N . LYS B 1 251 ? 5.891 -23.75 -21.5 1 56.69 251 LYS B N 1
ATOM 4140 C CA . LYS B 1 251 ? 6.453 -22.859 -22.5 1 56.69 251 LYS B CA 1
ATOM 4141 C C . LYS B 1 251 ? 5.832 -21.469 -22.406 1 56.69 251 LYS B C 1
ATOM 4143 O O . LYS B 1 251 ? 6.516 -20.453 -22.609 1 56.69 251 LYS B O 1
ATOM 4148 N N . ALA B 1 252 ? 4.523 -21.531 -22.328 1 55.22 252 ALA B N 1
ATOM 4149 C CA . ALA B 1 252 ? 3.83 -20.25 -22.219 1 55.22 252 ALA B CA 1
ATOM 4150 C C . ALA B 1 252 ? 4.379 -19.438 -21.047 1 55.22 252 ALA B C 1
ATOM 4152 O O . ALA B 1 252 ? 4.535 -18.219 -21.156 1 55.22 252 ALA B O 1
ATOM 4153 N N . PHE B 1 253 ? 4.758 -20.25 -20.156 1 46.03 253 PHE B N 1
ATOM 4154 C CA . PHE B 1 253 ? 5.398 -19.656 -18.984 1 46.03 253 PHE B CA 1
ATOM 4155 C C . PHE B 1 253 ? 6.812 -19.203 -19.312 1 46.03 253 PHE B C 1
ATOM 4157 O O . PHE B 1 253 ? 7.219 -18.109 -18.938 1 46.03 253 PHE B O 1
ATOM 4164 N N . LYS B 1 254 ? 7.539 -20.109 -19.938 1 47.62 254 LYS B N 1
ATOM 4165 C CA . LYS B 1 254 ? 8.93 -19.844 -20.281 1 47.62 254 LYS B CA 1
ATOM 4166 C C . LYS B 1 254 ? 9.039 -18.719 -21.297 1 47.62 254 LYS B C 1
ATOM 4168 O O . LYS B 1 254 ? 9.961 -17.906 -21.234 1 47.62 254 LYS B O 1
ATOM 4173 N N . ASN B 1 255 ? 8.062 -18.797 -22.234 1 47.44 255 ASN B N 1
ATOM 4174 C CA . ASN B 1 255 ? 8.156 -17.875 -23.359 1 47.44 255 ASN B CA 1
ATOM 4175 C C . ASN B 1 255 ? 7.32 -16.609 -23.125 1 47.44 255 ASN B C 1
ATOM 4177 O O . ASN B 1 255 ? 7.207 -15.766 -24 1 47.44 255 ASN B O 1
ATOM 4181 N N . GLY B 1 256 ? 6.859 -16.5 -22 1 43.5 256 GLY B N 1
ATOM 4182 C CA . GLY B 1 256 ? 6.121 -15.305 -21.625 1 43.5 256 GLY B CA 1
ATOM 4183 C C . GLY B 1 256 ? 4.781 -15.188 -22.328 1 43.5 256 GLY B C 1
ATOM 4184 O O . GLY B 1 256 ? 4.32 -14.078 -22.609 1 43.5 256 GLY B O 1
ATOM 4185 N N . LEU B 1 257 ? 4.258 -16.359 -22.891 1 44.56 257 LEU B N 1
ATOM 4186 C CA . LEU B 1 257 ? 3.021 -16.328 -23.656 1 44.56 257 LEU B CA 1
ATOM 4187 C C . LEU B 1 257 ? 1.812 -16.188 -22.75 1 44.56 257 LEU B C 1
ATOM 4189 O O . LEU B 1 257 ? 0.735 -15.789 -23.188 1 44.56 257 LEU B O 1
ATOM 4193 N N . ILE B 1 258 ? 1.996 -16.719 -21.578 1 45.97 258 ILE B N 1
ATOM 4194 C CA . ILE B 1 258 ? 0.965 -16.562 -20.562 1 45.97 258 ILE B CA 1
ATOM 4195 C C . ILE B 1 258 ? 1.61 -16.172 -19.234 1 45.97 258 ILE B C 1
ATOM 4197 O O . ILE B 1 258 ? 2.779 -16.484 -19 1 45.97 258 ILE B O 1
#

Sequence (516 aa):
MGNIEKKHPLIEIWNAYPSSRKEDTEILNKPPIERIIGEMFAIGEFYYYVLNITNSTLSNHHENILKLHGLKKPPKNLTEIFDLAHPDDIEFIIRAEEVVIKKMAEIGIEHQLYLKSSYCFRMRTAKGNYELFHHQAMVTMEGEDKSLVQSINIHTNINHITKENPYTVLISGISPRNDFHQIDLKNLNREDCIDNNLTKRESEILAFIAKGYSATEIAQILILSEHTVRTHRKNILAKTNSRNSKELVKKAFKNGLIMGNIEKKHPLIEIWNAYPSSRKEDTEILNKPPIERIIGEMFAIGEFYYYVLNITNSTLSNHHENILKLHGLKKPPKNLTEIFDLAHPDDIEFIIRAEEVVIKKMAEIGIEHQLYLKSSYCFRMRTAKGNYELFHHQAMVTMEGEDKSLVQSINIHTNINHITKENPYTVLISGISPRNDFHQIDLKNLNREDCIDNNLTKRESEILAFIAKGYSATEIAQILILSEHTVRTHRKNILAKTNSRNSKELVKKAFKNGLI

Solvent-accessible surface area (backbone atoms only — not comparable to full-atom values): 27451 Å² total; per-residue (Å²): 134,81,82,76,76,79,63,37,58,66,24,52,64,45,47,68,35,63,42,50,86,74,82,86,74,81,81,79,85,82,68,70,73,54,51,56,40,30,54,67,39,41,90,36,67,53,31,37,33,33,35,33,38,76,64,24,36,45,44,77,65,38,73,46,49,31,66,53,41,57,42,94,62,80,64,55,36,50,56,57,54,55,68,34,36,38,72,87,40,44,30,56,51,46,33,48,51,50,51,48,55,52,50,44,53,72,76,31,69,89,45,47,72,37,36,33,40,34,39,56,46,37,29,44,30,50,84,70,49,72,41,28,24,41,38,35,40,30,41,75,39,63,32,97,62,65,3,60,37,27,30,42,37,36,43,26,46,37,41,75,55,42,78,64,76,52,43,33,37,37,39,33,36,32,84,90,43,76,51,75,45,80,43,78,49,57,62,39,62,70,70,65,16,46,78,40,82,56,49,74,69,38,49,54,50,47,36,41,47,58,67,64,45,48,55,63,52,46,11,63,73,71,71,47,52,47,66,57,41,49,51,42,48,52,49,47,24,60,59,61,71,25,92,43,72,68,48,31,48,48,44,23,40,74,42,45,63,36,136,81,82,75,75,80,65,38,60,67,24,53,63,46,48,67,35,64,37,54,86,73,83,86,73,82,80,79,88,82,73,70,76,53,53,57,41,32,56,68,39,41,91,37,66,52,32,39,35,32,35,32,39,78,63,25,35,44,44,78,66,38,73,46,51,29,65,52,40,56,42,94,62,80,66,55,35,52,57,58,56,55,70,33,37,39,71,88,39,45,30,56,51,47,33,48,50,51,52,48,54,53,49,44,55,71,76,30,68,90,46,47,71,35,35,32,39,34,40,54,47,37,31,43,30,51,86,70,47,74,41,26,24,41,38,35,40,31,41,75,40,62,35,97,62,64,3,61,39,27,29,42,37,36,44,28,46,37,40,76,57,43,78,62,75,49,43,31,39,37,39,33,36,32,84,90,43,76,52,75,45,80,43,76,49,56,64,41,61,70,69,66,15,47,77,40,83,56,49,75,68,38,49,53,51,48,36,39,45,58,68,63,45,48,55,63,54,45,10,63,73,70,71,48,53,47,66,56,42,48,50,40,49,51,48,47,24,61,56,61,74,25,92,44,71,67,48,31,48,47,43,24,42,72,43,46,64,34

Organism: NCBI:txid2305228

InterPro domains:
  IPR000792 Transcription regulator LuxR, C-terminal [PF00196] (197-251)
  IPR000792 Transcription regulator LuxR, C-terminal [PR00038] (198-212)
  IPR000792 Transcription regulator LuxR, C-terminal [PR00038] (212-228)
  IPR000792 Transcription regulator LuxR, C-terminal [PR00038] (228-240)
  IPR000792 Transcription regulator LuxR, C-terminal [PS00622] (212-239)
  IPR000792 Transcription regulator LuxR, C-terminal [PS50043] (191-256)
  IPR000792 Transcription regulator LuxR, C-terminal [SM00421] (195-252)
  IPR000792 Transcription regulator LuxR, C-terminal [cd06170] (198-254)
  IPR016032 Signal transduction response regulator, C-terminal effector [SSF46894] (192-258)
  IPR036388 Winged helix-like DNA-binding domain superfamily [G3DSA:1.10.10.10] (196-258)

Secondary structure (DSSP, 8-state):
--------HHHHHHHTTT-------------SHHHHHHHHH-SSSEEEEEEETTTTEEES--THHHHHHT-SS---BHHHHHTTB-GGGHHHHHHHHHHHHHHHHHH-GGGGGGEEEEEEEEEE-TTS-EEEEEEEEEEEEE-TT--EEEEEEEEEE-TTT-SS---EEEEEE-TT---EEEEE-STTTTTSS------HHHHHHHHHHHTT--HHHHHHHHT--HHHHHHHHHHHHHHTT-SSHHHHHHHHHHTT--/--------HHHHHHHTTT-------------SHHHHHHHHH-SSSEEEEEEETTTTEEES--THHHHHHT-SS---BHHHHHTTB-GGGHHHHHHHHHHHHHHHHHH-GGGGGGEEEEEEEEEE-TTS-EEEEEEEEEEEEE-TT--EEEEEEEEEE-TTT-SS---EEEEEE-TT---EEEEE-STTTTTSS------HHHHHHHHHHHTT--HHHHHHHHT--HHHHHHHHHHHHHHTT-SSHHHHHHHHHHTT--

=== Feature glossary ===
A reading guide for the features in this record.

Start from the sequence.

  · Sequence gives the chain of amino acids in standard one-letter code (A=alanine, C=cysteine, …, Y=tyrosine), read N→C. It is the only feature that is directly encoded by the gene; all structural features are derived from the folded form of this sequence.

Fold it, and you get atomic coordinates and the backbone conformation that goes with them.

  · The mmCIF table is the protein's shape written out atom by atom. For each backbone N, Cα, C, and carbonyl O, it records an (x, y, z) coordinate triple in Å plus the residue type, chain letter, and residue number.

  · Backbone dihedral angles. Every residue except chain termini has a φ (preceding-C → N → Cα → C) and a ψ (N → Cα → C → next-N). They are reported in degrees following the IUPAC sign convention. Secondary structure is essentially a statement about which (φ, ψ) basin each residue occupies.

  · DSSP 8-state secondary structure assigns each residue one of H (α-helix), G (3₁₀-helix), I (π-helix), E (extended β-strand), B (isolated β-bridge), T (hydrogen-bonded turn), S (bend), or '-' (coil). The assignment is computed from backbone hydrogen-bond geometry via the Kabsch–Sander algorithm.

  · P-SEA three-state annotation labels each residue as helix, strand, or coil based purely on the geometry of the Cα trace. It serves as a fallback when the full backbone (and thus DSSP) is unavailable.

Summarize the fold with a handful of shape descriptors and a per-residue structural alphabet.

  · Radius of gyration (Rg) is the root-mean-square distance of Cα atoms from their centroid — a single number for overall size and compactness. A globular domain of N residues has Rg ≈ 2.2·N^0.38 Å; an extended or disordered chain has a much larger Rg. The Cα contact count is the number of residue pairs whose Cα atoms are within 8 Å and are more than four positions apart in sequence — a standard proxy for tertiary packing density. The bounding box is the smallest axis-aligned box enclosing all Cα atoms.

  · Foldseek's 3Di representation compresses backbone geometry into a per-residue letter drawn from a learned twenty-state alphabet. It captures the tertiary interaction pattern around each residue — which residues are packed against it in space, regardless of where they are in sequence.

  · Accessible surface area quantifies burial. A residue with SASA near zero is packed into the hydrophobic core; one with SASA >100 Å² sits on the surface. Computed here via the Shrake–Rupley numerical algorithm with a 1.4 Å probe.

Ask how reliable the model is.

  · For AlphaFold models, the B-factor field carries pLDDT — the model's own estimate of local accuracy on a 0–100 scale. Regions with pLDDT<50 should be treated as essentially unmodeled; they often correspond to intrinsically disordered segments.

  · For experimental (PDB) structures, the B-factor (temperature factor) quantifies the positional spread of each atom in the crystal — a combination of thermal vibration and static disorder — in units of Å². High B-factors mark flexible loops or poorly resolved regions; low B-factors mark the rigid, well-ordered core.

  · PAE(i, j) answers: if I align the predicted and true structures on residue i, how far off (in Å) do I expect residue j to be? A block-diagonal PAE matrix with low values on the blocks and high values off-diagonal is the signature of a multi-domain protein with confidently predicted domains but uncertain inter-domain orientation.

Place it in context: what it resembles, what it is annotated as, and how it looks.

  · Structural nearest neighbors (via Foldseek easy-search vs the PDB). Reported per hit: target PDB id, E-value, and alignment TM-score. A TM-score above ~0.5 is the conventional threshold for 'same fold'.

  · Functional annotations link the protein to curated databases. InterPro entries identify conserved domains and families by matching the sequence against member-database signatures (Pfam, PROSITE, CDD, …). Gene Ontology (GO) terms describe molecular function, biological process, and cellular component in a controlled vocabulary. CATH places the structure in a hierarchical fold classification (Class/Architecture/Topology/Homologous-superfamily). The organism is the source species.

  · Plot images: a contact map (which residues are close in 3D, as an N×N binary image), a Ramachandran scatter (backbone torsion angles, revealing secondary-structure composition at a glance), and — for AlphaFold structures — a PAE heatmap (pairwise prediction confidence).

  · Structure images are PyMOL renders from six orthogonal camera directions. Cartoon representation draws helices as coils and strands as arrows; sticks shows the backbone as bonds; surface shows the solvent-excluded envelope. Rainbow coloring maps sequence position to hue (blue→red, N→C); chain coloring assigns a distinct color per polypeptide.